Protein AF-A0AAD2JKY6-F1 (afdb_monomer_lite)

Sequence (452 aa):
MDFEEAEWTTEEDDDDYVEEEIIMVEGEADDELFFEEENVDSGIEVSAETVAAIENVLENRKNPNKFVILQGPTKEEKKKVVERLLANRKRQSIETSSPQKLSKEEKKAAIEKWIAKRRHEANKEALAKAYARRRHLARTVSPKEPSKEAKKAALEKLYRKRGSRTKKSVPHDASTDAKRALLESLYASRRRRRPKKGAIDGSHTSAKKEELERFYARWKTSSKQRVPHDASLAAKMAVLESFYAEQLSKPTLNVPNDPTIEKRSSVIEKVPVKRKSETRKDKYLRGESFSASTDELNEAGVKKAELGTRKISSSSVEEILKRMASSSDDTIDVEGELLRKIKEAEDVQQKLERQLAASGVVVAEDIDYGVCMRKVAVIGSRMTEIGSAYAVHSDKKKQDALRLEYFKLEQDMAKYSNAMFYCDEYQAEQAQRNREWEAENHKANVEALRRV

Structure (mmCIF, N/CA/C/O backbone):
data_AF-A0AAD2JKY6-F1
#
_entry.id   AF-A0AAD2JKY6-F1
#
loop_
_atom_site.group_PDB
_atom_site.id
_atom_site.type_symbol
_atom_site.label_atom_id
_atom_site.label_alt_id
_atom_site.label_comp_id
_atom_site.label_asym_id
_atom_site.label_entity_id
_atom_site.label_seq_id
_atom_site.pdbx_PDB_ins_code
_atom_site.Cartn_x
_atom_site.Cartn_y
_atom_site.Cartn_z
_atom_site.occupancy
_atom_site.B_iso_or_equiv
_atom_site.auth_seq_id
_atom_site.auth_comp_id
_atom_site.auth_asym_id
_atom_site.auth_atom_id
_atom_site.pdbx_PDB_model_num
ATOM 1 N N . MET A 1 1 ? -59.551 21.595 -54.878 1.00 44.75 1 MET A N 1
ATOM 2 C CA . MET A 1 1 ? -58.343 22.202 -54.286 1.00 44.75 1 MET A CA 1
ATOM 3 C C . MET A 1 1 ? -57.386 21.058 -54.139 1.00 44.75 1 MET A C 1
ATOM 5 O O . MET A 1 1 ? -57.537 20.237 -53.242 1.00 44.75 1 MET A O 1
ATOM 9 N N . ASP A 1 2 ? -56.588 20.944 -55.184 1.00 43.91 2 ASP A N 1
ATOM 10 C CA . ASP A 1 2 ? -55.902 19.748 -55.632 1.00 43.91 2 ASP A CA 1
ATOM 11 C C . ASP A 1 2 ? -54.612 19.551 -54.837 1.00 43.91 2 ASP A C 1
ATOM 13 O O . ASP A 1 2 ? -53.936 20.515 -54.480 1.00 43.91 2 ASP A O 1
ATOM 17 N N . PHE A 1 3 ? -54.345 18.297 -54.488 1.00 46.81 3 PHE A N 1
ATOM 18 C CA . PHE A 1 3 ? -53.203 17.879 -53.688 1.00 46.81 3 PHE A CA 1
ATOM 19 C C . PHE A 1 3 ? -52.150 17.364 -54.672 1.00 46.81 3 PHE A C 1
ATOM 21 O O . PHE A 1 3 ? -52.325 16.297 -55.254 1.00 46.81 3 PHE A O 1
ATOM 28 N N . GLU A 1 4 ? -51.128 18.178 -54.929 1.00 57.59 4 GLU A N 1
ATOM 29 C CA . GLU A 1 4 ? -50.016 17.840 -55.820 1.00 57.59 4 GLU A CA 1
ATOM 30 C C . GLU A 1 4 ? -49.162 16.723 -55.199 1.00 57.59 4 GLU A C 1
ATOM 32 O O . GLU A 1 4 ? -48.668 16.837 -54.074 1.00 57.59 4 GLU A O 1
ATOM 37 N N . GLU A 1 5 ? -49.024 15.625 -55.944 1.00 55.56 5 GLU A N 1
ATOM 38 C CA . GLU A 1 5 ? -48.095 14.527 -55.684 1.00 55.56 5 GLU A CA 1
ATOM 39 C C . GLU A 1 5 ? -46.667 14.985 -56.010 1.00 55.56 5 GLU A C 1
ATOM 41 O O . GLU A 1 5 ? -46.378 15.406 -57.128 1.00 55.56 5 GLU A O 1
ATOM 46 N N . ALA A 1 6 ? -45.768 14.904 -55.028 1.00 59.81 6 ALA A N 1
ATOM 47 C CA . ALA A 1 6 ? -44.341 15.117 -55.232 1.00 59.81 6 ALA A CA 1
ATOM 48 C C . ALA A 1 6 ? -43.663 13.773 -55.542 1.00 59.81 6 ALA A C 1
ATOM 50 O O . ALA A 1 6 ? -43.509 12.925 -54.658 1.00 59.81 6 ALA A O 1
ATOM 51 N N . GLU A 1 7 ? -43.272 13.600 -56.804 1.00 54.56 7 GLU A N 1
ATOM 52 C CA . GLU A 1 7 ? -42.371 12.550 -57.282 1.00 54.56 7 GLU A CA 1
ATOM 53 C C . GLU A 1 7 ? -40.976 12.733 -56.662 1.00 54.56 7 GLU A C 1
ATOM 55 O O . GLU A 1 7 ? -40.376 13.803 -56.755 1.00 54.56 7 GLU A O 1
ATOM 60 N N . TRP A 1 8 ? -40.450 11.681 -56.032 1.00 60.06 8 TRP A N 1
ATOM 61 C CA . TRP A 1 8 ? -39.047 11.604 -55.628 1.00 60.06 8 TRP A CA 1
ATOM 62 C C . TRP A 1 8 ? -38.280 10.821 -56.692 1.00 60.06 8 TRP A C 1
ATOM 64 O O . TRP A 1 8 ? -38.487 9.620 -56.855 1.00 60.06 8 TRP A O 1
ATOM 74 N N . THR A 1 9 ? -37.403 11.515 -57.412 1.00 51.16 9 THR A N 1
ATOM 75 C CA . THR A 1 9 ? -36.408 10.933 -58.316 1.00 51.16 9 THR A CA 1
ATOM 76 C C . THR A 1 9 ? -35.268 10.331 -57.499 1.00 51.16 9 THR A C 1
ATOM 78 O O . THR A 1 9 ? -34.622 11.030 -56.720 1.00 51.16 9 THR A O 1
ATOM 81 N N . THR A 1 10 ? -35.033 9.033 -57.668 1.00 55.06 10 THR A N 1
ATOM 82 C CA . THR A 1 10 ? -33.843 8.326 -57.187 1.00 55.06 10 THR A CA 1
ATOM 83 C C . THR A 1 10 ? -32.670 8.651 -58.106 1.00 55.06 10 THR A C 1
ATOM 85 O O . THR A 1 10 ? -32.675 8.252 -59.268 1.00 55.06 10 THR A O 1
ATOM 88 N N . GLU A 1 11 ? -31.707 9.406 -57.588 1.00 61.25 11 GLU A N 1
ATOM 89 C CA . GLU A 1 11 ? -30.385 9.600 -58.187 1.00 61.25 11 GLU A CA 1
ATOM 90 C C . GLU A 1 11 ? -29.586 8.304 -57.959 1.00 61.25 11 GLU A C 1
ATOM 92 O O . GLU A 1 11 ? -29.412 7.867 -56.819 1.00 61.25 11 GLU A O 1
ATOM 97 N N . GLU A 1 12 ? -29.227 7.631 -59.052 1.00 54.91 12 GLU A N 1
ATOM 98 C CA . GLU A 1 12 ? -28.331 6.475 -59.080 1.00 54.91 12 GLU A CA 1
ATOM 99 C C . GLU A 1 12 ? -26.895 7.010 -58.976 1.00 54.91 12 GLU A C 1
ATOM 101 O O . GLU A 1 12 ? -26.416 7.662 -59.901 1.00 54.91 12 GLU A O 1
ATOM 106 N N . ASP A 1 13 ? -26.237 6.789 -57.836 1.00 59.66 13 ASP A N 1
ATOM 107 C CA . ASP A 1 13 ? -24.801 7.028 -57.693 1.00 59.66 13 ASP A CA 1
ATOM 108 C C . ASP A 1 13 ? -24.046 5.838 -58.306 1.00 59.66 13 ASP A C 1
ATOM 110 O O . ASP A 1 13 ? -24.147 4.701 -57.837 1.00 59.66 13 ASP A O 1
ATOM 114 N N . ASP A 1 14 ? -23.320 6.125 -59.386 1.00 55.62 14 ASP A N 1
ATOM 115 C CA . ASP A 1 14 ? -22.399 5.230 -60.078 1.00 55.62 14 ASP A CA 1
ATOM 116 C C . ASP A 1 14 ? -21.218 4.855 -59.157 1.00 55.62 14 ASP A C 1
ATOM 118 O O . ASP A 1 14 ? -20.312 5.653 -58.905 1.00 55.62 14 ASP A O 1
ATOM 122 N N . ASP A 1 15 ? -21.218 3.617 -58.657 1.00 53.53 15 ASP A N 1
ATOM 123 C CA . ASP A 1 15 ? -20.068 3.008 -57.987 1.00 53.53 15 ASP A CA 1
ATOM 124 C C . ASP A 1 15 ? -18.991 2.641 -59.030 1.00 53.53 15 ASP A C 1
ATOM 126 O O . ASP A 1 15 ? -19.054 1.597 -59.688 1.00 53.53 15 ASP A O 1
ATOM 130 N N . ASP A 1 16 ? -17.970 3.494 -59.155 1.00 54.47 16 ASP A N 1
ATOM 131 C CA . ASP A 1 16 ? -16.732 3.226 -59.895 1.00 54.47 16 ASP A CA 1
ATOM 132 C C . ASP A 1 16 ? -15.972 2.031 -59.276 1.00 54.47 16 ASP A C 1
ATOM 134 O O . ASP A 1 16 ? -15.159 2.160 -58.354 1.00 54.47 16 ASP A O 1
ATOM 138 N N . TYR A 1 17 ? -16.229 0.836 -59.811 1.00 55.66 17 TYR A N 1
ATOM 139 C CA . TYR A 1 17 ? -15.445 -0.375 -59.576 1.00 55.66 17 TYR A CA 1
ATOM 140 C C . TYR A 1 17 ? -14.065 -0.237 -60.245 1.00 55.66 17 TYR A C 1
ATOM 142 O O . TYR A 1 17 ? -13.933 -0.333 -61.465 1.00 55.66 17 TYR A O 1
ATOM 150 N N . VAL A 1 18 ? -13.013 -0.036 -59.449 1.00 58.91 18 VAL A N 1
ATOM 151 C CA . VAL A 1 18 ? -11.624 -0.148 -59.916 1.00 58.91 18 VAL A CA 1
ATOM 152 C C . VAL A 1 18 ? -11.243 -1.630 -59.938 1.00 58.91 18 VAL A C 1
ATOM 154 O O . VAL A 1 18 ? -11.065 -2.255 -58.894 1.00 58.91 18 VAL A O 1
ATOM 157 N N . GLU A 1 19 ? -11.144 -2.202 -61.138 1.00 48.69 19 GLU A N 1
ATOM 158 C CA . GLU A 1 19 ? -10.575 -3.530 -61.374 1.00 48.69 19 GLU A CA 1
ATOM 159 C C . GLU A 1 19 ? -9.064 -3.504 -61.074 1.00 48.69 19 GLU A C 1
ATOM 161 O O . GLU A 1 19 ? -8.268 -2.996 -61.862 1.00 48.69 19 GLU A O 1
ATOM 166 N N . GLU A 1 20 ? -8.647 -4.043 -59.924 1.00 55.50 20 GLU A N 1
ATOM 167 C CA . GLU A 1 20 ? -7.235 -4.356 -59.681 1.00 55.50 20 GLU A CA 1
ATOM 168 C C . GLU A 1 20 ? -6.866 -5.660 -60.402 1.00 55.50 20 GLU A C 1
ATOM 170 O O . GLU A 1 20 ? -7.228 -6.771 -60.008 1.00 55.50 20 GLU A O 1
ATOM 175 N N . GLU A 1 21 ? -6.137 -5.491 -61.501 1.00 51.22 21 GLU A N 1
ATOM 176 C CA . GLU A 1 21 ? -5.530 -6.533 -62.320 1.00 51.22 21 GLU A CA 1
ATOM 177 C C . GLU A 1 21 ? -4.424 -7.257 -61.522 1.00 51.22 21 GLU A C 1
ATOM 179 O O . GLU A 1 21 ? -3.320 -6.747 -61.319 1.00 51.22 21 GLU A O 1
ATOM 184 N N . ILE A 1 22 ? -4.720 -8.469 -61.040 1.00 44.53 22 ILE A N 1
ATOM 185 C CA . ILE A 1 22 ? -3.737 -9.357 -60.405 1.00 44.53 22 ILE A CA 1
ATOM 186 C C . ILE A 1 22 ? -2.866 -9.977 -61.504 1.00 44.53 22 ILE A C 1
ATOM 188 O O . ILE A 1 22 ? -3.217 -10.991 -62.110 1.00 44.53 22 ILE A O 1
ATOM 192 N N . ILE A 1 23 ? -1.699 -9.380 -61.746 1.00 47.03 23 ILE A N 1
ATOM 193 C CA . ILE A 1 23 ? -0.641 -9.977 -62.565 1.00 47.03 23 ILE A CA 1
ATOM 194 C C . ILE A 1 23 ? 0.113 -10.994 -61.698 1.00 47.03 23 ILE A C 1
ATOM 196 O O . ILE A 1 23 ? 0.938 -10.633 -60.859 1.00 47.03 23 ILE A O 1
ATOM 200 N N . MET A 1 24 ? -0.160 -12.283 -61.907 1.00 39.75 24 MET A N 1
ATOM 201 C CA . MET A 1 24 ? 0.688 -13.362 -61.399 1.00 39.75 24 MET A CA 1
ATOM 202 C C . MET A 1 24 ? 1.935 -13.479 -62.281 1.00 39.75 24 MET A C 1
ATOM 204 O O . MET A 1 24 ? 1.850 -13.923 -63.425 1.00 39.75 24 MET A O 1
ATOM 208 N N . VAL A 1 25 ? 3.093 -13.085 -61.748 1.00 46.38 25 VAL A N 1
ATOM 209 C CA . VAL A 1 25 ? 4.401 -13.413 -62.328 1.00 46.38 25 VAL A CA 1
ATOM 210 C C . VAL A 1 25 ? 4.959 -14.612 -61.570 1.00 46.38 25 VAL A C 1
ATOM 212 O O . VAL A 1 25 ? 5.365 -14.497 -60.416 1.00 46.38 25 VAL A O 1
ATOM 215 N N . GLU A 1 26 ? 4.959 -15.767 -62.228 1.00 47.78 26 GLU A N 1
ATOM 216 C CA . GLU A 1 26 ? 5.760 -16.922 -61.830 1.00 47.78 26 GLU A CA 1
ATOM 217 C C . GLU A 1 26 ? 7.237 -16.619 -62.126 1.00 47.78 26 GLU A C 1
ATOM 219 O O . GLU A 1 26 ? 7.607 -16.310 -63.259 1.00 47.78 26 GLU A O 1
ATOM 224 N N . GLY A 1 27 ? 8.078 -16.684 -61.094 1.00 42.38 27 GLY A N 1
ATOM 225 C CA . GLY A 1 27 ? 9.528 -16.561 -61.198 1.00 42.38 27 GLY A CA 1
ATOM 226 C C . GLY A 1 27 ? 10.194 -17.485 -60.188 1.00 42.38 27 GLY A C 1
ATOM 227 O O . GLY A 1 27 ? 10.168 -17.222 -58.988 1.00 42.38 27 GLY A O 1
ATOM 228 N N . GLU A 1 28 ? 10.731 -18.594 -60.689 1.00 42.91 28 GLU A N 1
ATOM 229 C CA . GLU A 1 28 ? 11.520 -19.575 -59.950 1.00 42.91 28 GLU A CA 1
ATOM 230 C C . GLU A 1 28 ? 12.909 -19.034 -59.562 1.00 42.91 28 GLU A C 1
ATOM 232 O O . GLU A 1 28 ? 13.568 -18.372 -60.358 1.00 42.91 28 GLU A O 1
ATOM 237 N N . ALA A 1 29 ? 13.334 -19.459 -58.367 1.00 45.22 29 ALA A N 1
ATOM 238 C CA . ALA A 1 29 ? 14.688 -19.833 -57.945 1.00 45.22 29 ALA A CA 1
ATOM 239 C C . ALA A 1 29 ? 15.812 -18.777 -57.792 1.00 45.22 29 ALA A C 1
ATOM 241 O O . ALA A 1 29 ? 16.219 -18.096 -58.726 1.00 45.22 29 ALA A O 1
ATOM 242 N N . ASP A 1 30 ? 16.368 -18.836 -56.573 1.00 45.06 30 ASP A N 1
ATOM 243 C CA . ASP A 1 30 ? 17.770 -18.681 -56.164 1.00 45.06 30 ASP A CA 1
ATOM 244 C C . ASP A 1 30 ? 18.433 -17.292 -56.245 1.00 45.06 30 ASP A C 1
ATOM 246 O O . ASP A 1 30 ? 18.779 -16.799 -57.310 1.00 45.06 30 ASP A O 1
ATOM 250 N N . ASP A 1 31 ? 18.669 -16.677 -55.075 1.00 41.12 31 ASP A N 1
ATOM 251 C CA . ASP A 1 31 ? 20.032 -16.408 -54.582 1.00 41.12 31 ASP A CA 1
ATOM 252 C C . ASP A 1 31 ? 20.031 -15.700 -53.211 1.00 41.12 31 ASP A C 1
ATOM 254 O O . ASP A 1 31 ? 19.250 -14.793 -5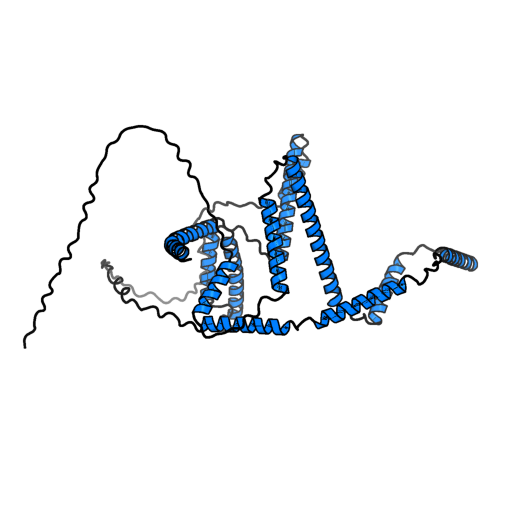2.916 1.00 41.12 31 ASP A O 1
ATOM 258 N N . GLU A 1 32 ? 20.943 -16.152 -52.351 1.00 51.72 32 GLU A N 1
ATOM 259 C CA . GLU A 1 32 ? 21.262 -15.606 -51.035 1.00 51.72 32 GLU A CA 1
ATOM 260 C C . GLU A 1 32 ? 21.746 -14.147 -51.130 1.00 51.72 32 GLU A C 1
ATOM 262 O O . GLU A 1 32 ? 22.843 -13.885 -51.621 1.00 51.72 32 GLU A O 1
ATOM 267 N N . LEU A 1 33 ? 20.997 -13.187 -50.574 1.00 39.53 33 LEU A N 1
ATOM 268 C CA . LEU A 1 33 ? 21.518 -11.843 -50.299 1.00 39.53 33 LEU A CA 1
ATOM 269 C C . LEU A 1 33 ? 21.120 -11.362 -48.899 1.00 39.53 33 LEU A C 1
ATOM 271 O O . LEU A 1 33 ? 19.987 -10.974 -48.622 1.00 39.53 33 LEU A O 1
ATOM 275 N N . PHE A 1 34 ? 22.124 -11.395 -48.021 1.00 45.31 34 PHE A N 1
ATOM 276 C CA . PHE A 1 34 ? 22.209 -10.676 -46.754 1.00 45.31 34 PHE A CA 1
ATOM 277 C C . PHE A 1 34 ? 21.889 -9.184 -46.950 1.00 45.31 34 PHE A C 1
ATOM 279 O O . PHE A 1 34 ? 22.602 -8.496 -47.679 1.00 45.31 34 PHE A O 1
ATOM 286 N N . PHE A 1 35 ? 20.892 -8.667 -46.232 1.00 37.81 35 PHE A N 1
ATOM 287 C CA . PHE A 1 35 ? 20.755 -7.233 -45.974 1.00 37.81 35 PHE A CA 1
ATOM 288 C C . PHE A 1 35 ? 21.077 -6.961 -44.502 1.00 37.81 35 PHE A C 1
ATOM 290 O O . PHE A 1 35 ? 20.325 -7.331 -43.602 1.00 37.81 35 PHE A O 1
ATOM 297 N N . GLU A 1 36 ? 22.227 -6.329 -44.261 1.00 43.06 36 GLU A N 1
ATOM 298 C CA . GLU A 1 36 ? 22.512 -5.623 -43.013 1.00 43.06 36 GLU A CA 1
ATOM 299 C C . GLU A 1 36 ? 21.695 -4.319 -43.016 1.00 43.06 36 GLU A C 1
ATOM 301 O O . GLU A 1 36 ? 21.984 -3.399 -43.780 1.00 43.06 36 GLU A O 1
ATOM 306 N N . GLU A 1 37 ? 20.651 -4.238 -42.187 1.00 44.31 37 GLU A N 1
ATOM 307 C CA . GLU A 1 37 ? 19.968 -2.972 -41.905 1.00 44.31 37 GLU A CA 1
ATOM 308 C C . GLU A 1 37 ? 20.854 -2.098 -41.007 1.00 44.31 37 GLU A C 1
ATOM 310 O O . GLU A 1 37 ? 20.974 -2.286 -39.792 1.00 44.31 37 GLU A O 1
ATOM 315 N N . GLU A 1 38 ? 21.494 -1.120 -41.639 1.00 40.19 38 GLU A N 1
ATOM 316 C CA . GLU A 1 38 ? 22.235 -0.043 -40.999 1.00 40.19 38 GLU A CA 1
ATOM 317 C C . GLU A 1 38 ? 21.243 0.965 -40.379 1.00 40.19 38 GLU A C 1
ATOM 319 O O . GLU A 1 38 ? 20.708 1.852 -41.043 1.00 40.19 38 GLU A O 1
ATOM 324 N N . ASN A 1 39 ? 20.977 0.821 -39.076 1.00 38.16 39 ASN A N 1
ATOM 325 C CA . ASN A 1 39 ? 20.260 1.819 -38.276 1.00 38.16 39 ASN A CA 1
ATOM 326 C C . ASN A 1 39 ? 21.117 3.088 -38.115 1.00 38.16 39 ASN A C 1
ATOM 328 O O . ASN A 1 39 ? 21.951 3.181 -37.211 1.00 38.16 39 ASN A O 1
ATOM 332 N N . VAL A 1 40 ? 20.888 4.091 -38.964 1.00 43.25 40 VAL A N 1
ATOM 333 C CA . VAL A 1 40 ? 21.405 5.452 -38.760 1.00 43.25 40 VAL A CA 1
ATOM 334 C C . VAL A 1 40 ? 20.437 6.213 -37.853 1.00 43.25 40 VAL A C 1
ATOM 336 O O . VAL A 1 40 ? 19.526 6.904 -38.299 1.00 43.25 40 VAL A O 1
ATOM 339 N N . ASP A 1 41 ? 20.652 6.070 -36.549 1.00 42.69 41 ASP A N 1
ATOM 340 C CA . ASP A 1 41 ? 19.979 6.833 -35.499 1.00 42.69 41 ASP A CA 1
ATOM 341 C C . ASP A 1 41 ? 20.580 8.252 -35.436 1.00 42.69 41 ASP A C 1
ATOM 343 O O . ASP A 1 41 ? 21.546 8.523 -34.715 1.00 42.69 41 ASP A O 1
ATOM 347 N N . SER A 1 42 ? 20.072 9.181 -36.254 1.00 43.91 42 SER A N 1
ATOM 348 C CA . SER A 1 42 ? 20.455 10.597 -36.176 1.00 43.91 42 SER A CA 1
ATOM 349 C C . SER A 1 42 ? 19.681 11.298 -35.053 1.00 43.91 42 SER A C 1
ATOM 351 O O . SER A 1 42 ? 18.814 12.141 -35.295 1.00 43.91 42 SER A O 1
ATOM 353 N N . GLY A 1 43 ? 19.998 10.936 -33.810 1.00 41.53 43 GLY A N 1
ATOM 354 C CA . GLY A 1 43 ? 19.490 11.577 -32.601 1.00 41.53 43 GLY A CA 1
ATOM 355 C C . GLY A 1 43 ? 20.003 13.011 -32.457 1.00 41.53 43 GLY A C 1
ATOM 356 O O . GLY A 1 43 ? 21.057 13.255 -31.869 1.00 41.53 43 GLY A O 1
ATOM 357 N N . ILE A 1 44 ? 19.246 13.983 -32.966 1.00 48.69 44 ILE A N 1
ATOM 358 C CA . ILE A 1 44 ? 19.393 15.389 -32.577 1.00 48.69 44 ILE A CA 1
ATOM 359 C C . ILE A 1 44 ? 18.358 15.664 -31.487 1.00 48.69 44 ILE A C 1
ATOM 361 O O . ILE A 1 44 ? 17.233 16.079 -31.755 1.00 48.69 44 ILE A O 1
ATOM 365 N N . GLU A 1 45 ? 18.740 15.426 -30.233 1.00 51.41 45 GLU A N 1
ATOM 366 C CA . GLU A 1 45 ? 17.939 15.840 -29.082 1.00 51.41 45 GLU A CA 1
ATOM 367 C C . GLU A 1 45 ? 17.961 17.372 -28.969 1.00 51.41 45 GLU A C 1
ATOM 369 O O . GLU A 1 45 ? 18.915 17.985 -28.477 1.00 51.41 45 GLU A O 1
ATOM 374 N N . VAL A 1 46 ? 16.895 18.021 -29.440 1.00 58.84 46 VAL A N 1
ATOM 375 C CA . VAL A 1 46 ? 16.702 19.460 -29.248 1.00 58.84 46 VAL A CA 1
ATOM 376 C C . VAL A 1 46 ? 16.347 19.701 -27.782 1.00 58.84 46 VAL A C 1
ATOM 378 O O . VAL A 1 46 ? 15.286 19.312 -27.301 1.00 58.84 46 VAL A O 1
ATOM 381 N N . SER A 1 47 ? 17.256 20.342 -27.043 1.00 73.50 47 SER A N 1
ATOM 382 C CA . SER A 1 47 ? 17.062 20.593 -25.611 1.00 73.50 47 SER A CA 1
ATOM 383 C C . SER A 1 47 ? 15.784 21.401 -25.345 1.00 73.50 47 SER A C 1
ATOM 385 O O . SER A 1 47 ? 15.449 22.312 -26.106 1.00 73.50 47 SER A O 1
ATOM 387 N N . ALA A 1 48 ? 15.102 21.129 -24.230 1.00 66.81 48 ALA A N 1
ATOM 388 C CA . ALA A 1 48 ? 13.894 21.855 -23.825 1.00 66.81 48 ALA A CA 1
ATOM 389 C C . ALA A 1 48 ? 14.113 23.381 -23.700 1.00 66.81 48 ALA A C 1
ATOM 391 O O . ALA A 1 48 ? 13.179 24.162 -23.867 1.00 66.81 48 ALA A O 1
ATOM 392 N N . GLU A 1 49 ? 15.354 23.827 -23.464 1.00 66.75 49 GLU A N 1
ATOM 393 C CA . GLU A 1 49 ? 15.711 25.255 -23.459 1.00 66.75 49 GLU A CA 1
ATOM 394 C C . GLU A 1 49 ? 15.632 25.878 -24.869 1.00 66.75 49 GLU A C 1
ATOM 396 O O . GLU A 1 49 ? 15.239 27.035 -25.006 1.00 66.75 49 GLU A O 1
ATOM 401 N N . THR A 1 50 ? 15.937 25.114 -25.922 1.00 71.12 50 THR A N 1
ATOM 402 C CA . THR A 1 50 ? 15.792 25.545 -27.327 1.00 71.12 50 THR A CA 1
ATOM 403 C C . THR A 1 50 ? 14.324 25.673 -27.725 1.00 71.12 50 THR A C 1
ATOM 405 O O . THR A 1 50 ? 13.954 26.644 -28.379 1.00 71.12 50 THR A O 1
ATOM 408 N N . VAL A 1 51 ? 13.479 24.744 -27.269 1.00 75.50 51 VAL A N 1
ATOM 409 C CA . VAL A 1 51 ? 12.028 24.773 -27.512 1.00 75.50 51 VAL A CA 1
ATOM 410 C C . VAL A 1 51 ? 11.391 25.989 -26.827 1.00 75.50 51 VAL A C 1
ATOM 412 O O . VAL A 1 51 ? 10.699 26.770 -27.477 1.00 75.50 51 VAL A O 1
ATOM 415 N N . ALA A 1 52 ? 11.741 26.251 -25.562 1.00 74.31 52 ALA A N 1
ATOM 416 C CA . ALA A 1 52 ? 11.263 27.426 -24.826 1.00 74.31 52 ALA A CA 1
ATOM 417 C C . ALA A 1 52 ? 11.748 28.766 -25.423 1.00 74.31 52 ALA A C 1
ATOM 419 O O . ALA A 1 52 ? 11.080 29.798 -25.299 1.00 74.31 52 ALA A O 1
ATOM 420 N N . ALA A 1 53 ? 12.917 28.779 -26.074 1.00 75.25 53 ALA A N 1
ATOM 421 C CA . ALA A 1 53 ? 13.415 29.956 -26.783 1.00 75.25 53 ALA A CA 1
ATOM 422 C C . ALA A 1 53 ? 12.630 30.220 -28.080 1.00 75.25 53 ALA A C 1
ATOM 424 O O . ALA A 1 53 ? 12.343 31.376 -28.392 1.00 75.25 53 ALA A O 1
ATOM 425 N N . ILE A 1 54 ? 12.249 29.166 -28.807 1.00 74.31 54 ILE A N 1
ATOM 426 C CA . ILE A 1 54 ? 11.455 29.270 -30.039 1.00 74.31 54 ILE A CA 1
ATOM 427 C C . ILE A 1 54 ? 10.025 29.731 -29.724 1.00 74.31 54 ILE A C 1
ATOM 429 O O . ILE A 1 54 ? 9.530 30.643 -30.387 1.00 74.31 54 ILE A O 1
ATOM 433 N N . GLU A 1 55 ? 9.395 29.206 -28.669 1.00 77.88 55 GLU A N 1
ATOM 434 C CA . GLU A 1 55 ? 8.061 29.654 -28.235 1.00 77.88 55 GLU A CA 1
ATOM 435 C C . GLU A 1 55 ? 8.038 31.140 -27.849 1.00 77.88 55 GLU A C 1
ATOM 437 O O . GLU A 1 55 ? 7.168 31.884 -28.305 1.00 77.88 55 GLU A O 1
ATOM 442 N N . ASN A 1 56 ? 9.051 31.623 -27.122 1.00 71.69 56 ASN A N 1
ATOM 443 C CA . ASN A 1 56 ? 9.173 33.049 -26.791 1.00 71.69 56 ASN A CA 1
ATOM 444 C C . ASN A 1 56 ? 9.339 33.942 -28.034 1.00 71.69 56 ASN A C 1
ATOM 446 O O . ASN A 1 56 ? 8.851 35.075 -28.068 1.00 71.69 56 ASN A O 1
ATOM 450 N N . VAL A 1 57 ? 10.039 33.471 -29.070 1.00 72.88 57 VAL A N 1
ATOM 451 C CA . VAL A 1 57 ? 10.185 34.215 -30.334 1.00 72.88 57 VAL A CA 1
ATOM 452 C C . VAL A 1 57 ? 8.857 34.258 -31.097 1.00 72.88 57 VAL A C 1
ATOM 454 O O . VAL A 1 57 ? 8.515 35.289 -31.684 1.00 72.88 57 VAL A O 1
ATOM 457 N N . LEU A 1 58 ? 8.080 33.174 -31.055 1.00 72.44 58 LEU A N 1
ATOM 458 C CA . LEU A 1 58 ? 6.774 33.083 -31.706 1.00 72.44 58 LEU A CA 1
ATOM 459 C C . LEU A 1 58 ? 5.699 33.921 -30.997 1.00 72.44 58 LEU A C 1
ATOM 461 O O . LEU A 1 58 ? 4.900 34.571 -31.674 1.00 72.44 58 LEU A O 1
ATOM 465 N N . GLU A 1 59 ? 5.703 33.995 -29.665 1.00 72.38 59 GLU A N 1
ATOM 466 C CA . GLU A 1 59 ? 4.793 34.877 -28.918 1.00 72.38 59 GLU A CA 1
ATOM 467 C C . GLU A 1 59 ? 5.102 36.362 -29.134 1.00 72.38 59 GLU A C 1
ATOM 469 O O . GLU A 1 59 ? 4.183 37.169 -29.298 1.00 72.38 59 GLU A O 1
ATOM 474 N N . ASN A 1 60 ? 6.381 36.731 -29.245 1.00 60.81 60 ASN A N 1
ATOM 475 C CA . ASN A 1 60 ? 6.771 38.112 -29.543 1.00 60.81 60 ASN A CA 1
ATOM 476 C C . ASN A 1 60 ? 6.384 38.550 -30.967 1.00 60.81 60 ASN A C 1
ATOM 478 O O . ASN A 1 60 ? 6.128 39.733 -31.193 1.00 60.81 60 ASN A O 1
ATOM 482 N N . ARG A 1 61 ? 6.248 37.617 -31.924 1.00 67.12 61 ARG A N 1
ATOM 483 C CA . ARG A 1 61 ? 5.716 37.921 -33.266 1.00 67.12 61 ARG A CA 1
ATOM 484 C C . ARG A 1 61 ? 4.221 38.251 -33.272 1.00 67.12 61 ARG A C 1
ATOM 486 O O . ARG A 1 61 ? 3.778 38.951 -34.178 1.00 67.12 61 ARG A O 1
ATOM 493 N N . LYS A 1 62 ? 3.447 37.798 -32.279 1.00 76.56 62 LYS A N 1
ATOM 494 C CA . LYS A 1 62 ? 1.996 38.057 -32.202 1.00 76.56 62 LYS A CA 1
ATOM 495 C C . LYS A 1 62 ? 1.647 39.454 -31.669 1.00 76.56 62 LYS A C 1
ATOM 497 O O . LYS A 1 62 ? 0.509 39.875 -31.827 1.00 76.56 62 LYS A O 1
ATOM 502 N N . ASN A 1 63 ? 2.599 40.189 -31.081 1.00 65.00 63 ASN A N 1
ATOM 503 C CA . ASN A 1 63 ? 2.373 41.530 -30.523 1.00 65.00 63 ASN A CA 1
ATOM 504 C C . ASN A 1 63 ? 3.543 42.495 -30.821 1.00 65.00 63 ASN A C 1
ATOM 506 O O . ASN A 1 63 ? 4.344 42.785 -29.929 1.00 65.00 63 ASN A O 1
ATOM 510 N N . PRO A 1 64 ? 3.634 43.064 -32.039 1.00 60.72 64 PRO A N 1
ATOM 511 C CA . PRO A 1 64 ? 4.775 43.890 -32.459 1.00 60.72 64 PRO A CA 1
ATOM 512 C C . PRO A 1 64 ? 4.918 45.235 -31.716 1.00 60.72 64 PRO A C 1
ATOM 514 O O . PRO A 1 64 ? 5.954 45.881 -31.830 1.00 60.72 64 PRO A O 1
ATOM 517 N N . ASN A 1 65 ? 3.922 45.652 -30.923 1.00 60.12 65 ASN A N 1
ATOM 518 C CA . ASN A 1 65 ? 3.938 46.928 -30.190 1.00 60.12 65 ASN A CA 1
ATOM 519 C C . ASN A 1 65 ? 4.352 46.823 -28.712 1.00 60.12 65 ASN A C 1
ATOM 521 O O . ASN A 1 65 ? 4.386 47.836 -28.012 1.00 60.12 65 ASN A O 1
ATOM 525 N N . LYS A 1 66 ? 4.691 45.631 -28.207 1.00 58.06 66 LYS A N 1
ATOM 526 C CA . LYS A 1 66 ? 5.148 45.466 -26.821 1.00 58.06 66 LYS A CA 1
ATOM 527 C C . LYS A 1 66 ? 6.677 45.481 -26.781 1.00 58.06 66 LYS A C 1
ATOM 529 O O . LYS A 1 66 ? 7.315 44.439 -26.681 1.00 58.06 66 LYS A O 1
ATOM 534 N N . PHE A 1 67 ? 7.276 46.672 -26.853 1.00 42.38 67 PHE A N 1
ATOM 535 C CA . PHE A 1 67 ? 8.707 46.859 -26.581 1.00 42.38 67 PHE A CA 1
ATOM 536 C C . PHE A 1 67 ? 8.986 46.585 -25.096 1.00 42.38 67 PHE A C 1
ATOM 538 O O . PHE A 1 67 ? 9.035 47.486 -24.260 1.00 42.38 67 PHE A O 1
ATOM 545 N N . VAL A 1 68 ? 9.148 45.310 -24.747 1.00 49.19 68 VAL A N 1
ATOM 546 C CA . VAL A 1 68 ? 9.755 44.918 -23.479 1.00 49.19 68 VAL A CA 1
ATOM 547 C C . VAL A 1 68 ? 11.251 45.131 -23.648 1.00 49.19 68 VAL A C 1
ATOM 549 O O . VAL A 1 68 ? 11.907 44.437 -24.421 1.00 49.19 68 VAL A O 1
ATOM 552 N N . ILE A 1 69 ? 11.795 46.118 -22.937 1.00 47.44 69 ILE A N 1
ATOM 553 C CA . ILE A 1 69 ? 13.238 46.271 -22.764 1.00 47.44 69 ILE A CA 1
ATOM 554 C C . ILE A 1 69 ? 13.703 45.024 -22.007 1.00 47.44 69 ILE A C 1
ATOM 556 O O . ILE A 1 69 ? 13.636 44.967 -20.779 1.00 47.44 69 ILE A O 1
ATOM 560 N N . LEU A 1 70 ? 14.102 43.990 -22.749 1.00 46.72 70 LEU A N 1
ATOM 561 C CA . LEU A 1 70 ? 14.684 42.778 -22.195 1.00 46.72 70 LEU A CA 1
ATOM 562 C C . LEU A 1 70 ? 15.992 43.183 -21.522 1.00 46.72 70 LEU A C 1
ATOM 564 O O . LEU A 1 70 ? 17.008 43.424 -22.177 1.00 46.72 70 LEU A O 1
ATOM 568 N N . GLN A 1 71 ? 15.955 43.301 -20.195 1.00 62.56 71 GLN A N 1
ATOM 569 C CA . GLN A 1 71 ? 17.169 43.365 -19.402 1.00 62.56 71 GLN A CA 1
ATOM 570 C C . GLN A 1 71 ? 17.954 42.094 -19.713 1.00 62.56 71 GLN A C 1
ATOM 572 O O . GLN A 1 71 ? 17.510 40.988 -19.414 1.00 62.56 71 GLN A O 1
ATOM 577 N N . GLY A 1 72 ? 19.087 42.257 -20.398 1.00 77.50 72 GLY A N 1
ATOM 578 C CA . GLY A 1 72 ? 19.939 41.134 -20.758 1.00 77.50 72 GLY A CA 1
ATOM 579 C C . GLY A 1 72 ? 20.332 40.322 -19.520 1.00 77.50 72 GLY A C 1
ATOM 580 O O . GLY A 1 72 ? 20.345 40.864 -18.410 1.00 77.50 72 GLY A O 1
ATOM 581 N N . PRO A 1 73 ? 20.693 39.039 -19.702 1.00 78.50 73 PRO A N 1
ATOM 582 C CA . PRO A 1 73 ? 20.964 38.137 -18.597 1.00 78.50 73 PRO A CA 1
ATOM 583 C C . PRO A 1 73 ? 21.992 38.748 -17.653 1.00 78.50 73 PRO A C 1
ATOM 585 O O . PRO A 1 73 ? 23.047 39.256 -18.069 1.00 78.50 73 PRO A O 1
ATOM 588 N N . THR A 1 74 ? 21.658 38.710 -16.371 1.00 86.94 74 THR A N 1
ATOM 589 C CA . THR A 1 74 ? 22.488 39.246 -15.301 1.00 86.94 74 THR A CA 1
ATOM 590 C C . THR A 1 74 ? 23.860 38.568 -15.318 1.00 86.94 74 THR A C 1
ATOM 592 O O . THR A 1 74 ? 24.046 37.452 -15.816 1.00 86.94 74 THR A O 1
ATOM 595 N N . LYS A 1 75 ? 24.875 39.234 -14.754 1.00 87.88 75 LYS A N 1
ATOM 596 C CA . LYS A 1 75 ? 26.240 38.678 -14.665 1.00 87.88 75 LYS A CA 1
ATOM 597 C C . LYS A 1 75 ? 26.265 37.284 -14.014 1.00 87.88 75 LYS A C 1
ATOM 599 O O . LYS A 1 75 ? 27.124 36.471 -14.350 1.00 87.88 75 LYS A O 1
ATOM 604 N N . GLU A 1 76 ? 25.325 37.004 -13.111 1.00 83.69 76 GLU A N 1
ATOM 605 C CA . GLU A 1 76 ? 25.185 35.708 -12.444 1.00 83.69 76 GLU A CA 1
ATOM 606 C C . GLU A 1 76 ? 24.591 34.627 -13.352 1.00 83.69 76 GLU A C 1
ATOM 608 O O . GLU A 1 76 ? 25.074 33.495 -13.338 1.00 83.69 76 GLU A O 1
ATOM 613 N N . GLU A 1 77 ? 23.604 34.961 -14.181 1.00 82.94 77 GLU A N 1
ATOM 614 C CA . GLU A 1 77 ? 23.033 34.033 -15.166 1.00 82.94 77 GLU A CA 1
ATOM 615 C C . GLU A 1 77 ? 24.063 33.664 -16.229 1.00 82.94 77 GLU A C 1
ATOM 617 O O . GLU A 1 77 ? 24.273 32.483 -16.498 1.00 82.94 77 GLU A O 1
ATOM 622 N N . LYS A 1 78 ? 24.819 34.649 -16.733 1.00 89.75 78 LYS A N 1
ATOM 623 C CA . LYS A 1 78 ? 25.943 34.396 -17.649 1.00 89.75 78 LYS A CA 1
ATOM 624 C C . LYS A 1 78 ? 26.988 33.470 -17.021 1.00 89.75 78 LYS A C 1
ATOM 626 O O . LYS A 1 78 ? 27.485 32.560 -17.679 1.00 89.75 78 LYS A O 1
ATOM 631 N N . LYS A 1 79 ? 27.291 33.652 -15.730 1.00 91.81 79 LYS A N 1
ATOM 632 C CA . LYS A 1 79 ? 28.224 32.785 -14.997 1.00 91.81 79 LYS A CA 1
ATOM 633 C C . LYS A 1 79 ? 27.697 31.351 -14.863 1.00 91.81 79 LYS A C 1
ATOM 635 O O . LYS A 1 79 ? 28.465 30.418 -15.079 1.00 91.81 79 LYS A O 1
ATOM 640 N N . LYS A 1 80 ? 26.406 31.168 -14.564 1.00 87.88 80 LYS A N 1
ATOM 641 C CA . LYS A 1 80 ? 25.769 29.839 -14.485 1.00 87.88 80 LYS A CA 1
ATOM 642 C C . LYS A 1 80 ? 25.757 29.121 -15.833 1.00 87.88 80 LYS A C 1
ATOM 644 O O . LYS A 1 80 ? 26.011 27.921 -15.874 1.00 87.88 80 LYS A O 1
ATOM 649 N N . VAL A 1 81 ? 25.508 29.842 -16.926 1.00 88.50 81 VAL A N 1
ATOM 650 C CA . VAL A 1 81 ? 25.559 29.278 -18.284 1.00 88.50 81 VAL A CA 1
ATOM 651 C C . VAL A 1 81 ? 26.978 28.812 -18.621 1.00 88.50 81 VAL A C 1
ATOM 653 O O . VAL A 1 81 ? 27.157 27.680 -19.061 1.00 88.50 81 VAL A O 1
ATOM 656 N N . VAL A 1 82 ? 28.004 29.617 -18.322 1.00 90.19 82 VAL A N 1
ATOM 657 C CA . VAL A 1 82 ? 29.411 29.212 -18.512 1.00 90.19 82 VAL A CA 1
ATOM 658 C C . VAL A 1 82 ? 29.772 27.989 -17.661 1.00 90.19 82 VAL A C 1
ATOM 660 O O . VAL A 1 82 ? 30.454 27.085 -18.140 1.00 90.19 82 VAL A O 1
ATOM 663 N N . GLU A 1 83 ? 29.295 27.914 -16.418 1.00 91.31 83 GLU A N 1
ATOM 664 C CA . GLU A 1 83 ? 29.540 26.767 -15.536 1.00 91.31 83 GLU A CA 1
ATOM 665 C C . GLU A 1 83 ? 28.866 25.482 -16.052 1.00 91.31 83 GLU A C 1
ATOM 667 O O . GLU A 1 83 ? 29.490 24.418 -16.048 1.00 91.31 83 GLU A O 1
ATOM 672 N N . ARG A 1 84 ? 27.640 25.582 -16.590 1.00 87.31 84 ARG A N 1
ATOM 673 C CA . ARG A 1 84 ? 26.951 24.468 -17.267 1.00 87.31 84 ARG A CA 1
ATOM 674 C C . ARG A 1 84 ? 27.681 24.024 -18.535 1.00 87.31 84 ARG A C 1
ATOM 676 O O . ARG A 1 84 ? 27.882 22.827 -18.722 1.00 87.31 84 ARG A O 1
ATOM 683 N N . LEU A 1 85 ? 28.140 24.961 -19.366 1.00 87.81 85 LEU A N 1
ATOM 684 C CA . LEU A 1 85 ? 28.893 24.647 -20.587 1.00 87.81 85 LEU A CA 1
ATOM 685 C C . LEU A 1 85 ? 30.228 23.959 -20.276 1.00 87.81 85 LEU A C 1
ATOM 687 O O . LEU A 1 85 ? 30.596 22.989 -20.936 1.00 87.81 85 LEU A O 1
ATOM 691 N N . LEU A 1 86 ? 30.934 24.397 -19.229 1.00 86.25 86 LEU A N 1
ATOM 692 C CA . LEU A 1 86 ? 32.153 23.730 -18.764 1.00 86.25 86 LEU A CA 1
ATOM 693 C C . LEU A 1 86 ? 31.875 22.325 -18.207 1.00 86.25 86 LEU A C 1
ATOM 695 O O . LEU A 1 86 ? 32.688 21.420 -18.406 1.00 86.25 86 LEU A O 1
ATOM 699 N N . ALA A 1 87 ? 30.739 22.121 -17.533 1.00 82.69 87 ALA A N 1
ATOM 700 C CA . ALA A 1 87 ? 30.323 20.804 -17.058 1.00 82.69 87 ALA A CA 1
ATOM 701 C C . ALA A 1 87 ? 29.970 19.856 -18.217 1.00 82.69 87 ALA A C 1
ATOM 703 O O . ALA A 1 87 ? 30.415 18.708 -18.207 1.00 82.69 87 ALA A O 1
ATOM 704 N N . ASN A 1 88 ? 29.255 20.337 -19.237 1.00 80.19 88 ASN A N 1
ATOM 705 C CA . ASN A 1 88 ? 28.937 19.551 -20.433 1.00 80.19 88 ASN A CA 1
ATOM 706 C C . ASN A 1 88 ? 30.188 19.217 -21.246 1.00 80.19 88 ASN A C 1
ATOM 708 O O . ASN A 1 88 ? 30.370 18.064 -21.623 1.00 80.19 88 ASN A O 1
ATOM 712 N N . ARG A 1 89 ? 31.119 20.165 -21.415 1.00 82.38 89 ARG A N 1
ATOM 713 C CA . ARG A 1 89 ? 32.401 19.900 -22.089 1.00 82.38 89 ARG A CA 1
ATOM 714 C C . ARG A 1 89 ? 33.230 18.833 -21.368 1.00 82.38 89 ARG A C 1
ATOM 716 O O . ARG A 1 89 ? 33.885 18.029 -22.020 1.00 82.38 89 ARG A O 1
ATOM 723 N N . LYS A 1 90 ? 33.188 18.789 -20.029 1.00 79.56 90 LYS A N 1
ATOM 724 C CA . LYS A 1 90 ? 33.814 17.706 -19.249 1.00 79.56 90 LYS A CA 1
ATOM 725 C C . LYS A 1 90 ? 33.130 16.355 -19.446 1.00 79.56 90 LYS A C 1
ATOM 727 O O . LYS A 1 90 ? 33.823 15.351 -19.415 1.00 79.56 90 LYS A O 1
ATOM 732 N N . ARG A 1 91 ? 31.805 16.314 -19.621 1.00 74.12 91 ARG A N 1
ATOM 733 C CA . ARG A 1 91 ? 31.077 15.066 -19.915 1.00 74.12 91 ARG A CA 1
ATOM 734 C C . ARG A 1 91 ? 31.420 14.548 -21.309 1.00 74.12 91 ARG A C 1
ATOM 736 O O . ARG A 1 91 ? 31.842 13.407 -21.431 1.00 74.12 91 ARG A O 1
ATOM 743 N N . GLN A 1 92 ? 31.396 15.426 -22.309 1.00 73.25 92 GLN A N 1
ATOM 744 C CA . GLN A 1 92 ? 31.776 15.076 -23.678 1.00 73.25 92 GLN A CA 1
ATOM 745 C C . GLN A 1 92 ? 33.241 14.630 -23.781 1.00 73.25 92 GLN A C 1
ATOM 747 O O . GLN A 1 92 ? 33.535 13.671 -24.483 1.00 73.25 92 GLN A O 1
ATOM 752 N N . SER A 1 93 ? 34.171 15.239 -23.029 1.00 70.31 93 SER A N 1
ATOM 753 C CA . SER A 1 93 ? 35.568 14.770 -23.034 1.00 70.31 93 SER A CA 1
ATOM 754 C C . SER A 1 93 ? 35.768 13.402 -22.366 1.00 70.31 93 SER A C 1
ATOM 756 O O . SER A 1 93 ? 36.823 12.803 -22.555 1.00 70.31 93 SER A O 1
ATOM 758 N N . ILE A 1 94 ? 34.816 12.937 -21.547 1.00 65.56 94 ILE A N 1
ATOM 759 C CA . ILE A 1 94 ? 34.819 11.585 -20.965 1.00 65.56 94 ILE A CA 1
ATOM 760 C C . ILE A 1 94 ? 34.251 10.580 -21.978 1.00 65.56 94 ILE A C 1
ATOM 762 O O . ILE A 1 94 ? 34.727 9.451 -22.037 1.00 65.56 94 ILE A O 1
ATOM 766 N N . GLU A 1 95 ? 33.287 10.990 -22.803 1.00 62.75 95 GLU A N 1
ATOM 767 C CA . GLU A 1 95 ? 32.699 10.153 -23.860 1.00 62.75 95 GLU A CA 1
ATOM 768 C C . GLU A 1 95 ? 33.637 9.972 -25.063 1.00 62.75 95 GLU A C 1
ATOM 770 O O . GLU A 1 95 ? 33.710 8.882 -25.621 1.00 62.75 95 GLU A O 1
ATOM 775 N N . THR A 1 96 ? 34.425 10.991 -25.430 1.00 56.78 96 THR A N 1
ATOM 776 C CA . THR A 1 96 ? 35.369 10.897 -26.561 1.00 56.78 96 THR A CA 1
ATOM 777 C C . THR A 1 96 ? 36.721 10.285 -26.193 1.00 56.78 96 THR A C 1
ATOM 779 O O . THR A 1 96 ? 37.545 10.042 -27.077 1.00 56.78 96 THR A O 1
ATOM 782 N N . SER A 1 97 ? 37.005 10.043 -24.906 1.00 48.38 97 SER A N 1
ATOM 783 C CA . SER A 1 97 ? 38.183 9.258 -24.533 1.00 48.38 97 SER A CA 1
ATOM 784 C C . SER A 1 97 ? 37.871 7.784 -24.771 1.00 48.38 97 SER A C 1
ATOM 786 O O . SER A 1 97 ? 37.261 7.131 -23.926 1.00 48.38 97 SER A O 1
ATOM 788 N N . SER A 1 98 ? 38.264 7.290 -25.948 1.00 44.06 98 SER A N 1
ATOM 789 C CA . SER A 1 98 ? 38.162 5.881 -26.336 1.00 44.06 98 SER A CA 1
ATOM 790 C C . SER A 1 98 ? 38.539 4.973 -25.157 1.00 44.06 98 SER A C 1
ATOM 792 O O . SER A 1 98 ? 39.608 5.175 -24.563 1.00 44.06 98 SER A O 1
ATOM 794 N N . PRO A 1 99 ? 37.676 4.019 -24.759 1.00 52.31 99 PRO A N 1
ATOM 795 C CA . PRO A 1 99 ? 37.914 3.199 -23.588 1.00 52.31 99 PRO A CA 1
ATOM 796 C C . PRO A 1 99 ? 39.120 2.308 -23.870 1.00 52.31 99 PRO A C 1
ATOM 798 O O . PRO A 1 99 ? 39.007 1.248 -24.487 1.00 52.31 99 PRO A O 1
ATOM 801 N N . GLN A 1 100 ? 40.295 2.722 -23.388 1.00 59.94 100 GLN A N 1
ATOM 802 C CA . GLN A 1 100 ? 41.396 1.793 -23.183 1.00 59.94 100 GLN A CA 1
ATOM 803 C C . GLN A 1 100 ? 40.813 0.601 -22.429 1.00 59.94 100 GLN A C 1
ATOM 805 O O . GLN A 1 100 ? 40.139 0.776 -21.411 1.00 59.94 100 GLN A O 1
ATOM 810 N N . LYS A 1 101 ? 40.977 -0.597 -22.999 1.00 73.00 101 LYS A N 1
ATOM 811 C CA . LYS A 1 101 ? 40.413 -1.844 -22.483 1.00 73.00 101 LYS A CA 1
ATOM 812 C C . LYS A 1 101 ? 41.012 -2.118 -21.102 1.00 73.00 101 LYS A C 1
ATOM 814 O O . LYS A 1 101 ? 41.985 -2.853 -20.990 1.00 73.00 101 LYS A O 1
ATOM 819 N N . LEU A 1 102 ? 40.430 -1.513 -20.066 1.00 81.50 102 LEU A N 1
ATOM 820 C CA . LEU A 1 102 ? 40.774 -1.780 -18.678 1.00 81.50 102 LEU A CA 1
ATOM 821 C C . LEU A 1 102 ? 40.607 -3.277 -18.452 1.00 81.50 102 LEU A C 1
ATOM 823 O O . LEU A 1 102 ? 39.581 -3.861 -18.839 1.00 81.50 102 LEU A O 1
ATOM 827 N N . SER A 1 103 ? 41.613 -3.892 -17.844 1.00 91.62 103 SER A N 1
ATOM 828 C CA . SER A 1 103 ? 41.559 -5.305 -17.497 1.00 91.62 103 SER A CA 1
ATOM 829 C C . SER A 1 103 ? 40.358 -5.564 -16.574 1.00 91.62 103 SER A C 1
ATOM 831 O O . SER A 1 103 ? 39.838 -4.658 -15.910 1.00 91.62 103 SER A O 1
ATOM 833 N N . LYS A 1 104 ? 39.870 -6.811 -16.517 1.00 90.75 104 LYS A N 1
ATOM 834 C CA . LYS A 1 104 ? 38.755 -7.172 -15.618 1.00 90.75 104 LYS A CA 1
ATOM 835 C C . LYS A 1 104 ? 39.050 -6.775 -14.161 1.00 90.75 104 LYS A C 1
ATOM 837 O O . LYS A 1 104 ? 38.140 -6.361 -13.445 1.00 90.75 104 LYS A O 1
ATOM 842 N N . GLU A 1 105 ? 40.314 -6.844 -13.749 1.00 91.62 105 GLU A N 1
ATOM 843 C CA . GLU A 1 105 ? 40.771 -6.462 -12.411 1.00 91.62 105 GLU A CA 1
ATOM 844 C C . GLU A 1 105 ? 40.729 -4.947 -12.191 1.00 91.62 105 GLU A C 1
ATOM 846 O O . GLU A 1 105 ? 40.251 -4.488 -11.154 1.00 91.62 105 GLU A O 1
ATOM 851 N N . GLU A 1 106 ? 41.132 -4.154 -13.184 1.00 93.19 106 GLU A N 1
ATOM 852 C CA . GLU A 1 106 ? 41.067 -2.693 -13.109 1.00 93.19 106 GLU A CA 1
ATOM 853 C C . GLU A 1 106 ? 39.621 -2.191 -13.058 1.00 93.19 106 GLU A C 1
ATOM 855 O O . GLU A 1 106 ? 39.304 -1.285 -12.282 1.00 93.19 106 GLU A O 1
ATOM 860 N N . LYS A 1 107 ? 38.714 -2.823 -13.816 1.00 90.00 107 LYS A N 1
ATOM 861 C CA . LYS A 1 107 ? 37.273 -2.537 -13.743 1.00 90.00 107 LYS A CA 1
ATOM 862 C C . LYS A 1 107 ? 36.712 -2.858 -12.358 1.00 90.00 107 LYS A C 1
ATOM 864 O O . LYS A 1 107 ? 35.991 -2.039 -11.788 1.00 90.00 107 LYS A O 1
ATOM 869 N N . LYS A 1 108 ? 37.083 -4.005 -11.779 1.00 92.88 108 LYS A N 1
ATOM 870 C CA . LYS A 1 108 ? 36.676 -4.387 -10.418 1.00 92.88 108 LYS A CA 1
ATOM 871 C C . LYS A 1 108 ? 37.195 -3.390 -9.375 1.00 92.88 108 LYS A C 1
ATOM 873 O O . LYS A 1 108 ? 36.416 -2.905 -8.558 1.00 92.88 108 LYS A O 1
ATOM 878 N N . ALA A 1 109 ? 38.468 -3.001 -9.456 1.00 94.44 109 ALA A N 1
ATOM 879 C CA . ALA A 1 109 ? 39.065 -2.016 -8.555 1.00 94.44 109 ALA A CA 1
ATOM 880 C C . ALA A 1 109 ? 38.427 -0.620 -8.696 1.00 94.44 109 ALA A C 1
ATOM 882 O O . ALA A 1 109 ? 38.257 0.094 -7.703 1.00 94.44 109 ALA A O 1
ATOM 883 N N . ALA A 1 110 ? 38.044 -0.217 -9.912 1.00 91.31 110 ALA A N 1
ATOM 884 C CA . ALA A 1 110 ? 37.329 1.034 -10.152 1.00 91.31 110 ALA A CA 1
ATOM 885 C C . ALA A 1 110 ? 35.930 1.025 -9.511 1.00 91.31 110 ALA A C 1
ATOM 887 O O . ALA A 1 110 ? 35.550 1.999 -8.855 1.00 91.31 110 ALA A O 1
ATOM 888 N N . ILE A 1 111 ? 35.200 -0.089 -9.629 1.00 89.75 111 ILE A N 1
ATOM 889 C CA . ILE A 1 111 ? 33.889 -0.275 -8.992 1.00 89.75 111 ILE A CA 1
ATOM 890 C C . ILE A 1 111 ? 34.025 -0.249 -7.463 1.00 89.75 111 ILE A C 1
ATOM 892 O O . ILE A 1 111 ? 33.287 0.476 -6.797 1.00 89.75 111 ILE A O 1
ATOM 896 N N . GLU A 1 112 ? 35.002 -0.955 -6.888 1.00 94.19 112 GLU A N 1
ATOM 897 C CA . GLU A 1 112 ? 35.238 -0.951 -5.437 1.00 94.19 112 GLU A CA 1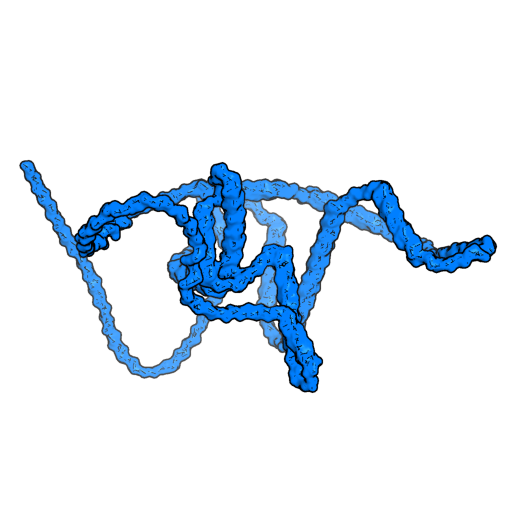
ATOM 898 C C . GLU A 1 112 ? 35.580 0.450 -4.906 1.00 94.19 112 GLU A C 1
ATOM 900 O O . GLU A 1 112 ? 35.014 0.890 -3.900 1.00 94.19 112 GLU A O 1
ATOM 905 N N . LYS A 1 113 ? 36.432 1.208 -5.615 1.00 95.62 113 LYS A N 1
ATOM 906 C CA . LYS A 1 113 ? 36.731 2.612 -5.278 1.00 95.62 113 LYS A CA 1
ATOM 907 C C . LYS A 1 113 ? 35.488 3.497 -5.349 1.00 95.62 113 LYS A C 1
ATOM 909 O O . LYS A 1 113 ? 35.298 4.355 -4.484 1.00 95.62 113 LYS A O 1
ATOM 914 N N . TRP A 1 114 ? 34.633 3.297 -6.350 1.00 94.12 114 TRP A N 1
ATOM 915 C CA . TRP A 1 114 ? 33.381 4.039 -6.488 1.00 94.12 114 TRP A CA 1
ATOM 916 C C . TRP A 1 114 ? 32.407 3.732 -5.343 1.00 94.12 114 TRP A C 1
ATOM 918 O O . TRP A 1 114 ? 31.874 4.660 -4.732 1.00 94.12 114 TRP A O 1
ATOM 928 N N . ILE A 1 115 ? 32.249 2.456 -4.972 1.00 91.56 115 ILE A N 1
ATOM 929 C CA . ILE A 1 115 ? 31.427 2.032 -3.827 1.00 91.56 115 ILE A CA 1
ATOM 930 C C . ILE A 1 115 ? 31.969 2.639 -2.526 1.00 91.56 115 ILE A C 1
ATOM 932 O O . ILE A 1 115 ? 31.200 3.192 -1.736 1.00 91.56 115 ILE A O 1
ATOM 936 N N . ALA A 1 116 ? 33.285 2.588 -2.303 1.00 93.88 116 ALA A N 1
ATOM 937 C CA . ALA A 1 116 ? 33.919 3.162 -1.116 1.00 93.88 116 ALA A CA 1
ATOM 938 C C . ALA A 1 116 ? 33.700 4.681 -1.024 1.00 93.88 116 ALA A C 1
ATOM 940 O O . ALA A 1 116 ? 33.332 5.194 0.038 1.00 93.88 116 ALA A O 1
ATOM 941 N N . LYS A 1 117 ? 33.847 5.397 -2.146 1.00 95.81 117 LYS A N 1
ATOM 942 C CA . LYS A 1 117 ? 33.572 6.836 -2.224 1.00 95.81 117 LYS A CA 1
ATOM 943 C C . LYS A 1 117 ? 32.111 7.146 -1.891 1.00 95.81 117 LYS A C 1
ATOM 945 O O . LYS A 1 117 ? 31.849 8.028 -1.075 1.00 95.81 117 LYS A O 1
ATOM 950 N N . ARG A 1 118 ? 31.168 6.382 -2.449 1.00 95.12 118 ARG A N 1
ATOM 951 C CA . ARG A 1 118 ? 29.729 6.587 -2.231 1.00 95.12 118 ARG A CA 1
ATOM 952 C C . ARG A 1 118 ? 29.312 6.287 -0.787 1.00 95.12 118 ARG A C 1
ATOM 954 O O . ARG A 1 118 ? 28.542 7.046 -0.205 1.00 95.12 118 ARG A O 1
ATOM 961 N N . ARG A 1 119 ? 29.900 5.260 -0.155 1.00 94.56 119 ARG A N 1
ATOM 962 C CA . ARG A 1 119 ? 29.743 4.983 1.289 1.00 94.56 119 ARG A CA 1
ATOM 963 C C . ARG A 1 119 ? 30.273 6.127 2.158 1.00 94.56 119 ARG A C 1
ATOM 965 O O . ARG A 1 119 ? 29.625 6.515 3.127 1.00 94.56 119 ARG A O 1
ATOM 972 N N . HIS A 1 120 ? 31.432 6.686 1.816 1.00 95.50 120 HIS A N 1
ATOM 973 C CA . HIS A 1 120 ? 32.001 7.820 2.544 1.00 95.50 120 HIS A CA 1
ATOM 974 C C . HIS A 1 120 ? 31.128 9.084 2.424 1.00 95.50 120 HIS A C 1
ATOM 976 O O . HIS A 1 120 ? 30.897 9.772 3.420 1.00 95.50 120 HIS A O 1
ATOM 982 N N . GLU A 1 121 ? 30.601 9.378 1.232 1.00 92.38 121 GLU A N 1
ATOM 983 C CA . GLU A 1 121 ? 29.667 10.491 1.008 1.00 92.38 121 GLU A CA 1
ATOM 984 C C . GLU A 1 121 ? 28.359 10.314 1.797 1.00 92.38 121 GLU A C 1
ATOM 986 O O . GLU A 1 121 ? 27.954 11.241 2.501 1.00 92.38 121 GLU A O 1
ATOM 991 N N . ALA A 1 122 ? 27.774 9.112 1.798 1.00 92.12 122 ALA A N 1
ATOM 992 C CA . ALA A 1 122 ? 26.584 8.798 2.593 1.00 92.12 122 ALA A CA 1
ATOM 993 C C . ALA A 1 122 ? 26.823 8.972 4.107 1.00 92.12 122 ALA A C 1
ATOM 995 O O . ALA A 1 122 ? 26.004 9.566 4.811 1.00 92.12 122 ALA A O 1
ATOM 996 N N . ASN A 1 123 ? 27.979 8.532 4.619 1.00 94.50 123 ASN A N 1
ATOM 997 C CA . ASN A 1 123 ? 28.354 8.733 6.024 1.00 94.50 123 ASN A CA 1
ATOM 998 C C . ASN A 1 123 ? 28.518 10.220 6.375 1.00 94.50 123 ASN A C 1
ATOM 1000 O O . ASN A 1 123 ? 28.107 10.662 7.452 1.00 94.50 123 ASN A O 1
ATOM 1004 N N . LYS A 1 124 ? 29.092 11.013 5.463 1.00 96.62 124 LYS A N 1
ATOM 1005 C CA . LYS A 1 124 ? 29.237 12.464 5.633 1.00 96.62 124 LYS A CA 1
ATOM 1006 C C . LYS A 1 124 ? 27.873 13.161 5.683 1.00 96.62 124 LYS A C 1
ATOM 1008 O O . LYS A 1 124 ? 27.671 14.038 6.525 1.00 96.62 124 LYS A O 1
ATOM 1013 N N . GLU A 1 125 ? 26.933 12.755 4.833 1.00 93.69 125 GLU A N 1
ATOM 1014 C CA . GLU A 1 125 ? 25.563 13.273 4.832 1.00 93.69 125 GLU A CA 1
ATOM 1015 C C . GLU A 1 125 ? 24.798 12.875 6.105 1.00 93.69 125 GLU A C 1
ATOM 1017 O O . GLU A 1 125 ? 24.171 13.723 6.748 1.00 93.69 125 GLU A O 1
ATOM 1022 N N . ALA A 1 126 ? 24.919 11.618 6.541 1.00 93.50 126 ALA A N 1
ATOM 1023 C CA . ALA A 1 126 ? 24.323 11.135 7.785 1.00 93.50 126 ALA A CA 1
ATOM 1024 C C . ALA A 1 126 ? 24.827 11.925 9.006 1.00 93.50 126 ALA A C 1
ATOM 1026 O O . ALA A 1 126 ? 24.027 12.353 9.847 1.00 93.50 126 ALA A O 1
ATOM 1027 N N . LEU A 1 127 ? 26.136 12.198 9.075 1.00 96.00 127 LEU A N 1
ATOM 1028 C CA . LEU A 1 127 ? 26.724 13.058 10.104 1.00 96.00 127 LEU A CA 1
ATOM 1029 C C . LEU A 1 127 ? 26.168 14.484 10.030 1.00 96.00 127 LEU A C 1
ATOM 1031 O O . LEU A 1 127 ? 25.747 15.024 11.055 1.00 96.00 127 LEU A O 1
ATOM 1035 N N . ALA A 1 128 ? 26.100 15.089 8.841 1.00 94.44 128 ALA A N 1
ATOM 1036 C CA . ALA A 1 128 ? 25.538 16.429 8.668 1.00 94.44 128 ALA A CA 1
ATOM 1037 C C . ALA A 1 128 ? 24.075 16.506 9.149 1.00 94.44 128 ALA A C 1
ATOM 1039 O O . ALA A 1 128 ? 23.705 17.435 9.875 1.00 94.44 128 ALA A O 1
ATOM 1040 N N . LYS A 1 129 ? 23.262 15.490 8.835 1.00 94.75 129 LYS A N 1
ATOM 1041 C CA . LYS A 1 129 ? 21.865 15.375 9.280 1.00 94.75 129 LYS A CA 1
ATOM 1042 C C . LYS A 1 129 ? 21.760 15.206 10.799 1.00 94.75 129 LYS A C 1
ATOM 1044 O O . LYS A 1 129 ? 20.916 15.845 11.431 1.00 94.75 129 LYS A O 1
ATOM 1049 N N . ALA A 1 130 ? 22.641 14.414 11.412 1.00 93.94 130 ALA A N 1
ATOM 1050 C CA . ALA A 1 130 ? 22.715 14.268 12.866 1.00 93.94 130 ALA A CA 1
ATOM 1051 C C . ALA A 1 130 ? 23.091 15.590 13.565 1.00 93.94 130 ALA A C 1
ATOM 1053 O O . ALA A 1 130 ? 22.462 15.971 14.556 1.00 93.94 130 ALA A O 1
ATOM 1054 N N . TYR A 1 131 ? 24.054 16.340 13.018 1.00 95.75 131 TYR A N 1
ATOM 1055 C CA . TYR A 1 131 ? 24.412 17.673 13.512 1.00 95.75 131 TYR A CA 1
ATOM 1056 C C . TYR A 1 131 ? 23.256 18.671 13.382 1.00 95.75 131 TYR A C 1
ATOM 1058 O O . TYR A 1 131 ? 22.987 19.418 14.327 1.00 95.75 131 TYR A O 1
ATOM 1066 N N . ALA A 1 132 ? 22.535 18.663 12.257 1.00 93.44 132 ALA A N 1
ATOM 1067 C CA . ALA A 1 132 ? 21.359 19.507 12.056 1.00 93.44 132 ALA A CA 1
ATOM 1068 C C . ALA A 1 132 ? 20.251 19.193 13.077 1.00 93.44 132 ALA A C 1
ATOM 1070 O O . ALA A 1 132 ? 19.728 20.112 13.710 1.00 93.44 132 ALA A O 1
ATOM 1071 N N . ARG A 1 133 ? 19.964 17.905 13.324 1.00 93.75 133 ARG A N 1
ATOM 1072 C CA . ARG A 1 133 ? 19.015 17.462 14.363 1.00 93.75 133 ARG A CA 1
ATOM 1073 C C . ARG A 1 133 ? 19.437 17.920 15.756 1.00 93.75 133 ARG A C 1
ATOM 1075 O O . ARG A 1 133 ? 18.626 18.488 16.482 1.00 93.75 133 ARG A O 1
ATOM 1082 N N . ARG A 1 134 ? 20.711 17.746 16.124 1.00 93.44 134 ARG A N 1
ATOM 1083 C CA . ARG A 1 134 ? 21.236 18.191 17.426 1.00 93.44 134 ARG A CA 1
ATOM 1084 C C . ARG A 1 134 ? 21.132 19.707 17.597 1.00 93.44 134 ARG A C 1
ATOM 1086 O O . ARG A 1 134 ? 20.774 20.176 18.673 1.00 93.44 134 ARG A O 1
ATOM 1093 N N . ARG A 1 135 ? 21.405 20.475 16.539 1.00 92.81 135 ARG A N 1
ATOM 1094 C CA . ARG A 1 135 ? 21.251 21.937 16.531 1.00 92.81 135 ARG A CA 1
ATOM 1095 C C . ARG A 1 135 ? 19.788 22.363 16.652 1.00 92.81 135 ARG A C 1
ATOM 1097 O O . ARG A 1 135 ? 19.510 23.337 17.343 1.00 92.81 135 ARG A O 1
ATOM 1104 N N . HIS A 1 136 ? 18.872 21.650 15.999 1.00 91.44 136 HIS A N 1
ATOM 1105 C CA . HIS A 1 136 ? 17.437 21.891 16.119 1.00 91.44 136 HIS A CA 1
ATOM 1106 C C . HIS A 1 136 ? 16.953 21.623 17.547 1.00 91.44 136 HIS A C 1
ATOM 1108 O O . HIS A 1 136 ? 16.356 22.504 18.152 1.00 91.44 136 HIS A O 1
ATOM 1114 N N . LEU A 1 137 ? 17.317 20.473 18.128 1.00 90.19 137 LEU A N 1
ATOM 1115 C CA . LEU A 1 137 ? 17.016 20.143 19.525 1.00 90.19 137 LEU A CA 1
ATOM 1116 C C . LEU A 1 137 ? 17.571 21.192 20.495 1.00 90.19 137 LEU A C 1
ATOM 1118 O O . LEU A 1 137 ? 16.870 21.604 21.408 1.00 90.19 137 LEU A O 1
ATOM 1122 N N . ALA A 1 138 ? 18.791 21.685 20.273 1.00 85.00 138 ALA A N 1
ATOM 1123 C CA . ALA A 1 138 ? 19.370 22.747 21.096 1.00 85.00 138 ALA A CA 1
ATOM 1124 C C . ALA A 1 138 ? 18.636 24.100 20.978 1.00 85.00 138 ALA A C 1
ATOM 1126 O O . ALA A 1 138 ? 18.778 24.939 21.860 1.00 85.00 138 ALA A O 1
ATOM 1127 N N . ARG A 1 139 ? 17.881 24.335 19.895 1.00 86.62 139 ARG A N 1
ATOM 1128 C CA . ARG A 1 139 ? 17.067 25.549 19.707 1.00 86.62 139 ARG A CA 1
ATOM 1129 C C . ARG A 1 139 ? 15.655 25.398 20.260 1.00 86.62 139 ARG A C 1
ATOM 1131 O O . ARG A 1 139 ? 15.151 26.334 20.866 1.00 86.62 139 ARG A O 1
ATOM 1138 N N . THR A 1 140 ? 15.016 24.252 20.032 1.00 85.62 140 THR A N 1
ATOM 1139 C CA . THR A 1 140 ? 13.636 24.008 20.479 1.00 85.62 140 THR A CA 1
ATOM 1140 C C . THR A 1 140 ? 13.567 23.686 21.961 1.00 85.62 140 THR A C 1
ATOM 1142 O O . THR A 1 140 ? 12.622 24.075 22.639 1.00 85.62 140 THR A O 1
ATOM 1145 N N . VAL A 1 141 ? 14.599 23.034 22.493 1.00 75.81 141 VAL A N 1
ATOM 1146 C CA . VAL A 1 141 ? 14.794 22.890 23.931 1.00 75.81 141 VAL A CA 1
ATOM 1147 C C . VAL A 1 141 ? 15.512 24.144 24.414 1.00 75.81 141 VAL A C 1
ATOM 1149 O O . VAL A 1 141 ? 16.695 24.116 24.743 1.00 75.81 141 VAL A O 1
ATOM 1152 N N . SER A 1 142 ? 14.796 25.271 24.432 1.00 56.91 142 SER A N 1
ATOM 1153 C CA . SER A 1 142 ? 15.195 26.392 25.277 1.00 56.91 142 SER A CA 1
ATOM 1154 C C . SER A 1 142 ? 15.214 25.852 26.707 1.00 56.91 142 SER A C 1
ATOM 1156 O O . SER A 1 142 ? 14.162 25.406 27.185 1.00 56.91 142 SER A O 1
ATOM 1158 N N . PRO A 1 143 ? 16.375 25.776 27.381 1.00 58.00 143 PRO A N 1
ATOM 1159 C CA . PRO A 1 143 ? 16.401 25.341 28.758 1.00 58.00 143 PRO A CA 1
ATOM 1160 C C . PRO A 1 143 ? 15.663 26.418 29.546 1.00 58.00 143 PRO A C 1
ATOM 1162 O O . PRO A 1 143 ? 16.249 27.434 29.909 1.00 58.00 143 PRO A O 1
ATOM 1165 N N . LYS A 1 144 ? 14.367 26.207 29.821 1.00 69.62 144 LYS A N 1
ATOM 1166 C CA . LYS A 1 144 ? 13.739 26.823 30.989 1.00 69.62 144 LYS A CA 1
ATOM 1167 C C . LYS A 1 144 ? 14.676 26.468 32.123 1.00 69.62 144 LYS A C 1
ATOM 1169 O O . LYS A 1 144 ? 14.823 25.283 32.432 1.00 69.62 144 LYS A O 1
ATOM 1174 N N . GLU A 1 145 ? 15.398 27.465 32.630 1.00 67.38 145 GLU A N 1
ATOM 1175 C CA . GLU A 1 145 ? 16.334 27.235 33.712 1.00 67.38 145 GLU A CA 1
ATOM 1176 C C . GLU A 1 145 ? 15.581 26.451 34.783 1.00 67.38 145 GLU A C 1
ATOM 1178 O O . GLU A 1 145 ? 14.539 26.928 35.246 1.00 67.38 145 GLU A O 1
ATOM 1183 N N . PRO A 1 146 ? 16.032 25.232 35.138 1.00 71.56 146 PRO A N 1
ATOM 1184 C CA . PRO A 1 146 ? 15.351 24.489 36.175 1.00 71.56 146 PRO A CA 1
ATOM 1185 C C . PRO A 1 146 ? 15.329 25.393 37.401 1.00 71.56 146 PRO A C 1
ATOM 1187 O O . PRO A 1 146 ? 16.359 25.995 37.738 1.00 71.56 146 PRO A O 1
ATOM 1190 N N . SER A 1 147 ? 14.149 25.543 38.010 1.00 82.38 147 SER A N 1
ATOM 1191 C CA . SER A 1 147 ? 13.986 26.394 39.186 1.00 82.38 147 SER A CA 1
ATOM 1192 C C . SER A 1 147 ? 15.071 26.044 40.209 1.00 82.38 147 SER A C 1
ATOM 1194 O O . SER A 1 147 ? 15.575 24.913 40.246 1.00 82.38 147 SER A O 1
ATOM 1196 N N . LYS A 1 148 ? 15.476 27.008 41.042 1.00 84.69 148 LYS A N 1
ATOM 1197 C CA . LYS A 1 148 ? 16.503 26.767 42.073 1.00 84.69 148 LYS A CA 1
ATOM 1198 C C . LYS A 1 148 ? 16.178 25.518 42.913 1.00 84.69 148 LYS A C 1
ATOM 1200 O O . LYS A 1 148 ? 17.087 24.782 43.288 1.00 84.69 148 LYS A O 1
ATOM 1205 N N . GLU A 1 149 ? 14.894 25.228 43.109 1.00 80.12 149 GLU A N 1
ATOM 1206 C CA . GLU A 1 149 ? 14.384 24.024 43.769 1.00 80.12 149 GLU A CA 1
ATOM 1207 C C . GLU A 1 149 ? 14.590 22.742 42.955 1.00 80.12 149 GLU A C 1
ATOM 1209 O O . GLU A 1 149 ? 15.076 21.755 43.502 1.00 80.12 149 GLU A O 1
ATOM 1214 N N . ALA A 1 150 ? 14.328 22.750 41.645 1.00 81.88 150 ALA A N 1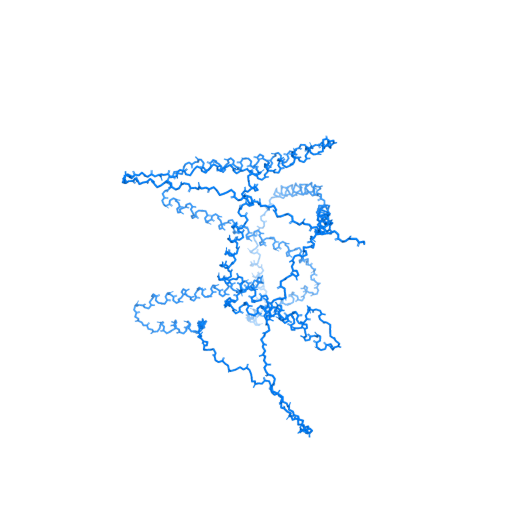
ATOM 1215 C CA . ALA A 1 150 ? 14.609 21.606 40.775 1.00 81.88 150 ALA A CA 1
ATOM 1216 C C . ALA A 1 150 ? 16.117 21.298 40.704 1.00 81.88 150 ALA A C 1
ATOM 1218 O O . ALA A 1 150 ? 16.519 20.132 40.745 1.00 81.88 150 ALA A O 1
ATOM 1219 N N . LYS A 1 151 ? 16.967 22.339 40.680 1.00 85.81 151 LYS A N 1
ATOM 1220 C CA . LYS A 1 151 ? 18.431 22.195 40.784 1.00 85.81 151 LYS A CA 1
ATOM 1221 C C . LYS A 1 151 ? 18.827 21.579 42.137 1.00 85.81 151 LYS A C 1
ATOM 1223 O O . LYS A 1 151 ? 19.641 20.658 42.162 1.00 85.81 151 LYS A O 1
ATOM 1228 N N . LYS A 1 152 ? 18.217 22.019 43.247 1.00 88.06 152 LYS A N 1
ATOM 1229 C CA . LYS A 1 152 ? 18.453 21.483 44.602 1.00 88.06 152 LYS A CA 1
ATOM 1230 C C . LYS A 1 152 ? 18.007 20.020 44.737 1.00 88.06 152 LYS A C 1
ATOM 1232 O O . LYS A 1 152 ? 18.783 19.203 45.223 1.00 88.06 152 LYS A O 1
ATOM 1237 N N . ALA A 1 153 ? 16.828 19.662 44.228 1.00 86.81 153 ALA A N 1
ATOM 1238 C CA . ALA A 1 153 ? 16.300 18.296 44.260 1.00 86.81 153 ALA A CA 1
ATOM 1239 C C . ALA A 1 153 ? 17.123 17.319 43.398 1.00 86.81 153 ALA A C 1
ATOM 1241 O O . ALA A 1 153 ? 17.357 16.172 43.788 1.00 86.81 153 ALA A O 1
ATOM 1242 N N . ALA A 1 154 ? 17.612 17.766 42.236 1.00 85.44 154 ALA A N 1
ATOM 1243 C CA . ALA A 1 154 ? 18.521 16.975 41.407 1.00 85.44 154 ALA A CA 1
ATOM 1244 C C . ALA A 1 154 ? 19.877 16.751 42.102 1.00 85.44 154 ALA A C 1
ATOM 1246 O O . ALA A 1 154 ? 20.417 15.641 42.070 1.00 85.44 154 ALA A O 1
ATOM 1247 N N . LEU A 1 155 ? 20.398 17.782 42.778 1.00 85.94 155 LEU A N 1
ATOM 1248 C CA . LEU A 1 155 ? 21.614 17.683 43.580 1.00 85.94 155 LEU A CA 1
ATOM 1249 C C . LEU A 1 155 ? 21.425 16.690 44.739 1.00 85.94 155 LEU A C 1
ATOM 1251 O O . LEU A 1 155 ? 22.253 15.804 44.934 1.00 85.94 155 LEU A O 1
ATOM 1255 N N . GLU A 1 156 ? 20.305 16.771 45.457 1.00 84.88 156 GLU A N 1
ATOM 1256 C CA . GLU A 1 156 ? 19.978 15.878 46.572 1.00 84.88 156 GLU A CA 1
ATOM 1257 C C . GLU A 1 156 ? 19.846 14.411 46.127 1.00 84.88 156 GLU A C 1
ATOM 1259 O O . GLU A 1 156 ? 20.381 13.512 46.781 1.00 84.88 156 GLU A O 1
ATOM 1264 N N . LYS A 1 157 ? 19.241 14.151 44.958 1.00 87.00 157 LYS A N 1
ATOM 1265 C CA . LYS A 1 157 ? 19.211 12.806 44.352 1.00 87.00 157 LYS A CA 1
ATOM 1266 C C . LYS A 1 157 ? 20.614 12.279 44.036 1.00 87.00 157 LYS A C 1
ATOM 1268 O O . LYS A 1 157 ? 20.885 11.099 44.268 1.00 87.00 157 LYS A O 1
ATOM 1273 N N . LEU A 1 158 ? 21.521 13.126 43.546 1.00 81.12 158 LEU A N 1
ATOM 1274 C CA . LEU A 1 158 ? 22.916 12.741 43.299 1.00 81.12 158 LEU A CA 1
ATOM 1275 C C . LEU A 1 158 ? 23.674 12.446 44.601 1.00 81.12 158 LEU A C 1
ATOM 1277 O O . LEU A 1 158 ? 24.436 11.476 44.647 1.00 81.12 158 LEU A O 1
ATOM 1281 N N . TYR A 1 159 ? 23.434 13.216 45.665 1.00 76.00 159 TYR A N 1
ATOM 1282 C CA . TYR A 1 159 ? 24.027 12.970 46.982 1.00 76.00 159 TYR A CA 1
ATOM 1283 C C . TYR A 1 159 ? 23.489 11.690 47.637 1.00 76.00 159 TYR A C 1
ATOM 1285 O O . TYR A 1 159 ? 24.293 10.882 48.107 1.00 76.00 159 TYR A O 1
ATOM 1293 N N . ARG A 1 160 ? 22.177 11.414 47.570 1.00 76.00 160 ARG A N 1
ATOM 1294 C CA . ARG A 1 160 ? 21.603 10.129 48.022 1.00 76.00 160 ARG A CA 1
ATOM 1295 C C . ARG A 1 160 ? 22.182 8.940 47.256 1.00 76.00 160 ARG A C 1
ATOM 1297 O O . ARG A 1 160 ? 22.542 7.931 47.857 1.00 76.00 160 ARG A O 1
ATOM 1304 N N . LYS A 1 161 ? 22.342 9.065 45.934 1.00 75.19 161 LYS A N 1
ATOM 1305 C CA . LYS A 1 161 ? 22.889 7.984 45.099 1.00 75.19 161 LYS A CA 1
ATOM 1306 C C . LYS A 1 161 ? 24.373 7.724 45.384 1.00 75.19 161 LYS A C 1
ATOM 1308 O O . LYS A 1 161 ? 24.795 6.569 45.360 1.00 75.19 161 LYS A O 1
ATOM 1313 N N . ARG A 1 162 ? 25.157 8.757 45.723 1.00 64.44 162 ARG A N 1
ATOM 1314 C CA . ARG A 1 162 ? 26.569 8.612 46.128 1.00 64.44 162 ARG A CA 1
ATOM 1315 C C . ARG A 1 162 ? 26.760 8.098 47.556 1.00 64.44 162 ARG A C 1
ATOM 1317 O O . ARG A 1 162 ? 27.693 7.332 47.771 1.00 64.44 162 ARG A O 1
ATOM 1324 N N . GLY A 1 163 ? 25.876 8.442 48.495 1.00 55.91 163 GLY A N 1
ATOM 1325 C CA . GLY A 1 163 ? 25.951 7.974 49.887 1.00 55.91 163 GLY A CA 1
ATOM 1326 C C . GLY A 1 163 ? 25.767 6.460 50.064 1.00 55.91 163 GLY A C 1
ATOM 1327 O O . GLY A 1 163 ? 26.193 5.904 51.070 1.00 55.91 163 GLY A O 1
ATOM 1328 N N . SER A 1 164 ? 25.193 5.772 49.071 1.00 55.94 164 SER A N 1
ATOM 1329 C CA . SER A 1 164 ? 24.963 4.319 49.126 1.00 55.94 164 SER A CA 1
ATOM 1330 C C . SER A 1 164 ? 26.166 3.454 48.718 1.00 55.94 164 SER A C 1
ATOM 1332 O O . SER A 1 164 ? 26.153 2.253 48.967 1.00 55.94 164 SER A O 1
ATOM 1334 N N . ARG A 1 165 ? 27.215 4.025 48.100 1.00 54.66 165 ARG A N 1
ATOM 1335 C CA . ARG A 1 165 ? 28.261 3.230 47.419 1.00 54.66 165 ARG A CA 1
ATOM 1336 C C . ARG A 1 165 ? 29.605 3.107 48.134 1.00 54.66 165 ARG A C 1
ATOM 1338 O O . ARG A 1 165 ? 30.480 2.416 47.626 1.00 54.66 165 ARG A O 1
ATOM 1345 N N . THR A 1 166 ? 29.785 3.706 49.309 1.00 54.59 166 THR A N 1
ATOM 1346 C CA . THR A 1 166 ? 31.033 3.559 50.079 1.00 54.59 166 THR A CA 1
ATOM 1347 C C . THR A 1 166 ? 30.768 3.414 51.574 1.00 54.59 166 THR A C 1
ATOM 1349 O O . THR A 1 166 ? 31.220 4.226 52.373 1.00 54.59 166 THR A O 1
ATOM 1352 N N . LYS A 1 167 ? 30.071 2.348 51.977 1.00 50.19 167 LYS A N 1
ATOM 1353 C CA . LYS A 1 167 ? 30.257 1.781 53.320 1.00 50.19 167 LYS A CA 1
ATOM 1354 C C . LYS A 1 167 ? 31.426 0.791 53.266 1.00 50.19 167 LYS A C 1
ATOM 1356 O O . LYS A 1 167 ? 31.230 -0.413 53.331 1.00 50.19 167 LYS A O 1
ATOM 1361 N N . LYS A 1 168 ? 32.650 1.301 53.090 1.00 53.97 168 LYS A N 1
ATOM 1362 C CA . LYS A 1 168 ? 33.830 0.607 53.620 1.00 53.97 168 LYS A CA 1
ATOM 1363 C C . LYS A 1 168 ? 33.980 1.119 55.043 1.00 53.97 168 LYS A C 1
ATOM 1365 O O . LYS A 1 168 ? 34.210 2.308 55.245 1.00 53.97 168 LYS A O 1
ATOM 1370 N N . SER A 1 169 ? 33.719 0.229 55.990 1.00 52.84 169 SER A N 1
ATOM 1371 C CA . SER A 1 169 ? 33.849 0.421 57.430 1.00 52.84 169 SER A CA 1
ATOM 1372 C C . SER A 1 169 ? 35.183 1.086 57.768 1.00 52.84 169 SER A C 1
ATOM 1374 O O . SER A 1 169 ? 36.242 0.480 57.613 1.00 52.84 169 SER A O 1
ATOM 1376 N N . VAL A 1 170 ? 35.128 2.339 58.215 1.00 54.50 170 VAL A N 1
ATOM 1377 C CA . VAL A 1 170 ? 36.239 2.965 58.932 1.00 54.50 170 VAL A CA 1
ATOM 1378 C C . VAL A 1 170 ? 36.114 2.506 60.389 1.00 54.50 170 VAL A C 1
ATOM 1380 O O . VAL A 1 170 ? 35.028 2.666 60.950 1.00 54.50 170 VAL A O 1
ATOM 1383 N N . PRO A 1 171 ? 37.157 1.913 60.998 1.00 51.47 171 PRO A N 1
ATOM 1384 C CA . PRO A 1 171 ? 37.121 1.487 62.395 1.00 51.47 171 PRO A CA 1
ATOM 1385 C C . PRO A 1 171 ? 36.831 2.689 63.295 1.00 51.47 171 PRO A C 1
ATOM 1387 O O . PRO A 1 171 ? 37.454 3.745 63.149 1.00 51.47 171 PRO A O 1
ATOM 1390 N N . HIS A 1 172 ? 35.865 2.546 64.199 1.00 54.12 172 HIS A N 1
ATOM 1391 C CA . HIS A 1 172 ? 35.341 3.667 64.980 1.00 54.12 172 HIS A CA 1
ATOM 1392 C C . HIS A 1 172 ? 36.348 4.213 66.018 1.00 54.12 172 HIS A C 1
ATOM 1394 O O . HIS A 1 172 ? 36.222 5.371 66.426 1.00 54.12 172 HIS A O 1
ATOM 1400 N N . ASP A 1 173 ? 37.422 3.466 66.303 1.00 55.22 173 ASP A N 1
ATOM 1401 C CA . ASP A 1 173 ? 38.351 3.724 67.416 1.00 55.22 173 ASP A CA 1
ATOM 1402 C C . ASP A 1 173 ? 39.751 4.193 66.993 1.00 55.22 173 ASP A C 1
ATOM 1404 O O . ASP A 1 173 ? 40.727 4.054 67.727 1.00 55.22 173 ASP A O 1
ATOM 1408 N N . ALA A 1 174 ? 39.891 4.794 65.810 1.00 57.91 174 ALA A N 1
ATOM 1409 C CA . ALA A 1 174 ? 41.112 5.540 65.521 1.00 57.91 174 ALA A CA 1
ATOM 1410 C C . ALA A 1 174 ? 41.115 6.855 66.327 1.00 57.91 174 ALA A C 1
ATOM 1412 O O . ALA A 1 174 ? 40.238 7.710 66.124 1.00 57.91 174 ALA A O 1
ATOM 1413 N N . SER A 1 175 ? 42.108 6.990 67.218 1.00 71.50 175 SER A N 1
ATOM 1414 C CA . SER A 1 175 ? 42.459 8.213 67.956 1.00 71.50 175 SER A CA 1
ATOM 1415 C C . SER A 1 175 ? 42.389 9.444 67.044 1.00 71.50 175 SER A C 1
ATOM 1417 O O . SER A 1 175 ? 42.719 9.383 65.853 1.00 71.50 175 SER A O 1
ATOM 1419 N N . THR A 1 176 ? 41.933 10.571 67.594 1.00 75.31 176 THR A N 1
ATOM 1420 C CA . THR A 1 176 ? 41.774 11.850 66.885 1.00 75.31 176 THR A CA 1
ATOM 1421 C C . THR A 1 176 ? 43.029 12.266 66.120 1.00 75.31 176 THR A C 1
ATOM 1423 O O . THR A 1 176 ? 42.909 12.840 65.037 1.00 75.31 176 THR A O 1
ATOM 1426 N N . ASP A 1 177 ? 44.213 11.883 66.599 1.00 72.31 177 ASP A N 1
ATOM 1427 C CA . ASP A 1 177 ? 45.488 12.192 65.947 1.00 72.31 177 ASP A CA 1
ATOM 1428 C C . ASP A 1 177 ? 45.737 11.335 64.701 1.00 72.31 177 ASP A C 1
ATOM 1430 O O . ASP A 1 177 ? 46.196 11.847 63.679 1.00 72.31 177 ASP A O 1
ATOM 1434 N N . ALA A 1 178 ? 45.316 10.067 64.707 1.00 71.56 178 ALA A N 1
ATOM 1435 C CA . ALA A 1 178 ? 45.375 9.206 63.526 1.00 71.56 178 ALA A CA 1
ATOM 1436 C C . ALA A 1 178 ? 44.411 9.692 62.430 1.00 71.56 178 ALA A C 1
ATOM 1438 O O . ALA A 1 178 ? 44.749 9.682 61.245 1.00 71.56 178 ALA A O 1
ATOM 1439 N N . LYS A 1 179 ? 43.229 10.196 62.815 1.00 75.31 179 LYS A N 1
ATOM 1440 C CA . LYS A 1 179 ? 42.274 10.815 61.878 1.00 75.31 179 LYS A CA 1
ATOM 1441 C C . LYS A 1 179 ? 42.833 12.112 61.282 1.00 75.31 179 LYS A C 1
ATOM 1443 O O . LYS A 1 179 ? 42.642 12.353 60.089 1.00 75.31 179 LYS A O 1
ATOM 1448 N N . ARG A 1 180 ? 43.559 12.912 62.074 1.00 80.31 180 ARG A N 1
ATOM 1449 C CA . ARG A 1 180 ? 44.210 14.156 61.626 1.00 80.31 180 ARG A CA 1
ATOM 1450 C C . ARG A 1 180 ? 45.370 13.883 60.665 1.00 80.31 180 ARG A C 1
ATOM 1452 O O . ARG A 1 180 ? 45.401 14.476 59.589 1.00 80.31 180 ARG A O 1
ATOM 1459 N N . ALA A 1 181 ? 46.228 12.911 60.981 1.00 78.94 181 ALA A N 1
ATOM 1460 C CA . ALA A 1 181 ? 47.334 12.485 60.121 1.00 78.94 181 ALA A CA 1
ATOM 1461 C C . ALA A 1 181 ? 46.844 11.912 58.777 1.00 78.94 181 ALA A C 1
ATOM 1463 O O . ALA A 1 181 ? 47.402 12.204 57.716 1.00 78.94 181 ALA A O 1
ATOM 1464 N N . LEU A 1 182 ? 45.746 11.148 58.788 1.00 78.88 182 LEU A N 1
ATOM 1465 C CA . LEU A 1 182 ? 45.149 10.603 57.567 1.00 78.88 182 LEU A CA 1
ATOM 1466 C C . LEU A 1 182 ? 44.550 11.724 56.696 1.00 78.88 182 LEU A C 1
ATOM 1468 O O . LEU A 1 182 ? 44.761 11.741 55.481 1.00 78.88 182 LEU A O 1
ATOM 1472 N N . LEU A 1 183 ? 43.898 12.717 57.308 1.00 81.94 183 LEU A N 1
ATOM 1473 C CA . LEU A 1 183 ? 43.400 13.913 56.618 1.00 81.94 183 LEU A CA 1
ATOM 1474 C C . LEU A 1 183 ? 44.529 14.756 56.007 1.00 81.94 183 LEU A C 1
ATOM 1476 O O . LEU A 1 183 ? 44.419 15.153 54.844 1.00 81.94 183 LEU A O 1
ATOM 1480 N N . GLU A 1 184 ? 45.629 14.980 56.727 1.00 81.69 184 GLU A N 1
ATOM 1481 C CA . GLU A 1 184 ? 46.798 15.689 56.192 1.00 81.69 184 GLU A CA 1
ATOM 1482 C C . GLU A 1 184 ? 47.475 14.920 55.053 1.00 81.69 184 GLU A C 1
ATOM 1484 O O . GLU A 1 184 ? 47.805 15.518 54.026 1.00 81.69 184 GLU A O 1
ATOM 1489 N N . SER A 1 185 ? 47.587 13.590 55.151 1.00 76.88 185 SER A N 1
ATOM 1490 C CA . SER A 1 185 ? 48.139 12.757 54.072 1.00 76.88 185 SER A CA 1
ATOM 1491 C C . SER A 1 185 ? 47.283 12.801 52.793 1.00 76.88 185 SER A C 1
ATOM 1493 O O . SER A 1 185 ? 47.811 12.861 51.673 1.00 76.88 185 SER A O 1
ATOM 1495 N N . LEU A 1 186 ? 45.952 12.861 52.938 1.00 77.69 186 LEU A N 1
ATOM 1496 C CA . LEU A 1 186 ? 45.011 13.000 51.825 1.00 77.69 186 LEU A CA 1
ATOM 1497 C C . LEU A 1 186 ? 45.074 14.400 51.201 1.00 77.69 186 LEU A C 1
ATOM 1499 O O . LEU A 1 186 ? 45.041 14.528 49.972 1.00 77.69 186 LEU A O 1
ATOM 1503 N N . TYR A 1 187 ? 45.227 15.450 52.011 1.00 75.94 187 TYR A N 1
ATOM 1504 C CA . TYR A 1 187 ? 45.416 16.815 51.513 1.00 75.94 187 TYR A CA 1
ATOM 1505 C C . TYR A 1 187 ? 46.772 17.000 50.814 1.00 75.94 187 TYR A C 1
ATOM 1507 O O . TYR A 1 187 ? 46.826 17.613 49.742 1.00 75.94 187 TYR A O 1
ATOM 1515 N N . ALA A 1 188 ? 47.846 16.404 51.335 1.00 73.00 188 ALA A N 1
ATOM 1516 C CA . ALA A 1 188 ? 49.168 16.406 50.709 1.00 73.00 188 ALA A CA 1
ATOM 1517 C C . ALA A 1 188 ? 49.165 15.664 49.358 1.00 73.00 188 ALA A C 1
ATOM 1519 O O . ALA A 1 188 ? 49.679 16.175 48.357 1.00 73.00 188 ALA A O 1
ATOM 1520 N N . SER A 1 189 ? 48.493 14.511 49.287 1.00 69.25 189 SER A N 1
ATOM 1521 C CA . SER A 1 189 ? 48.338 13.727 48.052 1.00 69.25 189 SER A CA 1
ATOM 1522 C C . SER A 1 189 ? 47.525 14.464 46.983 1.00 69.25 189 SER A C 1
ATOM 1524 O O . SER A 1 189 ? 47.813 14.369 45.787 1.00 69.25 189 SER A O 1
ATOM 1526 N N . ARG A 1 190 ? 46.538 15.270 47.395 1.00 63.59 190 ARG A N 1
ATOM 1527 C CA . ARG A 1 190 ? 45.731 16.089 46.479 1.00 63.59 190 ARG A CA 1
ATOM 1528 C C . ARG A 1 190 ? 46.497 17.295 45.933 1.00 63.59 190 ARG A C 1
ATOM 1530 O O . ARG A 1 190 ? 46.249 17.706 44.799 1.00 63.59 190 ARG A O 1
ATOM 1537 N N . ARG A 1 191 ? 47.455 17.831 46.696 1.00 58.75 191 ARG A N 1
ATOM 1538 C CA . ARG A 1 191 ? 48.310 18.955 46.275 1.00 58.75 191 ARG A CA 1
ATOM 1539 C C . ARG A 1 191 ? 49.354 18.543 45.230 1.00 58.75 191 ARG A C 1
ATOM 1541 O O . ARG A 1 191 ? 49.667 19.348 44.360 1.00 58.75 191 ARG A O 1
ATOM 1548 N N . ARG A 1 192 ? 49.814 17.284 45.239 1.00 55.81 192 ARG A N 1
ATOM 1549 C CA . ARG A 1 192 ? 50.770 16.743 44.247 1.00 55.81 192 ARG A CA 1
ATOM 1550 C C . ARG A 1 192 ? 50.155 16.402 42.879 1.00 55.81 192 ARG A C 1
ATOM 1552 O O . ARG A 1 192 ? 50.893 16.241 41.918 1.00 55.81 192 ARG A O 1
ATOM 1559 N N . ARG A 1 193 ? 48.821 16.321 42.761 1.00 50.31 193 ARG A N 1
ATOM 1560 C CA . ARG A 1 193 ? 48.117 15.962 41.507 1.00 50.31 193 ARG A CA 1
ATOM 1561 C C . ARG A 1 193 ? 47.557 17.140 40.707 1.00 50.31 193 ARG A C 1
ATOM 1563 O O . ARG A 1 193 ? 46.878 16.918 39.707 1.00 50.31 193 ARG A O 1
ATOM 1570 N N . ARG A 1 194 ? 47.815 18.388 41.108 1.00 44.62 194 ARG A N 1
ATOM 1571 C CA . ARG A 1 194 ? 47.534 19.528 40.228 1.00 44.62 194 ARG A CA 1
ATOM 1572 C C . ARG A 1 194 ? 48.756 19.766 39.340 1.00 44.62 194 ARG A C 1
ATOM 1574 O O . ARG A 1 194 ? 49.779 20.183 39.881 1.00 44.62 194 ARG A O 1
ATOM 1581 N N . PRO A 1 195 ? 48.680 19.520 38.017 1.00 41.94 195 PRO A N 1
ATOM 1582 C CA . PRO A 1 195 ? 49.737 19.967 37.124 1.00 41.94 195 PRO A CA 1
ATOM 1583 C C . PRO A 1 195 ? 49.879 21.478 37.311 1.00 41.94 195 PRO A C 1
ATOM 1585 O O . PRO A 1 195 ? 48.879 22.207 37.291 1.00 41.94 195 PRO A O 1
ATOM 1588 N N . LYS A 1 196 ? 51.110 21.939 37.568 1.00 47.69 196 LYS A N 1
ATOM 1589 C CA . LYS A 1 196 ? 51.436 23.365 37.542 1.00 47.69 196 LYS A CA 1
ATOM 1590 C C . LYS A 1 196 ? 50.950 23.880 36.192 1.00 47.69 196 LYS A C 1
ATOM 1592 O O . LYS A 1 196 ? 51.411 23.421 35.151 1.00 47.69 196 LYS A O 1
ATOM 1597 N N . LYS A 1 197 ? 49.955 24.765 36.227 1.00 48.91 197 LYS A N 1
ATOM 1598 C CA . LYS A 1 197 ? 49.458 25.491 35.064 1.00 48.91 197 LYS A CA 1
ATOM 1599 C C . LYS A 1 197 ? 50.629 26.366 34.620 1.00 48.91 197 LYS A C 1
ATOM 1601 O O . LYS A 1 197 ? 50.857 27.422 35.203 1.00 48.91 197 LYS A O 1
ATOM 1606 N N . GLY A 1 198 ? 51.441 25.836 33.708 1.00 41.50 198 GLY A N 1
ATOM 1607 C CA . GLY A 1 198 ? 52.475 26.599 33.033 1.00 41.50 198 GLY A CA 1
ATOM 1608 C C . GLY A 1 198 ? 51.823 27.822 32.408 1.00 41.50 198 GLY A C 1
ATOM 1609 O O . GLY A 1 198 ? 50.703 27.734 31.896 1.00 41.50 198 GLY A O 1
ATOM 1610 N N . ALA A 1 199 ? 52.500 28.955 32.542 1.00 48.28 199 ALA A N 1
ATOM 1611 C CA . ALA A 1 199 ? 52.190 30.174 31.829 1.00 48.28 199 ALA A CA 1
ATOM 1612 C C . ALA A 1 199 ? 52.010 29.834 30.342 1.00 48.28 199 ALA A C 1
ATOM 1614 O O . ALA A 1 199 ? 52.943 29.396 29.678 1.00 48.28 199 ALA A O 1
ATOM 1615 N N . ILE A 1 200 ? 50.774 29.940 29.859 1.00 46.00 200 ILE A N 1
ATOM 1616 C CA . ILE A 1 200 ? 50.492 30.001 28.430 1.00 46.00 200 ILE A CA 1
ATOM 1617 C C . ILE A 1 200 ? 50.500 31.490 28.131 1.00 46.00 200 ILE A C 1
ATOM 1619 O O . ILE A 1 200 ? 49.595 32.208 28.562 1.00 46.00 200 ILE A O 1
ATOM 1623 N N . ASP A 1 201 ? 51.562 31.932 27.467 1.00 47.72 201 ASP A N 1
ATOM 1624 C CA . ASP A 1 201 ? 51.738 33.304 27.018 1.00 47.72 201 ASP A CA 1
ATOM 1625 C C . ASP A 1 201 ? 50.510 33.776 26.228 1.00 47.72 201 ASP A C 1
ATOM 1627 O O . ASP A 1 201 ? 49.959 33.075 25.375 1.00 47.72 201 ASP A O 1
ATOM 1631 N N . GLY A 1 202 ? 50.051 34.986 26.549 1.00 48.62 202 GLY A N 1
ATOM 1632 C CA . GLY A 1 202 ? 48.809 35.592 26.066 1.00 48.62 202 GLY A CA 1
ATOM 1633 C C . GLY A 1 202 ? 48.782 35.979 24.582 1.00 48.62 202 GLY A C 1
ATOM 1634 O O . GLY A 1 202 ? 47.981 36.828 24.204 1.00 48.62 202 GLY A O 1
ATOM 1635 N N . SER A 1 203 ? 49.615 35.386 23.725 1.00 48.50 203 SER A N 1
ATOM 1636 C CA . SER A 1 203 ? 49.680 35.727 22.296 1.00 48.50 203 SER A CA 1
ATOM 1637 C C . SER A 1 203 ? 48.591 35.045 21.450 1.00 48.50 203 SER A C 1
ATOM 1639 O O . SER A 1 203 ? 48.205 35.563 20.403 1.00 48.50 203 SER A O 1
ATOM 1641 N N . HIS A 1 204 ? 48.008 33.931 21.911 1.00 46.38 204 HIS A N 1
ATOM 1642 C CA . HIS A 1 204 ? 47.010 33.171 21.137 1.00 46.38 204 HIS A CA 1
ATOM 1643 C C . HIS A 1 204 ? 45.550 33.631 21.289 1.00 46.38 204 HIS A C 1
ATOM 1645 O O . HIS A 1 204 ? 44.676 33.150 20.560 1.00 46.38 204 HIS A O 1
ATOM 1651 N N . THR A 1 205 ? 45.249 34.551 22.207 1.00 54.44 205 THR A N 1
ATOM 1652 C CA . THR A 1 205 ? 43.878 35.058 22.409 1.00 54.44 205 THR A CA 1
ATOM 1653 C C . THR A 1 205 ? 43.561 36.274 21.542 1.00 54.44 205 THR A C 1
ATOM 1655 O O . THR A 1 205 ? 42.395 36.477 21.211 1.00 54.44 205 THR A O 1
ATOM 1658 N N . SER A 1 206 ? 44.575 37.029 21.104 1.00 58.81 206 SER A N 1
ATOM 1659 C CA . SER A 1 206 ? 44.396 38.192 20.223 1.00 58.81 206 SER A CA 1
ATOM 1660 C C . SER A 1 206 ? 44.002 37.780 18.797 1.00 58.81 206 SER A C 1
ATOM 1662 O O . SER A 1 206 ? 42.968 38.212 18.291 1.00 58.81 206 SER A O 1
ATOM 1664 N N . ALA A 1 207 ? 44.728 36.831 18.193 1.00 64.19 207 ALA A N 1
ATOM 1665 C CA . ALA A 1 207 ? 44.449 36.366 16.829 1.00 64.19 207 ALA A CA 1
ATOM 1666 C C . ALA A 1 207 ? 43.062 35.707 16.693 1.00 64.19 207 ALA A C 1
ATOM 1668 O O . ALA A 1 207 ? 42.340 35.940 15.725 1.00 64.19 207 ALA A O 1
ATOM 1669 N N . LYS A 1 208 ? 42.640 34.939 17.708 1.00 71.50 208 LYS A N 1
ATOM 1670 C CA . LYS A 1 208 ? 41.294 34.344 17.739 1.00 71.50 208 LYS A CA 1
ATOM 1671 C C . LYS A 1 208 ? 40.195 35.382 17.936 1.00 71.50 208 LYS A C 1
ATOM 1673 O O . LYS A 1 208 ? 39.083 35.172 17.458 1.00 71.50 208 LYS A O 1
ATOM 1678 N N . LYS A 1 209 ? 40.484 36.489 18.626 1.00 76.69 209 LYS A N 1
ATOM 1679 C CA . LYS A 1 209 ? 39.532 37.589 18.799 1.00 76.69 209 LYS A CA 1
ATOM 1680 C C . LYS A 1 209 ? 39.337 38.352 17.487 1.00 76.69 209 LYS A C 1
ATOM 1682 O O . LYS A 1 209 ? 38.193 38.568 17.099 1.00 76.69 209 LYS A O 1
ATOM 1687 N N . GLU A 1 210 ? 40.415 38.644 16.757 1.00 78.81 210 GLU A N 1
ATOM 1688 C CA . GLU A 1 210 ? 40.321 39.246 15.419 1.00 78.81 210 GLU A CA 1
ATOM 1689 C C . GLU A 1 210 ? 39.589 38.347 14.415 1.00 78.81 210 GLU A C 1
ATOM 1691 O O . GLU A 1 210 ? 38.765 38.832 13.639 1.00 78.81 210 GLU A O 1
ATOM 1696 N N . GLU A 1 211 ? 39.836 37.033 14.416 1.00 77.00 211 GLU A N 1
ATOM 1697 C CA . GLU A 1 211 ? 39.091 36.112 13.547 1.00 77.00 211 GLU A CA 1
ATOM 1698 C C . GLU A 1 211 ? 37.596 36.083 13.874 1.00 77.00 211 GLU A C 1
ATOM 1700 O O . GLU A 1 211 ? 36.765 36.056 12.960 1.00 77.00 211 GLU A O 1
ATOM 1705 N N . LEU A 1 212 ? 37.244 36.133 15.162 1.00 77.00 212 LEU A N 1
ATOM 1706 C CA . LEU A 1 212 ? 35.854 36.169 15.606 1.00 77.00 212 LEU A CA 1
ATOM 1707 C C . LEU A 1 212 ? 35.167 37.479 15.191 1.00 77.00 212 LEU A C 1
ATOM 1709 O O . LEU A 1 212 ? 34.027 37.456 14.725 1.00 77.00 212 LEU A O 1
ATOM 1713 N N . GLU A 1 213 ? 35.864 38.611 15.296 1.00 85.44 213 GLU A N 1
ATOM 1714 C CA . GLU A 1 213 ? 35.355 39.916 14.860 1.00 85.44 213 GLU A CA 1
ATOM 1715 C C . GLU A 1 213 ? 35.205 39.985 13.330 1.00 85.44 213 GLU A C 1
ATOM 1717 O O . GLU A 1 213 ? 34.157 40.407 12.832 1.00 85.44 213 GLU A O 1
ATOM 1722 N N . ARG A 1 214 ? 36.166 39.451 12.559 1.00 83.56 214 ARG A N 1
ATOM 1723 C CA . ARG A 1 214 ? 36.056 39.322 11.089 1.00 83.56 214 ARG A CA 1
ATOM 1724 C C . ARG A 1 214 ? 34.932 38.376 10.666 1.00 83.56 214 ARG A C 1
ATOM 1726 O O . ARG A 1 214 ? 34.329 38.556 9.605 1.00 83.56 214 ARG A O 1
ATOM 1733 N N . PHE A 1 215 ? 34.651 37.340 11.453 1.00 85.19 215 PHE A N 1
ATOM 1734 C CA . PHE A 1 215 ? 33.513 36.452 11.222 1.00 85.19 215 PHE A CA 1
ATOM 1735 C C . PHE A 1 215 ? 32.184 37.180 11.464 1.00 85.19 215 PHE A C 1
ATOM 1737 O O . PHE A 1 215 ? 31.301 37.138 10.607 1.00 85.19 215 PHE A O 1
ATOM 1744 N N . TYR A 1 216 ? 32.060 37.914 12.573 1.00 76.38 216 TYR A N 1
ATOM 1745 C CA . TYR A 1 216 ? 30.855 38.687 12.883 1.00 76.38 216 TYR A CA 1
ATOM 1746 C C . TYR A 1 216 ? 30.591 39.811 11.875 1.00 76.38 216 TYR A C 1
ATOM 1748 O O . TYR A 1 216 ? 29.440 40.019 11.488 1.00 76.38 216 TYR A O 1
ATOM 1756 N N . ALA A 1 217 ? 31.634 40.489 11.391 1.00 80.88 217 ALA A N 1
ATOM 1757 C CA . ALA A 1 217 ? 31.506 41.504 10.350 1.00 80.88 217 ALA A CA 1
ATOM 1758 C C . ALA A 1 217 ? 30.968 40.910 9.034 1.00 80.88 217 ALA A C 1
ATOM 1760 O O . ALA A 1 217 ? 30.001 41.432 8.480 1.00 80.88 217 ALA A O 1
ATOM 1761 N N . ARG A 1 218 ? 31.515 39.768 8.584 1.00 78.00 218 ARG A N 1
ATOM 1762 C CA . ARG A 1 218 ? 31.034 39.046 7.387 1.00 78.00 218 ARG A CA 1
ATOM 1763 C C . ARG A 1 218 ? 29.608 38.525 7.535 1.00 78.00 218 ARG A C 1
ATOM 1765 O O . ARG A 1 218 ? 28.826 38.561 6.589 1.00 78.00 218 ARG A O 1
ATOM 1772 N N . TRP A 1 219 ? 29.247 38.053 8.724 1.00 81.50 219 TRP A N 1
ATOM 1773 C CA . TRP A 1 219 ? 27.890 37.592 8.990 1.00 81.50 219 TRP A CA 1
ATOM 1774 C C . TRP A 1 219 ? 26.874 38.744 8.937 1.00 81.50 219 TRP A C 1
ATOM 1776 O O . TRP A 1 219 ? 25.798 38.590 8.362 1.00 81.50 219 TRP A O 1
ATOM 1786 N N . LYS A 1 220 ? 27.234 39.920 9.469 1.00 73.56 220 LYS A N 1
ATOM 1787 C CA . LYS A 1 220 ? 26.371 41.111 9.507 1.00 73.56 220 LYS A CA 1
ATOM 1788 C C . LYS A 1 220 ? 26.185 41.769 8.133 1.00 73.56 220 LYS A C 1
ATOM 1790 O O . LYS A 1 220 ? 25.138 42.361 7.886 1.00 73.56 220 LYS A O 1
ATOM 1795 N N . THR A 1 221 ? 27.166 41.664 7.234 1.00 70.25 221 THR A N 1
ATOM 1796 C CA . THR A 1 221 ? 27.004 42.107 5.838 1.00 70.25 221 THR A CA 1
ATOM 1797 C C . THR A 1 221 ? 26.183 41.112 5.018 1.00 70.25 221 THR A C 1
ATOM 1799 O O . THR A 1 221 ? 25.328 41.530 4.244 1.00 70.25 221 THR A O 1
ATOM 1802 N N . SER A 1 222 ? 26.347 39.806 5.253 1.00 57.94 222 SER A N 1
ATOM 1803 C CA . SER A 1 222 ? 25.575 38.761 4.566 1.00 57.94 222 SER A CA 1
ATOM 1804 C C . SER A 1 222 ? 24.095 38.723 4.980 1.00 57.94 222 SER A C 1
ATOM 1806 O O . SER A 1 222 ? 23.230 38.412 4.162 1.00 57.94 222 SER A O 1
ATOM 1808 N N . SER A 1 223 ? 23.764 39.090 6.224 1.00 50.12 223 SER A N 1
ATOM 1809 C CA . SER A 1 223 ? 22.372 39.132 6.693 1.00 50.12 223 SER A CA 1
ATOM 1810 C C . SER A 1 223 ? 21.573 40.332 6.172 1.00 50.12 223 SER A C 1
ATOM 1812 O O . SER A 1 223 ? 20.355 40.230 6.071 1.00 50.12 223 SER A O 1
ATOM 1814 N N . LYS A 1 224 ? 22.232 41.428 5.767 1.00 56.22 224 LYS A N 1
ATOM 1815 C CA . LYS A 1 224 ? 21.575 42.597 5.149 1.00 56.22 224 LYS A CA 1
ATOM 1816 C C . LYS A 1 224 ? 21.185 42.400 3.677 1.00 56.22 224 LYS A C 1
ATOM 1818 O O . LYS A 1 224 ? 20.381 43.173 3.176 1.00 56.22 224 LYS A O 1
ATOM 1823 N N . GLN A 1 225 ? 21.715 41.381 2.995 1.00 51.28 225 GLN A N 1
ATOM 1824 C CA . GLN A 1 225 ? 21.384 41.064 1.594 1.00 51.28 225 GLN A CA 1
ATOM 1825 C C . GLN A 1 225 ? 20.296 39.990 1.429 1.00 51.28 225 GLN A C 1
ATOM 1827 O O . GLN A 1 225 ? 19.916 39.670 0.305 1.00 51.28 225 GLN A O 1
ATOM 1832 N N . ARG A 1 226 ? 19.760 39.428 2.520 1.00 46.66 226 ARG A N 1
ATOM 1833 C CA . ARG A 1 226 ? 18.609 38.521 2.432 1.00 46.66 226 ARG A CA 1
ATOM 1834 C C . ARG A 1 226 ? 17.320 39.334 2.378 1.00 46.66 226 ARG A C 1
ATOM 1836 O O . ARG A 1 226 ? 16.823 39.776 3.409 1.00 46.66 226 ARG A O 1
ATOM 1843 N N . VAL A 1 227 ? 16.796 39.508 1.166 1.00 51.88 227 VAL A N 1
ATOM 1844 C CA . VAL A 1 227 ? 15.416 39.953 0.921 1.00 51.88 227 VAL A CA 1
ATOM 1845 C C . VAL A 1 227 ? 14.466 39.052 1.730 1.00 51.88 227 VAL A C 1
ATOM 1847 O O . VAL A 1 227 ? 14.676 37.833 1.749 1.00 51.88 227 VAL A O 1
ATOM 1850 N N . PRO A 1 228 ? 13.467 39.608 2.438 1.00 51.50 228 PRO A N 1
ATOM 1851 C CA . PRO A 1 228 ? 12.547 38.818 3.245 1.00 51.50 228 PRO A CA 1
ATOM 1852 C C . PRO A 1 228 ? 11.822 37.787 2.372 1.00 51.50 228 PRO A C 1
ATOM 1854 O O . PRO A 1 228 ? 11.215 38.116 1.354 1.00 51.50 228 PRO A O 1
ATOM 1857 N N . HIS A 1 229 ? 11.908 36.523 2.789 1.00 52.94 229 HIS A N 1
ATOM 1858 C CA . HIS A 1 229 ? 11.347 35.351 2.109 1.00 52.94 229 HIS A CA 1
ATOM 1859 C C . HIS A 1 229 ? 9.818 35.428 1.912 1.00 52.94 229 HIS A C 1
ATOM 1861 O O . HIS A 1 229 ? 9.271 34.697 1.086 1.00 52.94 229 HIS A O 1
ATOM 1867 N N . ASP A 1 230 ? 9.151 36.335 2.624 1.00 51.88 230 ASP A N 1
ATOM 1868 C CA . ASP A 1 230 ? 7.696 36.482 2.635 1.00 51.88 230 ASP A CA 1
ATOM 1869 C C . ASP A 1 230 ? 7.161 37.114 1.340 1.00 51.88 230 ASP A C 1
ATOM 1871 O O . ASP A 1 230 ? 6.116 36.701 0.840 1.00 51.88 230 ASP A O 1
ATOM 1875 N N . ALA A 1 231 ? 7.922 38.016 0.708 1.00 53.28 231 ALA A N 1
ATOM 1876 C CA . ALA A 1 231 ? 7.537 38.602 -0.581 1.00 53.28 231 ALA A CA 1
ATOM 1877 C C . ALA A 1 231 ? 7.564 37.568 -1.725 1.00 53.28 231 ALA A C 1
ATOM 1879 O O . ALA A 1 231 ? 6.756 37.627 -2.649 1.00 53.28 231 ALA A O 1
ATOM 1880 N N . SER A 1 232 ? 8.457 36.573 -1.642 1.00 66.88 232 SER A N 1
ATOM 1881 C CA . SER A 1 232 ? 8.532 35.482 -2.623 1.00 66.88 232 SER A CA 1
ATOM 1882 C C . SER A 1 232 ? 7.383 34.487 -2.470 1.00 66.88 232 SER A C 1
ATOM 1884 O O . SER A 1 232 ? 6.930 33.932 -3.468 1.00 66.88 232 SER A O 1
ATOM 1886 N N . LEU A 1 233 ? 6.908 34.254 -1.244 1.00 65.00 233 LEU A N 1
ATOM 1887 C CA . LEU A 1 233 ? 5.792 33.344 -1.000 1.00 65.00 233 LEU A CA 1
ATOM 1888 C C . LEU A 1 233 ? 4.467 33.963 -1.457 1.00 65.00 233 LEU A C 1
ATOM 1890 O O . LEU A 1 233 ? 3.700 33.295 -2.139 1.00 65.00 233 LEU A O 1
ATOM 1894 N N . ALA A 1 234 ? 4.250 35.251 -1.175 1.00 67.31 234 ALA A N 1
ATOM 1895 C CA . ALA A 1 234 ? 3.078 35.987 -1.649 1.00 67.31 234 ALA A CA 1
ATOM 1896 C C . ALA A 1 234 ? 3.009 36.034 -3.187 1.00 67.31 234 ALA A C 1
ATOM 1898 O O . ALA A 1 234 ? 1.957 35.775 -3.762 1.00 67.31 234 ALA A O 1
ATOM 1899 N N . ALA A 1 235 ? 4.143 36.260 -3.862 1.00 71.69 235 ALA A N 1
ATOM 1900 C CA . ALA A 1 235 ? 4.201 36.227 -5.324 1.00 71.69 235 ALA A CA 1
ATOM 1901 C C . ALA A 1 235 ? 3.898 34.829 -5.897 1.00 71.69 235 ALA A C 1
ATOM 1903 O O . ALA A 1 235 ? 3.222 34.712 -6.913 1.00 71.69 235 ALA A O 1
ATOM 1904 N N . LYS A 1 236 ? 4.353 33.756 -5.236 1.00 71.88 236 LYS A N 1
ATOM 1905 C CA . LYS A 1 236 ? 4.050 32.374 -5.651 1.00 71.88 236 LYS A CA 1
ATOM 1906 C C . LYS A 1 236 ? 2.585 32.000 -5.426 1.00 71.88 236 LYS A C 1
ATOM 1908 O O . LYS A 1 236 ? 2.015 31.299 -6.254 1.00 71.88 236 LYS A O 1
ATOM 1913 N N . MET A 1 237 ? 1.985 32.477 -4.337 1.00 81.62 237 MET A N 1
ATOM 1914 C CA . MET A 1 237 ? 0.559 32.286 -4.055 1.00 81.62 237 MET A CA 1
ATOM 1915 C C . MET A 1 237 ? -0.314 33.025 -5.072 1.00 81.62 237 MET A C 1
ATOM 1917 O O . MET A 1 237 ? -1.247 32.431 -5.595 1.00 81.62 237 MET A O 1
ATOM 1921 N N . ALA A 1 238 ? 0.046 34.259 -5.438 1.00 79.88 238 ALA A N 1
ATOM 1922 C CA . ALA A 1 238 ? -0.681 35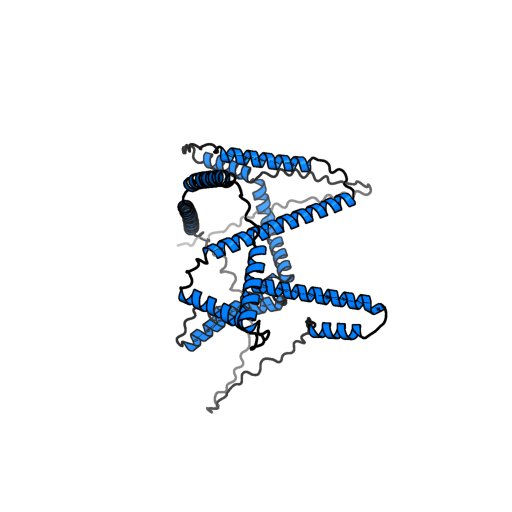.027 -6.448 1.00 79.88 238 ALA A CA 1
ATOM 1923 C C . ALA A 1 238 ? -0.667 34.352 -7.835 1.00 79.88 238 ALA A C 1
ATOM 1925 O O . ALA A 1 238 ? -1.683 34.346 -8.522 1.00 79.88 238 ALA A O 1
ATOM 1926 N N . VAL A 1 239 ? 0.455 33.731 -8.225 1.00 81.88 239 VAL A N 1
ATOM 1927 C CA . VAL A 1 239 ? 0.560 32.969 -9.487 1.00 81.88 239 VAL A CA 1
ATOM 1928 C C . VAL A 1 239 ? -0.311 31.707 -9.463 1.00 81.88 239 VAL A C 1
ATOM 1930 O O . VAL A 1 239 ? -0.941 31.367 -10.464 1.00 81.88 239 VAL A O 1
ATOM 1933 N N . LEU A 1 240 ? -0.378 31.019 -8.320 1.00 77.62 240 LEU A N 1
ATOM 1934 C CA . LEU A 1 240 ? -1.260 29.863 -8.149 1.00 77.62 240 LEU A CA 1
ATOM 1935 C C . LEU A 1 240 ? -2.737 30.270 -8.188 1.00 77.62 240 LEU A C 1
ATOM 1937 O O . LEU A 1 240 ? -3.523 29.615 -8.865 1.00 77.62 240 LEU A O 1
ATOM 1941 N N . GLU A 1 241 ? -3.115 31.362 -7.526 1.00 83.56 241 GLU A N 1
ATOM 1942 C CA . GLU A 1 241 ? -4.492 31.869 -7.546 1.00 83.56 241 GLU A CA 1
ATOM 1943 C C . GLU A 1 241 ? -4.931 32.294 -8.953 1.00 83.56 241 GLU A C 1
ATOM 1945 O O . GLU A 1 241 ? -6.035 31.943 -9.368 1.00 83.56 241 GLU A O 1
ATOM 1950 N N . SER A 1 242 ? -4.062 32.953 -9.734 1.00 81.50 242 SER A N 1
ATOM 1951 C CA . SER A 1 242 ? -4.374 33.278 -11.133 1.00 81.50 242 SER A CA 1
ATOM 1952 C C . SER A 1 242 ? -4.529 32.031 -12.005 1.00 81.50 242 SER A C 1
ATOM 1954 O O . SER A 1 242 ? -5.426 31.984 -12.842 1.00 81.50 242 SER A O 1
ATOM 1956 N N . PHE A 1 243 ? -3.714 30.997 -11.773 1.00 85.88 243 PHE A N 1
ATOM 1957 C CA . PHE A 1 243 ? -3.799 29.739 -12.517 1.00 85.88 243 PHE A CA 1
ATOM 1958 C C . PHE A 1 243 ? -5.114 28.995 -12.239 1.00 85.88 243 PHE A C 1
ATOM 1960 O O . PHE A 1 243 ? -5.755 28.495 -13.162 1.00 85.88 243 PHE A O 1
ATOM 1967 N N . TYR A 1 244 ? -5.564 28.953 -10.981 1.00 80.56 244 TYR A N 1
ATOM 1968 C CA . TYR A 1 244 ? -6.844 28.325 -10.639 1.00 80.56 244 TYR A CA 1
ATOM 1969 C C . TYR A 1 244 ? -8.053 29.133 -11.126 1.00 80.56 244 TYR A C 1
ATOM 1971 O O . TYR A 1 244 ? -9.032 28.540 -11.576 1.00 80.56 244 TYR A O 1
ATOM 1979 N N . ALA A 1 245 ? -7.982 30.467 -11.099 1.00 77.88 245 ALA A N 1
ATOM 1980 C CA . ALA A 1 245 ? -9.030 31.321 -11.656 1.00 77.88 245 ALA A CA 1
ATOM 1981 C C . ALA A 1 245 ? -9.201 31.118 -13.174 1.00 77.88 245 ALA A C 1
ATOM 1983 O O . ALA A 1 245 ? -10.324 31.123 -13.671 1.00 77.88 245 ALA A O 1
ATOM 1984 N N . GLU A 1 246 ? -8.105 30.877 -13.898 1.00 78.75 246 GLU A N 1
ATOM 1985 C CA . GLU A 1 246 ? -8.118 30.600 -15.339 1.00 78.75 246 GLU A CA 1
ATOM 1986 C C . GLU A 1 246 ? -8.661 29.203 -15.681 1.00 78.75 246 GLU A C 1
ATOM 1988 O O . GLU A 1 246 ? -9.324 29.023 -16.699 1.00 78.75 246 GLU A O 1
ATOM 1993 N N . GLN A 1 247 ? -8.450 28.199 -14.824 1.00 75.25 247 GLN A N 1
ATOM 1994 C CA . GLN A 1 247 ? -9.054 26.874 -15.027 1.00 75.25 247 GLN A CA 1
ATOM 1995 C C . GLN A 1 247 ? -10.567 26.881 -14.774 1.00 75.25 247 GLN A C 1
ATOM 1997 O O . GLN A 1 247 ? -11.298 26.146 -15.432 1.00 75.25 247 GLN A O 1
ATOM 2002 N N . LEU A 1 248 ? -11.041 27.727 -13.856 1.00 74.56 248 LEU A N 1
ATOM 2003 C CA . LEU A 1 248 ? -12.464 27.863 -13.531 1.00 74.56 248 LEU A CA 1
ATOM 2004 C C . LEU A 1 248 ? -13.235 28.758 -14.514 1.00 74.56 248 LEU A C 1
ATOM 2006 O O . LEU A 1 248 ? -14.460 28.685 -14.554 1.00 74.56 248 LEU A O 1
ATOM 2010 N N . SER A 1 249 ? -12.547 29.593 -15.301 1.00 69.44 249 SER A N 1
ATOM 2011 C CA . SER A 1 249 ? -13.174 30.477 -16.293 1.00 69.44 249 SER A CA 1
ATOM 2012 C C . SER A 1 249 ? -13.307 29.858 -17.687 1.00 69.44 249 SER A C 1
ATOM 2014 O O . SER A 1 249 ? -13.896 30.481 -18.573 1.00 69.44 249 SER A O 1
ATOM 2016 N N . LYS A 1 250 ? -12.800 28.636 -17.900 1.00 70.19 250 LYS A N 1
ATOM 2017 C CA . LYS A 1 250 ? -12.981 27.926 -19.169 1.00 70.19 250 LYS A CA 1
ATOM 2018 C C . LYS A 1 250 ? -14.462 27.566 -19.341 1.00 70.19 250 LYS A C 1
ATOM 2020 O O . LYS A 1 250 ? -14.998 26.839 -18.503 1.00 70.19 250 LYS A O 1
ATOM 2025 N N . PRO A 1 251 ? -15.134 28.054 -20.400 1.00 53.22 251 PRO A N 1
ATOM 2026 C CA . PRO A 1 251 ? -16.518 27.697 -20.664 1.00 53.22 251 PRO A CA 1
ATOM 2027 C C . PRO A 1 251 ? -16.598 26.186 -20.876 1.00 53.22 251 PRO A C 1
ATOM 2029 O O . PRO A 1 251 ? -15.839 25.618 -21.665 1.00 53.22 251 PRO A O 1
ATOM 2032 N N . THR A 1 252 ? -17.498 25.534 -20.143 1.00 44.84 252 THR A N 1
ATOM 2033 C CA . THR A 1 252 ? -17.835 24.132 -20.368 1.00 44.84 252 THR A CA 1
ATOM 2034 C C . THR A 1 252 ? -18.217 23.971 -21.834 1.00 44.84 252 THR A C 1
ATOM 2036 O O . THR A 1 252 ? -19.116 24.652 -22.330 1.00 44.84 252 THR A O 1
ATOM 2039 N N . LEU A 1 253 ? -17.484 23.115 -22.548 1.00 41.47 253 LEU A N 1
ATOM 2040 C CA . LEU A 1 253 ? -17.819 22.742 -23.915 1.00 41.47 253 LEU A CA 1
ATOM 2041 C C . LEU A 1 253 ? -19.273 22.262 -23.929 1.00 41.47 253 LEU A C 1
ATOM 2043 O O . LEU A 1 253 ? -19.604 21.251 -23.310 1.00 41.47 253 LEU A O 1
ATOM 2047 N N . ASN A 1 254 ? -20.134 23.010 -24.619 1.00 45.72 254 ASN A N 1
ATOM 2048 C CA . ASN A 1 254 ? -21.465 22.555 -24.987 1.00 45.72 254 ASN A CA 1
ATOM 2049 C C . ASN A 1 254 ? -21.290 21.322 -25.875 1.00 45.72 254 ASN A C 1
ATOM 2051 O O . ASN A 1 254 ? -20.921 21.440 -27.043 1.00 45.72 254 ASN A O 1
ATOM 2055 N N . VAL A 1 255 ? -21.521 20.146 -25.297 1.00 45.41 255 VAL A N 1
ATOM 2056 C CA . VAL A 1 255 ? -21.671 18.897 -26.040 1.00 45.41 255 VAL A CA 1
ATOM 2057 C C . VAL A 1 255 ? -22.948 19.032 -26.879 1.00 45.41 255 VAL A C 1
ATOM 2059 O O . VAL A 1 255 ? -24.011 19.281 -26.303 1.00 45.41 255 VAL A O 1
ATOM 2062 N N . PRO A 1 256 ? -22.886 18.933 -28.218 1.00 43.34 256 PRO A N 1
ATOM 2063 C CA . PRO A 1 256 ? -24.082 18.947 -29.048 1.00 43.34 256 PRO A CA 1
ATOM 2064 C C . PRO A 1 256 ? -24.941 17.724 -28.711 1.00 43.34 256 PRO A C 1
ATOM 2066 O O . PRO A 1 256 ? -24.449 16.598 -28.738 1.00 43.34 256 PRO A O 1
ATOM 2069 N N . ASN A 1 257 ? -26.215 17.942 -28.383 1.00 46.38 257 ASN A N 1
ATOM 2070 C CA . ASN A 1 257 ? -27.197 16.866 -28.268 1.00 46.38 257 ASN A CA 1
ATOM 2071 C C . ASN A 1 257 ? -27.360 16.202 -29.640 1.00 46.38 257 ASN A C 1
ATOM 2073 O O . ASN A 1 257 ? -27.951 16.798 -30.540 1.00 46.38 257 ASN A O 1
ATOM 2077 N N . ASP A 1 258 ? -26.838 14.988 -29.784 1.00 44.75 258 ASP A N 1
ATOM 2078 C CA . ASP A 1 258 ? -27.028 14.139 -30.957 1.00 44.75 258 ASP A CA 1
ATOM 2079 C C . ASP A 1 258 ? -28.351 13.348 -30.808 1.00 44.75 258 ASP A C 1
ATOM 2081 O O . ASP A 1 258 ? -28.469 12.514 -29.905 1.00 44.75 258 ASP A O 1
ATOM 2085 N N . PRO A 1 259 ? -29.387 13.607 -31.632 1.00 47.84 259 PRO A N 1
ATOM 2086 C CA . PRO A 1 259 ? -30.710 12.989 -31.498 1.00 47.84 259 PRO A CA 1
ATOM 2087 C C . PRO A 1 259 ? -30.796 11.546 -32.036 1.00 47.84 259 PRO A C 1
ATOM 2089 O O . PRO A 1 259 ? -31.890 10.999 -32.180 1.00 47.84 259 PRO A O 1
ATOM 2092 N N . THR A 1 260 ? -29.677 10.893 -32.351 1.00 45.25 260 THR A N 1
ATOM 2093 C CA . THR A 1 260 ? -29.678 9.579 -33.022 1.00 45.25 260 THR A CA 1
ATOM 2094 C C . THR A 1 260 ? -29.771 8.360 -32.092 1.00 45.25 260 THR A C 1
ATOM 2096 O O . THR A 1 260 ? -29.965 7.241 -32.573 1.00 45.25 260 THR A O 1
ATOM 2099 N N . ILE A 1 261 ? -29.735 8.532 -30.764 1.00 45.94 261 ILE A N 1
ATOM 2100 C CA . ILE A 1 261 ? -29.705 7.400 -29.811 1.00 45.94 261 ILE A CA 1
ATOM 2101 C C . ILE A 1 261 ? -31.109 6.887 -29.403 1.00 45.94 261 ILE A C 1
ATOM 2103 O O . ILE A 1 261 ? -31.239 5.761 -28.923 1.00 45.94 261 ILE A O 1
ATOM 2107 N N . GLU A 1 262 ? -32.203 7.605 -29.684 1.00 46.31 262 GLU A N 1
ATOM 2108 C CA . GLU A 1 262 ? -33.553 7.192 -29.238 1.00 46.31 262 GLU A CA 1
ATOM 2109 C C . GLU A 1 262 ? -34.254 6.115 -30.097 1.00 46.31 262 GLU A C 1
ATOM 2111 O O . GLU A 1 262 ? -35.329 5.644 -29.730 1.00 46.31 262 GLU A O 1
ATOM 2116 N N . LYS A 1 263 ? -33.672 5.648 -31.211 1.00 45.97 263 LYS A N 1
ATOM 2117 C CA . LYS A 1 263 ? -34.369 4.723 -32.138 1.00 45.97 263 LYS A CA 1
ATOM 2118 C C . LYS A 1 263 ? -34.035 3.230 -32.003 1.00 45.97 263 LYS A C 1
ATOM 2120 O O . LYS A 1 263 ? -34.484 2.445 -32.833 1.00 45.97 263 LYS A O 1
ATOM 2125 N N . ARG A 1 264 ? -33.298 2.791 -30.975 1.00 42.22 264 ARG A N 1
ATOM 2126 C CA . ARG A 1 264 ? -32.909 1.366 -30.818 1.00 42.22 264 ARG A CA 1
ATOM 2127 C C . ARG A 1 264 ? -33.630 0.576 -29.712 1.00 42.22 264 ARG A C 1
ATOM 2129 O O . ARG A 1 264 ? -33.261 -0.566 -29.468 1.00 42.22 264 ARG A O 1
ATOM 2136 N N . SER A 1 265 ? -34.674 1.113 -29.073 1.00 40.06 265 SER A N 1
ATOM 2137 C CA . SER A 1 265 ? -35.355 0.441 -27.945 1.00 40.06 265 SER A CA 1
ATOM 2138 C C . SER A 1 265 ? -36.716 -0.212 -28.254 1.00 40.06 265 SER A C 1
ATOM 2140 O O . SER A 1 265 ? -37.355 -0.718 -27.334 1.00 40.06 265 SER A O 1
ATOM 2142 N N . SER A 1 266 ? -37.175 -0.269 -29.511 1.00 41.25 266 SER A N 1
ATOM 2143 C CA . SER A 1 266 ? -38.541 -0.725 -29.846 1.00 41.25 266 SER A CA 1
ATOM 2144 C C . SER A 1 266 ? -38.659 -2.051 -30.616 1.00 41.25 266 SER A C 1
ATOM 2146 O O . SER A 1 266 ? -39.687 -2.294 -31.245 1.00 41.25 266 SER A O 1
ATOM 2148 N N . VAL A 1 267 ? -37.671 -2.951 -30.539 1.00 46.44 267 VAL A N 1
ATOM 2149 C CA . VAL A 1 267 ? -37.763 -4.282 -31.173 1.00 46.44 267 VAL A CA 1
ATOM 2150 C C . VAL A 1 267 ? -37.368 -5.384 -30.188 1.00 46.44 267 VAL A C 1
ATOM 2152 O O . VAL A 1 267 ? -36.255 -5.892 -30.221 1.00 46.44 267 VAL A O 1
ATOM 2155 N N . ILE A 1 268 ? -38.294 -5.764 -29.299 1.00 42.38 268 ILE A N 1
ATOM 2156 C CA . ILE A 1 268 ? -38.332 -7.117 -28.725 1.00 42.38 268 ILE A CA 1
ATOM 2157 C C . ILE A 1 268 ? -39.762 -7.646 -28.843 1.00 42.38 268 ILE A C 1
ATOM 2159 O O . ILE A 1 268 ? -40.739 -7.059 -28.379 1.00 42.38 268 ILE A O 1
ATOM 2163 N N . GLU A 1 269 ? -39.826 -8.758 -29.555 1.00 40.72 269 GLU A N 1
ATOM 2164 C CA . GLU A 1 269 ? -40.975 -9.452 -30.099 1.00 40.72 269 GLU A CA 1
ATOM 2165 C C . GLU A 1 269 ? -41.749 -10.241 -29.028 1.00 40.72 269 GLU A C 1
ATOM 2167 O O . GLU A 1 269 ? -41.223 -10.665 -27.998 1.00 40.72 269 GLU A O 1
ATOM 2172 N N . LYS A 1 270 ? -43.047 -10.418 -29.279 1.00 38.34 270 LYS A N 1
ATOM 2173 C CA . LYS A 1 270 ? -44.041 -11.012 -28.380 1.00 38.34 270 LYS A CA 1
ATOM 2174 C C . LYS A 1 270 ? -43.885 -12.538 -28.307 1.00 38.34 270 LYS A C 1
ATOM 2176 O O . LYS A 1 270 ? -44.108 -13.218 -29.302 1.00 38.34 270 LYS A O 1
ATOM 2181 N N . VAL A 1 271 ? -43.667 -13.088 -27.110 1.00 39.44 271 VAL A N 1
ATOM 2182 C CA . VAL A 1 271 ? -43.865 -14.523 -26.815 1.00 39.44 271 VAL A CA 1
ATOM 2183 C C . VAL A 1 271 ? -45.132 -14.697 -25.958 1.00 39.44 271 VAL A C 1
ATOM 2185 O O . VAL A 1 271 ? -45.241 -14.060 -24.908 1.00 39.44 271 VAL A O 1
ATOM 2188 N N . PRO A 1 272 ? -46.114 -15.535 -26.349 1.00 44.31 272 PRO A N 1
ATOM 2189 C CA . PRO A 1 272 ? -47.346 -15.709 -25.585 1.00 44.31 272 PRO A CA 1
ATOM 2190 C C . PRO A 1 272 ? -47.195 -16.793 -24.505 1.00 44.31 272 PRO A C 1
ATOM 2192 O O . PRO A 1 272 ? -47.094 -17.981 -24.808 1.00 44.31 272 PRO A O 1
ATOM 2195 N N . VAL A 1 273 ? -47.267 -16.408 -23.226 1.00 38.41 273 VAL A N 1
ATOM 2196 C CA . VAL A 1 273 ? -47.394 -17.358 -22.105 1.00 38.41 273 VAL A CA 1
ATOM 2197 C C . VAL A 1 273 ? -48.855 -17.435 -21.655 1.00 38.41 273 VAL A C 1
ATOM 2199 O O . VAL A 1 273 ? -49.454 -16.459 -21.199 1.00 38.41 273 VAL A O 1
ATOM 2202 N N . LYS A 1 274 ? -49.434 -18.632 -21.803 1.00 38.22 274 LYS A N 1
ATOM 2203 C CA . LYS A 1 274 ? -50.795 -19.001 -21.396 1.00 38.22 274 LYS A CA 1
ATOM 2204 C C . LYS A 1 274 ? -50.978 -18.825 -19.883 1.00 38.22 274 LYS A C 1
ATOM 2206 O O . LYS A 1 274 ? -50.315 -19.487 -19.091 1.00 38.22 274 LYS A O 1
ATOM 2211 N N . ARG A 1 275 ? -51.937 -17.985 -19.485 1.00 37.75 275 ARG A N 1
ATOM 2212 C CA . ARG A 1 275 ? -52.431 -17.880 -18.104 1.00 37.75 275 ARG A CA 1
ATOM 2213 C C . ARG A 1 275 ? -53.384 -19.043 -17.814 1.00 37.75 275 ARG A C 1
ATOM 2215 O O . ARG A 1 275 ? -54.407 -19.168 -18.480 1.00 37.75 275 ARG A O 1
ATOM 2222 N N . LYS A 1 276 ? -53.078 -19.854 -16.798 1.00 40.09 276 LYS A N 1
ATOM 2223 C CA . LYS A 1 276 ? -54.083 -20.642 -16.073 1.00 40.09 276 LYS A CA 1
ATOM 2224 C C . LYS A 1 276 ? -54.398 -19.915 -14.771 1.00 40.09 276 LYS A C 1
ATOM 2226 O O . LYS A 1 276 ? -53.529 -19.721 -13.929 1.00 40.09 276 LYS A O 1
ATOM 2231 N N . SER A 1 277 ? -55.640 -19.468 -14.666 1.00 47.97 277 SER A N 1
ATOM 2232 C CA . SER A 1 277 ? -56.271 -18.992 -13.445 1.00 47.97 277 SER A CA 1
ATOM 2233 C C . SER A 1 277 ? -56.621 -20.186 -12.567 1.00 47.97 277 SER A C 1
ATOM 2235 O O . SER A 1 277 ? -57.366 -21.055 -13.017 1.00 47.97 277 SER A O 1
ATOM 2237 N N . GLU A 1 278 ? -56.177 -20.198 -11.315 1.00 39.03 278 GLU A N 1
ATOM 2238 C CA . GLU A 1 278 ? -56.851 -20.997 -10.300 1.00 39.03 278 GLU A CA 1
ATOM 2239 C C . GLU A 1 278 ? -56.850 -20.273 -8.956 1.00 39.03 278 GLU A C 1
ATOM 2241 O O . GLU A 1 278 ? -55.849 -19.774 -8.448 1.00 39.03 278 GLU A O 1
ATOM 2246 N N . THR A 1 279 ? -58.067 -20.136 -8.459 1.00 50.59 279 THR A N 1
ATOM 2247 C CA . THR A 1 279 ? -58.508 -19.448 -7.259 1.00 50.59 279 THR A CA 1
ATOM 2248 C C . THR A 1 279 ? -58.172 -20.239 -6.001 1.00 50.59 279 THR A C 1
ATOM 2250 O O . THR A 1 279 ? -58.480 -21.428 -5.946 1.00 50.59 279 THR A O 1
ATOM 2253 N N . ARG A 1 280 ? -57.747 -19.561 -4.929 1.00 37.59 280 ARG A N 1
ATOM 2254 C CA . ARG A 1 280 ? -58.290 -19.821 -3.584 1.00 37.59 280 ARG A CA 1
ATOM 2255 C C . ARG A 1 280 ? -57.948 -18.694 -2.613 1.00 37.59 280 ARG A C 1
ATOM 2257 O O . ARG A 1 280 ? -56.814 -18.540 -2.175 1.00 37.59 280 ARG A O 1
ATOM 2264 N N . LYS A 1 281 ? -58.980 -17.909 -2.303 1.00 42.81 281 LYS A N 1
ATOM 2265 C CA . LYS A 1 281 ? -59.085 -17.126 -1.074 1.00 42.81 281 LYS A CA 1
ATOM 2266 C C . LYS A 1 281 ? -59.306 -18.073 0.114 1.00 42.81 281 LYS A C 1
ATOM 2268 O O . LYS A 1 281 ? -59.781 -19.193 -0.064 1.00 42.81 281 LYS A O 1
ATOM 2273 N N . ASP A 1 282 ? -59.010 -17.535 1.290 1.00 39.31 282 ASP A N 1
ATOM 2274 C CA . ASP A 1 282 ? -59.403 -17.988 2.625 1.00 39.31 282 ASP A CA 1
ATOM 2275 C C . ASP A 1 282 ? -58.578 -19.108 3.265 1.00 39.31 282 ASP A C 1
ATOM 2277 O O . ASP A 1 282 ? -58.874 -20.298 3.152 1.00 39.31 282 ASP A O 1
ATOM 2281 N N . LYS A 1 283 ? -57.614 -18.687 4.096 1.00 42.88 283 LYS A N 1
ATOM 2282 C CA . LYS A 1 283 ? -57.470 -19.244 5.447 1.00 42.88 283 LYS A CA 1
ATOM 2283 C C . LYS A 1 283 ? -56.698 -18.299 6.380 1.00 42.88 283 LYS A C 1
ATOM 2285 O O . LYS A 1 283 ? -55.488 -18.174 6.279 1.00 42.88 283 LYS A O 1
ATOM 2290 N N . TYR A 1 284 ? -57.473 -17.651 7.255 1.00 38.66 284 TYR A N 1
ATOM 2291 C CA . TYR A 1 284 ? -57.221 -17.335 8.670 1.00 38.66 284 TYR A CA 1
ATOM 2292 C C . TYR A 1 284 ? -55.803 -16.884 9.072 1.00 38.66 284 TYR A C 1
ATOM 2294 O O . TYR A 1 284 ? -54.854 -17.653 9.041 1.00 38.66 284 TYR A O 1
ATOM 2302 N N . LEU A 1 285 ? -55.622 -15.640 9.532 1.00 46.88 285 LEU A N 1
ATOM 2303 C CA . LEU A 1 285 ? -55.852 -15.258 10.940 1.00 46.88 285 LEU A CA 1
ATOM 2304 C C . LEU A 1 285 ? -55.401 -16.346 11.926 1.00 46.88 285 LEU A C 1
ATOM 2306 O O . LEU A 1 285 ? -56.215 -17.036 12.539 1.00 46.88 285 LEU A O 1
ATOM 2310 N N . ARG A 1 286 ? -54.087 -16.455 12.116 1.00 38.50 286 ARG A N 1
ATOM 2311 C CA . ARG A 1 286 ? -53.521 -16.910 13.381 1.00 38.50 286 ARG A CA 1
ATOM 2312 C C . ARG A 1 286 ? -52.174 -16.225 13.574 1.00 38.50 286 ARG A C 1
ATOM 2314 O O . ARG A 1 286 ? -51.261 -16.397 12.776 1.00 38.50 286 ARG A O 1
ATOM 2321 N N . GLY A 1 287 ? -52.117 -15.360 14.583 1.00 45.25 287 GLY A N 1
ATOM 2322 C CA . GLY A 1 287 ? -50.878 -14.753 15.030 1.00 45.25 287 GLY A CA 1
ATOM 2323 C C . GLY A 1 287 ? -49.972 -15.842 15.577 1.00 45.25 287 GLY A C 1
ATOM 2324 O O . GLY A 1 287 ? -50.297 -16.456 16.587 1.00 45.25 287 GLY A O 1
ATOM 2325 N N . GLU A 1 288 ? -48.853 -16.057 14.904 1.00 35.94 288 GLU A N 1
ATOM 2326 C CA . GLU A 1 288 ? -47.709 -16.769 15.444 1.00 35.94 288 GLU A CA 1
ATOM 2327 C C . GLU A 1 288 ? -46.478 -15.912 15.165 1.00 35.94 288 GLU A C 1
ATOM 2329 O O . GLU A 1 288 ? -46.151 -15.560 14.032 1.00 35.94 288 GLU A O 1
ATOM 2334 N N . SER A 1 289 ? -45.850 -15.498 16.258 1.00 47.25 289 SER A N 1
ATOM 2335 C CA . SER A 1 289 ? -44.538 -14.880 16.313 1.00 47.25 289 SER A CA 1
ATOM 2336 C C . SER A 1 289 ? -43.513 -15.808 15.663 1.00 47.25 289 SER A C 1
ATOM 2338 O O . SER A 1 289 ? -43.123 -16.806 16.266 1.00 47.25 289 SER A O 1
ATOM 2340 N N . PHE A 1 290 ? -43.067 -15.470 14.455 1.00 32.53 290 PHE A N 1
ATOM 2341 C CA . PHE A 1 290 ? -41.960 -16.155 13.797 1.00 32.53 290 PHE A CA 1
ATOM 2342 C C . PHE A 1 290 ? -40.693 -15.308 13.943 1.00 32.53 290 PHE A C 1
ATOM 2344 O O . PHE A 1 290 ? -40.436 -14.379 13.177 1.00 32.53 290 PHE A O 1
ATOM 2351 N N . SER A 1 291 ? -39.913 -15.599 14.984 1.00 43.28 291 SER A N 1
ATOM 2352 C CA . SER A 1 291 ? -38.516 -15.186 15.087 1.00 43.28 291 SER A CA 1
ATOM 2353 C C . SER A 1 291 ? -37.708 -15.981 14.059 1.00 43.28 291 SER A C 1
ATOM 2355 O O . SER A 1 291 ? -37.294 -17.108 14.329 1.00 43.28 291 SER A O 1
ATOM 2357 N N . ALA A 1 292 ? -37.526 -15.417 12.865 1.00 35.66 292 ALA A N 1
ATOM 2358 C CA . ALA A 1 292 ? -36.644 -15.982 11.855 1.00 35.66 292 ALA A CA 1
ATOM 2359 C C . ALA A 1 292 ? -35.184 -15.688 12.232 1.00 35.66 292 ALA A C 1
ATOM 2361 O O . ALA A 1 292 ? -34.696 -14.564 12.114 1.00 35.66 292 ALA A O 1
ATOM 2362 N N . SER A 1 293 ? -34.544 -16.736 12.742 1.00 35.75 293 SER A N 1
ATOM 2363 C CA . SER A 1 293 ? -33.101 -16.935 12.819 1.00 35.75 293 SER A CA 1
ATOM 2364 C C . SER A 1 293 ? -32.435 -16.634 11.470 1.00 35.75 293 SER A C 1
ATOM 2366 O O . SER A 1 293 ? -32.879 -17.121 10.433 1.00 35.75 293 SER A O 1
ATOM 2368 N N . THR A 1 294 ? -31.369 -15.837 11.486 1.00 42.78 294 THR A N 1
ATOM 2369 C CA . THR A 1 294 ? -30.500 -15.540 10.337 1.00 42.78 294 THR A CA 1
ATOM 2370 C C . THR A 1 294 ? -29.316 -16.508 10.263 1.00 42.78 294 THR A C 1
ATOM 2372 O O . THR A 1 294 ? -28.186 -16.075 10.061 1.00 42.78 294 THR A O 1
ATOM 2375 N N . ASP A 1 295 ? -29.571 -17.804 10.426 1.00 42.56 295 ASP A N 1
ATOM 2376 C CA . ASP A 1 295 ? -28.574 -18.870 10.292 1.00 42.56 295 ASP A CA 1
ATOM 2377 C C . ASP A 1 295 ? -29.022 -19.853 9.206 1.00 42.56 295 ASP A C 1
ATOM 2379 O O . ASP A 1 295 ? -29.448 -20.951 9.529 1.00 42.56 295 ASP A O 1
ATOM 2383 N N . GLU A 1 296 ? -28.997 -19.463 7.924 1.00 44.47 296 GLU A N 1
ATOM 2384 C CA . GLU A 1 296 ? -29.186 -20.421 6.813 1.00 44.47 296 GLU A CA 1
ATOM 2385 C C . GLU A 1 296 ? -28.836 -19.830 5.428 1.00 44.47 296 GLU A C 1
ATOM 2387 O O . GLU A 1 296 ? -29.623 -19.864 4.493 1.00 44.47 296 GLU A O 1
ATOM 2392 N N . LEU A 1 297 ? -27.633 -19.265 5.265 1.00 40.78 297 LEU A N 1
ATOM 2393 C CA . LEU A 1 297 ? -27.040 -19.015 3.936 1.00 40.78 297 LEU A CA 1
ATOM 2394 C C . LEU A 1 297 ? -25.512 -19.169 3.974 1.00 40.78 297 LEU A C 1
ATOM 2396 O O . LEU A 1 297 ? -24.778 -18.225 3.705 1.00 40.78 297 LEU A O 1
ATOM 2400 N N . ASN A 1 298 ? -25.020 -20.359 4.323 1.00 42.59 298 ASN A N 1
ATOM 2401 C CA . ASN A 1 298 ? -23.624 -20.742 4.086 1.00 42.59 298 ASN A CA 1
ATOM 2402 C C . ASN A 1 298 ? -23.491 -22.266 3.976 1.00 42.59 298 ASN A C 1
ATOM 2404 O O . ASN A 1 298 ? -22.823 -22.894 4.783 1.00 42.59 298 ASN A O 1
ATOM 2408 N N . GLU A 1 299 ? -24.112 -22.872 2.966 1.00 45.75 299 GLU A N 1
ATOM 2409 C CA . GLU A 1 299 ? -23.763 -24.241 2.570 1.00 45.75 299 GLU A CA 1
ATOM 2410 C C . GLU A 1 299 ? -24.087 -24.475 1.087 1.00 45.75 299 GLU A C 1
ATOM 2412 O O . GLU A 1 299 ? -25.071 -25.093 0.699 1.00 45.75 299 GLU A O 1
ATOM 2417 N N . ALA A 1 300 ? -23.227 -23.940 0.220 1.00 36.38 300 ALA A N 1
ATOM 2418 C CA . ALA A 1 300 ? -23.080 -24.417 -1.149 1.00 36.38 300 ALA A CA 1
ATOM 2419 C C . ALA A 1 300 ? -21.582 -24.566 -1.412 1.00 36.38 300 ALA A C 1
ATOM 2421 O O . ALA A 1 300 ? -20.824 -23.594 -1.409 1.00 36.38 300 ALA A O 1
ATOM 2422 N N . GLY A 1 301 ? -21.153 -25.821 -1.525 1.00 41.09 301 GLY A N 1
ATOM 2423 C CA . GLY A 1 301 ? -19.759 -26.222 -1.508 1.00 41.09 301 GLY A CA 1
ATOM 2424 C C . GLY A 1 301 ? -18.965 -25.664 -2.681 1.00 41.09 301 GLY A C 1
ATOM 2425 O O . GLY A 1 301 ? -19.106 -26.102 -3.818 1.00 41.09 301 GLY A O 1
ATOM 2426 N N . VAL A 1 302 ? -18.030 -24.777 -2.361 1.00 39.22 302 VAL A N 1
ATOM 2427 C CA . VAL A 1 302 ? -16.825 -24.572 -3.157 1.00 39.22 302 VAL A CA 1
ATOM 2428 C C . VAL A 1 302 ? -15.711 -25.255 -2.382 1.00 39.22 302 VAL A C 1
ATOM 2430 O O . VAL A 1 302 ? -15.314 -24.795 -1.311 1.00 39.22 302 VAL A O 1
ATOM 2433 N N . LYS A 1 303 ? -15.238 -26.394 -2.899 1.00 40.19 303 LYS A N 1
ATOM 2434 C CA . LYS A 1 303 ? -14.018 -27.055 -2.428 1.00 40.19 303 LYS A CA 1
ATOM 2435 C C . LYS A 1 303 ? -12.860 -26.081 -2.623 1.00 40.19 303 LYS A C 1
ATOM 2437 O O . LYS A 1 303 ? -12.279 -25.982 -3.699 1.00 40.19 303 LYS A O 1
ATOM 2442 N N . LYS A 1 304 ? -12.584 -25.318 -1.572 1.00 39.16 304 LYS A N 1
ATOM 2443 C CA . LYS A 1 304 ? -11.459 -24.406 -1.452 1.00 39.16 304 LYS A CA 1
ATOM 2444 C C . LYS A 1 304 ? -10.207 -25.276 -1.398 1.00 39.16 304 LYS A C 1
ATOM 2446 O O . LYS A 1 304 ? -9.930 -25.904 -0.381 1.00 39.16 304 LYS A O 1
ATOM 2451 N N . ALA A 1 305 ? -9.496 -25.373 -2.516 1.00 39.41 305 ALA A N 1
ATOM 2452 C CA . ALA A 1 305 ? -8.106 -25.790 -2.490 1.00 39.41 305 ALA A CA 1
ATOM 2453 C C . ALA A 1 305 ? -7.370 -24.777 -1.606 1.00 39.41 305 ALA A C 1
ATOM 2455 O O . ALA A 1 305 ? -7.158 -23.629 -1.990 1.00 39.41 305 ALA A O 1
ATOM 2456 N N . GLU A 1 306 ? -7.076 -25.181 -0.375 1.00 40.28 306 GLU A N 1
ATOM 2457 C CA . GLU A 1 306 ? -6.191 -24.459 0.521 1.00 40.28 306 GLU A CA 1
ATOM 2458 C C . GLU A 1 306 ? -4.777 -24.489 -0.072 1.00 40.28 306 GLU A C 1
ATOM 2460 O O . GLU A 1 306 ? -3.929 -25.287 0.319 1.00 40.28 306 GLU A O 1
ATOM 2465 N N . LEU A 1 307 ? -4.494 -23.571 -0.997 1.00 38.28 307 LEU A N 1
ATOM 2466 C CA . LEU A 1 307 ? -3.151 -23.025 -1.182 1.00 38.28 307 LEU A CA 1
ATOM 2467 C C . LEU A 1 307 ? -2.862 -22.125 0.025 1.00 38.28 307 LEU A C 1
ATOM 2469 O O . LEU A 1 307 ? -2.791 -20.904 -0.052 1.00 38.28 307 LEU A O 1
ATOM 2473 N N . GLY A 1 308 ? -2.780 -22.760 1.194 1.00 37.12 308 GLY A N 1
ATOM 2474 C CA . GLY A 1 308 ? -2.242 -22.142 2.383 1.00 37.12 308 GLY A CA 1
ATOM 2475 C C . GLY A 1 308 ? -0.760 -21.932 2.140 1.00 37.12 308 GLY A C 1
ATOM 2476 O O . GLY A 1 308 ? 0.022 -22.880 2.226 1.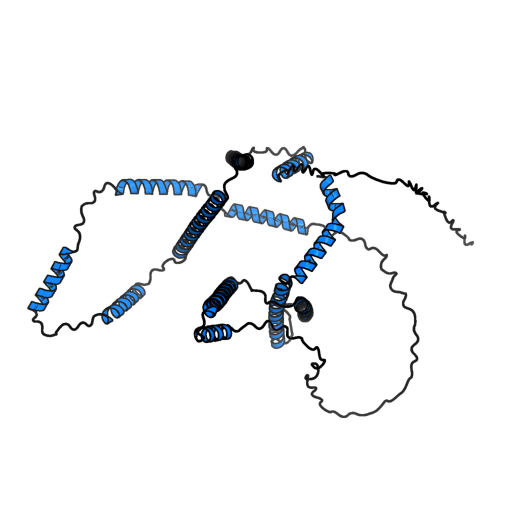00 37.12 308 GLY A O 1
ATOM 2477 N N . THR A 1 309 ? -0.362 -20.690 1.879 1.00 44.06 309 THR A N 1
ATOM 2478 C CA . THR A 1 309 ? 0.984 -20.223 2.196 1.00 44.06 309 THR A CA 1
ATOM 2479 C C . THR A 1 309 ? 1.141 -20.380 3.707 1.00 44.06 309 THR A C 1
ATOM 2481 O O . THR A 1 309 ? 0.834 -19.495 4.505 1.00 44.06 309 THR A O 1
ATOM 2484 N N . ARG A 1 310 ? 1.522 -21.591 4.139 1.00 45.66 310 ARG A N 1
ATOM 2485 C CA . ARG A 1 310 ? 1.862 -21.874 5.529 1.00 45.66 310 ARG A CA 1
ATOM 2486 C C . ARG A 1 310 ? 3.031 -20.958 5.846 1.00 45.66 310 ARG A C 1
ATOM 2488 O O . ARG A 1 310 ? 4.164 -21.272 5.499 1.00 45.66 310 ARG A O 1
ATOM 2495 N N . LYS A 1 311 ? 2.755 -19.822 6.493 1.00 52.34 311 LYS A N 1
ATOM 2496 C CA . LYS A 1 311 ? 3.760 -19.102 7.268 1.00 52.34 311 LYS A CA 1
ATOM 2497 C C . LYS A 1 311 ? 4.346 -20.144 8.205 1.00 52.34 311 LYS A C 1
ATOM 2499 O O . LYS A 1 311 ? 3.685 -20.553 9.159 1.00 52.34 311 LYS A O 1
ATOM 2504 N N . ILE A 1 312 ? 5.530 -20.643 7.866 1.00 54.69 312 ILE A N 1
ATOM 2505 C CA . ILE A 1 312 ? 6.303 -21.505 8.745 1.00 54.69 312 ILE A CA 1
ATOM 2506 C C . ILE A 1 312 ? 6.488 -20.648 9.990 1.00 54.69 312 ILE A C 1
ATOM 2508 O O . ILE A 1 312 ? 7.082 -19.572 9.931 1.00 54.69 312 ILE A O 1
ATOM 2512 N N . SER A 1 313 ? 5.830 -21.025 11.086 1.00 58.91 313 SER A N 1
ATOM 2513 C CA . SER A 1 313 ? 5.936 -20.247 12.310 1.00 58.91 313 SER A CA 1
ATOM 2514 C C . SER A 1 313 ? 7.413 -20.209 12.687 1.00 58.91 313 SER A C 1
ATOM 2516 O O . SER A 1 313 ? 8.103 -21.223 12.589 1.00 58.91 313 SER A O 1
ATOM 2518 N N . SER A 1 314 ? 7.917 -19.060 13.130 1.00 62.44 314 SER A N 1
ATOM 2519 C CA . SER A 1 314 ? 9.325 -18.916 13.529 1.00 62.44 314 SER A CA 1
ATOM 2520 C C . SER A 1 314 ? 9.751 -19.956 14.581 1.00 62.44 314 SER A C 1
ATOM 2522 O O . SER A 1 314 ? 10.924 -20.299 14.677 1.00 62.44 314 SER A O 1
ATOM 2524 N N . SER A 1 315 ? 8.792 -20.511 15.336 1.00 65.94 315 SER A N 1
ATOM 2525 C CA . SER A 1 315 ? 9.009 -21.630 16.260 1.00 65.94 315 SER A CA 1
ATOM 2526 C C . SER A 1 315 ? 9.366 -22.949 15.562 1.00 65.94 315 SER A C 1
ATOM 2528 O O . SER A 1 315 ? 10.152 -23.724 16.094 1.00 65.94 315 SER A O 1
ATOM 2530 N N . SER A 1 316 ? 8.826 -23.208 14.369 1.00 74.50 316 SER A N 1
ATOM 2531 C CA . SER A 1 316 ? 9.071 -24.438 13.614 1.00 74.50 316 SER A CA 1
ATOM 2532 C C . SER A 1 316 ? 10.499 -24.486 13.069 1.00 74.50 316 SER A C 1
ATOM 2534 O O . SER A 1 316 ? 11.130 -25.537 13.127 1.00 74.50 316 SER A O 1
ATOM 2536 N N . VAL A 1 317 ? 11.045 -23.353 12.616 1.00 71.94 317 VAL A N 1
ATOM 2537 C CA . VAL A 1 317 ? 12.438 -23.265 12.140 1.00 71.94 317 VAL A CA 1
ATOM 2538 C C . VAL A 1 317 ? 13.427 -23.483 13.290 1.00 71.94 317 VAL A C 1
ATOM 2540 O O . VAL A 1 317 ? 14.433 -24.172 13.127 1.00 71.94 317 VAL A O 1
ATOM 2543 N N . GLU A 1 318 ? 13.133 -22.952 14.480 1.00 76.75 318 GLU A N 1
ATOM 2544 C CA . GLU A 1 318 ? 13.972 -23.145 15.671 1.00 76.75 318 GLU A CA 1
ATOM 2545 C C . GLU A 1 318 ? 13.987 -24.597 16.163 1.00 76.75 318 GLU A C 1
ATOM 2547 O O . GLU A 1 318 ? 15.038 -25.096 16.570 1.00 76.75 318 GLU A O 1
ATOM 2552 N N . GLU A 1 319 ? 12.855 -25.298 16.088 1.00 80.56 319 GLU A N 1
ATOM 2553 C CA . GLU A 1 319 ? 12.777 -26.722 16.424 1.00 80.56 319 GLU A CA 1
ATOM 2554 C C . GLU A 1 319 ? 13.529 -27.604 15.422 1.00 80.56 319 GLU A C 1
ATOM 2556 O O . GLU A 1 319 ? 14.203 -28.552 15.835 1.00 80.56 319 GLU A O 1
ATOM 2561 N N . ILE A 1 320 ? 13.471 -27.276 14.127 1.00 76.69 320 ILE A N 1
ATOM 2562 C CA . ILE A 1 320 ? 14.223 -27.990 13.084 1.00 76.69 320 ILE A CA 1
ATOM 2563 C C . ILE A 1 320 ? 15.730 -27.773 13.277 1.00 76.69 320 ILE A C 1
ATOM 2565 O O . ILE A 1 320 ? 16.476 -28.748 13.341 1.00 76.69 320 ILE A O 1
ATOM 2569 N N . LEU A 1 321 ? 16.174 -26.527 13.494 1.00 70.94 321 LEU A N 1
ATOM 2570 C CA . LEU A 1 321 ? 17.574 -26.204 13.808 1.00 70.94 321 LEU A CA 1
ATOM 2571 C C . LEU A 1 321 ? 18.079 -26.965 15.042 1.00 70.94 321 LEU A C 1
ATOM 2573 O O . LEU A 1 321 ? 19.202 -27.468 15.055 1.00 70.94 321 LEU A O 1
ATOM 2577 N N . LYS A 1 322 ? 17.244 -27.078 16.080 1.00 81.38 322 LYS A N 1
ATOM 2578 C CA . LYS A 1 322 ? 17.591 -27.790 17.315 1.00 81.38 322 LYS A CA 1
ATOM 2579 C C . LYS A 1 322 ? 17.648 -29.308 17.127 1.00 81.38 322 LYS A C 1
ATOM 2581 O O . LYS A 1 322 ? 18.484 -29.950 17.756 1.00 81.38 322 LYS A O 1
ATOM 2586 N N . ARG A 1 323 ? 16.792 -29.880 16.269 1.00 76.88 323 ARG A N 1
ATOM 2587 C CA . ARG A 1 323 ? 16.852 -31.302 15.885 1.00 76.88 323 ARG A CA 1
ATOM 2588 C C . ARG A 1 323 ? 18.086 -31.610 15.044 1.00 76.88 323 ARG A C 1
ATOM 2590 O O . ARG A 1 323 ? 18.770 -32.586 15.333 1.00 76.88 323 ARG A O 1
ATOM 2597 N N . MET A 1 324 ? 18.418 -30.763 14.076 1.00 67.25 324 MET A N 1
ATOM 2598 C CA . MET A 1 324 ? 19.588 -30.972 13.218 1.00 67.25 324 MET A CA 1
ATOM 2599 C C . MET A 1 324 ? 20.908 -30.839 13.975 1.00 67.25 324 MET A C 1
ATOM 2601 O O . MET A 1 324 ? 21.821 -31.615 13.730 1.00 67.25 324 MET A O 1
ATOM 2605 N N . ALA A 1 325 ? 20.982 -29.950 14.971 1.00 71.62 325 ALA A N 1
ATOM 2606 C CA . ALA A 1 325 ? 22.136 -29.859 15.869 1.00 71.62 325 ALA A CA 1
ATOM 2607 C C . ALA A 1 325 ? 22.348 -31.113 16.750 1.00 71.62 325 ALA A C 1
ATOM 2609 O O . ALA A 1 325 ? 23.365 -31.204 17.434 1.00 71.62 325 ALA A O 1
ATOM 2610 N N . SER A 1 326 ? 21.388 -32.049 16.779 1.00 75.50 326 SER A N 1
ATOM 2611 C CA . SER A 1 326 ? 21.468 -33.293 17.561 1.00 75.50 326 SER A CA 1
ATOM 2612 C C . SER A 1 326 ? 21.796 -34.543 16.738 1.00 75.50 326 SER A C 1
ATOM 2614 O O . SER A 1 326 ? 22.190 -35.552 17.318 1.00 75.50 326 SER A O 1
ATOM 2616 N N . SER A 1 327 ? 21.677 -34.487 15.411 1.00 67.31 327 SER A N 1
ATOM 2617 C CA . SER A 1 327 ? 22.234 -35.495 14.502 1.00 67.31 327 SER A CA 1
ATOM 2618 C C . SER A 1 327 ? 23.700 -35.143 14.209 1.00 67.31 327 SER A C 1
ATOM 2620 O O . SER A 1 327 ? 24.034 -33.968 14.125 1.00 67.31 327 SER A O 1
ATOM 2622 N N . SER A 1 328 ? 24.597 -36.124 14.106 1.00 54.69 328 SER A N 1
ATOM 2623 C CA . SER A 1 328 ? 26.056 -35.922 14.042 1.00 54.69 328 SER A CA 1
ATOM 2624 C C . SER A 1 328 ? 26.673 -36.669 12.853 1.00 54.69 328 SER A C 1
ATOM 2626 O O . SER A 1 328 ? 27.421 -37.625 13.045 1.00 54.69 328 SER A O 1
ATOM 2628 N N . ASP A 1 329 ? 26.299 -36.279 11.637 1.00 62.81 329 ASP A N 1
ATOM 2629 C CA . ASP A 1 329 ? 26.796 -36.839 10.377 1.00 62.81 329 ASP A CA 1
ATOM 2630 C C . ASP A 1 329 ? 27.202 -35.682 9.445 1.00 62.81 329 ASP A C 1
ATOM 2632 O O . ASP A 1 329 ? 26.505 -34.669 9.383 1.00 62.81 329 ASP A O 1
ATOM 2636 N N . ASP A 1 330 ? 28.336 -35.778 8.753 1.00 63.91 330 ASP A N 1
ATOM 2637 C CA . ASP A 1 330 ? 29.052 -34.637 8.140 1.00 63.91 330 ASP A CA 1
ATOM 2638 C C . ASP A 1 330 ? 28.277 -33.894 7.020 1.00 63.91 330 ASP A C 1
ATOM 2640 O O . ASP A 1 330 ? 28.667 -32.813 6.578 1.00 63.91 330 ASP A O 1
ATOM 2644 N N . THR A 1 331 ? 27.123 -34.408 6.581 1.00 59.81 331 THR A N 1
ATOM 2645 C CA . THR A 1 331 ? 26.174 -33.700 5.698 1.00 59.81 331 THR A CA 1
ATOM 2646 C C . THR A 1 331 ? 25.413 -32.555 6.386 1.00 59.81 331 THR A C 1
ATOM 2648 O O . THR A 1 331 ? 24.775 -31.744 5.714 1.00 59.81 331 THR A O 1
ATOM 2651 N N . ILE A 1 332 ? 25.484 -32.460 7.715 1.00 59.50 332 ILE A N 1
ATOM 2652 C CA . ILE A 1 332 ? 24.706 -31.523 8.544 1.00 59.50 332 ILE A CA 1
ATOM 2653 C C . ILE A 1 332 ? 25.230 -30.085 8.476 1.00 59.50 332 ILE A C 1
ATOM 2655 O O . ILE A 1 332 ? 24.460 -29.143 8.684 1.00 59.50 332 ILE A O 1
ATOM 2659 N N . ASP A 1 333 ? 26.495 -29.879 8.112 1.00 72.19 333 ASP A N 1
ATOM 2660 C CA . ASP A 1 333 ? 27.079 -28.534 8.073 1.00 72.19 333 ASP A CA 1
ATOM 2661 C C . ASP A 1 333 ? 26.464 -27.653 6.970 1.00 72.19 333 ASP A C 1
ATOM 2663 O O . ASP A 1 333 ? 26.220 -26.462 7.189 1.00 72.19 333 ASP A O 1
ATOM 2667 N N . VAL A 1 334 ? 26.125 -28.229 5.809 1.00 77.12 334 VAL A N 1
ATOM 2668 C CA . VAL A 1 334 ? 25.499 -27.485 4.697 1.00 77.12 334 VAL A CA 1
ATOM 2669 C C . VAL A 1 334 ? 24.044 -27.135 5.017 1.00 77.12 334 VAL A C 1
ATOM 2671 O O . VAL A 1 334 ? 23.605 -26.005 4.785 1.00 77.12 334 VAL A O 1
ATOM 2674 N N . GLU A 1 335 ? 23.295 -28.079 5.587 1.00 80.50 335 GLU A N 1
ATOM 2675 C CA . GLU A 1 335 ? 21.893 -27.869 5.960 1.00 80.50 335 GLU A CA 1
ATOM 2676 C C . GLU A 1 335 ? 21.769 -26.872 7.125 1.00 80.50 335 GLU A C 1
ATOM 2678 O O . GLU A 1 335 ? 20.927 -25.969 7.098 1.00 80.50 335 GLU A O 1
ATOM 2683 N N . GLY A 1 336 ? 22.676 -26.951 8.104 1.00 83.44 336 GLY A N 1
ATOM 2684 C CA . GLY A 1 336 ? 22.776 -25.987 9.197 1.00 83.44 336 GLY A CA 1
ATOM 2685 C C . GLY A 1 336 ? 23.085 -24.566 8.713 1.00 83.44 336 GLY A C 1
ATOM 2686 O O . GLY A 1 336 ? 22.492 -23.601 9.208 1.00 83.44 336 GLY A O 1
ATOM 2687 N N . GLU A 1 337 ? 23.963 -24.410 7.716 1.00 86.69 337 GLU A N 1
ATOM 2688 C CA . GLU A 1 337 ? 24.265 -23.098 7.136 1.00 86.69 337 GLU A CA 1
ATOM 2689 C C . GLU A 1 337 ? 23.077 -22.520 6.347 1.00 86.69 337 GLU A C 1
ATOM 2691 O O . GLU A 1 337 ? 22.793 -21.322 6.461 1.00 86.69 337 GLU A O 1
ATOM 2696 N N . LEU A 1 338 ? 22.350 -23.350 5.589 1.00 86.88 338 LEU A N 1
ATOM 2697 C CA . LEU A 1 338 ? 21.147 -22.937 4.857 1.00 86.88 338 LEU A CA 1
ATOM 2698 C C . LEU A 1 338 ? 20.036 -22.474 5.801 1.00 86.88 338 LEU A C 1
ATOM 2700 O O . LEU A 1 338 ? 19.493 -21.385 5.608 1.00 86.88 338 LEU A O 1
ATOM 2704 N N . LEU A 1 339 ? 19.741 -23.233 6.859 1.00 86.38 339 LEU A N 1
ATOM 2705 C CA . LEU A 1 339 ? 18.735 -22.820 7.839 1.00 86.38 339 LEU A CA 1
ATOM 2706 C C . LEU A 1 339 ? 19.132 -21.540 8.576 1.00 86.38 339 LEU A C 1
ATOM 2708 O O . LEU A 1 339 ? 18.275 -20.699 8.853 1.00 86.38 339 LEU A O 1
ATOM 2712 N N . ARG A 1 340 ? 20.425 -21.346 8.864 1.00 87.25 340 ARG A N 1
ATOM 2713 C CA . ARG A 1 340 ? 20.905 -20.096 9.466 1.00 87.25 340 ARG A CA 1
ATOM 2714 C C . ARG A 1 340 ? 20.706 -18.911 8.521 1.00 87.25 340 ARG A C 1
ATOM 2716 O O . ARG A 1 340 ? 20.232 -17.872 8.969 1.00 87.25 340 ARG A O 1
ATOM 2723 N N . LYS A 1 341 ? 20.988 -19.074 7.222 1.00 91.56 341 LYS A N 1
ATOM 2724 C CA . LYS A 1 341 ? 20.739 -18.042 6.197 1.00 91.56 341 LYS A CA 1
ATOM 2725 C C . LYS A 1 341 ? 19.253 -17.720 6.048 1.00 91.56 341 LYS A C 1
ATOM 2727 O O . LYS A 1 341 ? 18.911 -16.546 5.944 1.00 91.56 341 LYS A O 1
ATOM 2732 N N . ILE A 1 342 ? 18.381 -18.729 6.081 1.00 92.88 342 ILE A N 1
ATOM 2733 C CA . ILE A 1 342 ? 16.924 -18.532 6.052 1.00 92.88 342 ILE A CA 1
ATOM 2734 C C . ILE A 1 342 ? 16.481 -17.734 7.282 1.00 92.88 342 ILE A C 1
ATOM 2736 O O . ILE A 1 342 ? 15.826 -16.707 7.134 1.00 92.88 342 ILE A O 1
ATOM 2740 N N . LYS A 1 343 ? 16.923 -18.123 8.483 1.00 91.06 343 LYS A N 1
ATOM 2741 C CA . LYS A 1 343 ? 16.601 -17.397 9.719 1.00 91.06 343 LYS A CA 1
ATOM 2742 C C . LYS A 1 343 ? 17.121 -15.954 9.707 1.00 91.06 343 LYS A C 1
ATOM 2744 O O . LYS A 1 343 ? 16.412 -15.036 10.107 1.00 91.06 343 LYS A O 1
ATOM 2749 N N . GLU A 1 344 ? 18.348 -15.735 9.236 1.00 94.69 344 GLU A N 1
ATOM 2750 C CA . GLU A 1 344 ? 18.919 -14.391 9.086 1.00 94.69 344 GLU A CA 1
ATOM 2751 C C . GLU A 1 344 ? 18.113 -13.541 8.091 1.00 94.69 344 GLU A C 1
ATOM 2753 O O . GLU A 1 344 ? 17.864 -12.363 8.359 1.00 94.69 344 GLU A O 1
ATOM 2758 N N . ALA A 1 345 ? 17.669 -14.125 6.973 1.00 94.19 345 ALA A N 1
ATOM 2759 C CA . ALA A 1 345 ? 16.824 -13.450 5.993 1.00 94.19 345 ALA A CA 1
ATOM 2760 C C . ALA A 1 345 ? 15.444 -13.093 6.572 1.00 94.19 345 ALA A C 1
ATOM 2762 O O . ALA A 1 345 ? 15.007 -11.951 6.424 1.00 94.19 345 ALA A O 1
ATOM 2763 N N . GLU A 1 346 ? 14.804 -14.011 7.300 1.00 93.25 346 GLU A N 1
ATOM 2764 C CA . GLU A 1 346 ? 13.533 -13.771 7.998 1.00 93.25 346 GLU A CA 1
ATOM 2765 C C . GLU A 1 346 ? 13.657 -12.660 9.053 1.00 93.25 346 GLU A C 1
ATOM 2767 O O . GLU A 1 346 ? 12.818 -11.758 9.124 1.00 93.25 346 GLU A O 1
ATOM 2772 N N . ASP A 1 347 ? 14.734 -12.660 9.844 1.00 93.31 347 ASP A N 1
ATOM 2773 C CA . ASP A 1 347 ? 15.007 -11.618 10.839 1.00 93.31 347 ASP A CA 1
ATOM 2774 C C . ASP A 1 347 ? 15.213 -10.242 10.188 1.00 93.31 347 ASP A C 1
ATOM 2776 O O . ASP A 1 347 ? 14.801 -9.210 10.734 1.00 93.31 347 ASP A O 1
ATOM 2780 N N . VAL A 1 348 ? 15.886 -10.200 9.034 1.00 93.88 348 VAL A N 1
ATOM 2781 C CA . VAL A 1 348 ? 16.070 -8.970 8.254 1.00 93.88 348 VAL A CA 1
ATOM 2782 C C . VAL A 1 348 ? 14.736 -8.502 7.679 1.00 93.88 348 VAL A C 1
ATOM 2784 O O . VAL A 1 348 ? 14.415 -7.319 7.816 1.00 93.88 348 VAL A O 1
ATOM 2787 N N . GLN A 1 349 ? 13.935 -9.409 7.119 1.00 91.69 349 GLN A N 1
ATOM 2788 C CA . GLN A 1 349 ? 12.603 -9.107 6.603 1.00 91.69 349 GLN A CA 1
ATOM 2789 C C . GLN A 1 349 ? 11.704 -8.520 7.699 1.00 91.69 349 GLN A C 1
ATOM 2791 O O . GLN A 1 349 ? 11.182 -7.420 7.532 1.00 91.69 349 GLN A O 1
ATOM 2796 N N . GLN A 1 350 ? 11.616 -9.153 8.873 1.00 90.00 350 GLN A N 1
ATOM 2797 C CA . GLN A 1 350 ? 10.820 -8.627 9.989 1.00 90.00 350 GLN A CA 1
ATOM 2798 C C . GLN A 1 350 ? 11.310 -7.258 10.477 1.00 90.00 350 GLN A C 1
ATOM 2800 O O . GLN A 1 350 ? 10.512 -6.402 10.869 1.00 90.00 350 GLN A O 1
ATOM 2805 N N . LYS A 1 351 ? 12.629 -7.021 10.497 1.00 94.25 351 LYS A N 1
ATOM 2806 C CA . LYS A 1 351 ? 13.179 -5.704 10.859 1.00 94.25 351 LYS A CA 1
ATOM 2807 C C . LYS A 1 351 ? 12.773 -4.639 9.845 1.00 94.25 351 LYS A C 1
ATOM 2809 O O . LYS A 1 351 ? 12.431 -3.533 10.265 1.00 94.25 351 LYS A O 1
ATOM 2814 N N . LEU A 1 352 ? 12.799 -4.959 8.552 1.00 91.50 352 LEU A N 1
ATOM 2815 C CA . LEU A 1 352 ? 12.365 -4.054 7.489 1.00 91.50 352 LEU A CA 1
ATOM 2816 C C . LEU A 1 352 ? 10.862 -3.781 7.575 1.00 91.50 352 LEU A C 1
ATOM 2818 O O . LEU A 1 352 ? 10.472 -2.617 7.576 1.00 91.50 352 LEU A O 1
ATOM 2822 N N . GLU A 1 353 ? 10.032 -4.804 7.770 1.00 88.81 353 GLU A N 1
ATOM 2823 C CA . GLU A 1 353 ? 8.584 -4.653 7.969 1.00 88.81 353 GLU A CA 1
ATOM 2824 C C . GLU A 1 353 ? 8.267 -3.738 9.162 1.00 88.81 353 GLU A C 1
ATOM 2826 O O . GLU A 1 353 ? 7.459 -2.817 9.047 1.00 88.81 353 GLU A O 1
ATOM 2831 N N . ARG A 1 354 ? 8.969 -3.898 10.295 1.00 90.25 354 ARG A N 1
ATOM 2832 C CA . ARG A 1 354 ? 8.814 -3.002 11.458 1.00 90.25 354 ARG A CA 1
ATOM 2833 C C . ARG A 1 354 ? 9.240 -1.565 11.157 1.00 90.25 354 ARG A C 1
ATOM 2835 O O . ARG A 1 354 ? 8.618 -0.633 11.662 1.00 90.25 354 ARG A O 1
ATOM 2842 N N . GLN A 1 355 ? 10.300 -1.364 10.374 1.00 92.19 355 GLN A N 1
ATOM 2843 C CA . GLN A 1 355 ? 10.759 -0.027 9.980 1.00 92.19 355 GLN A CA 1
ATOM 2844 C C . GLN A 1 355 ? 9.794 0.650 9.001 1.00 92.19 355 GLN A C 1
ATOM 2846 O O . GLN A 1 355 ? 9.541 1.850 9.135 1.00 92.19 355 GLN A O 1
ATOM 2851 N N . LEU A 1 356 ? 9.237 -0.108 8.055 1.00 88.69 356 LEU A N 1
ATOM 2852 C CA . LEU A 1 356 ? 8.215 0.361 7.121 1.00 88.69 356 LEU A CA 1
ATOM 2853 C C . LEU A 1 356 ? 6.939 0.745 7.874 1.00 88.69 356 LEU A C 1
ATOM 2855 O O . LEU A 1 356 ? 6.484 1.882 7.745 1.00 88.69 356 LEU A O 1
ATOM 2859 N N . ALA A 1 357 ? 6.465 -0.119 8.776 1.00 86.44 357 ALA A N 1
ATOM 2860 C CA . ALA A 1 357 ? 5.318 0.168 9.634 1.00 86.44 357 ALA A CA 1
ATOM 2861 C C . ALA A 1 357 ? 5.546 1.413 10.513 1.00 86.44 357 ALA A C 1
ATOM 2863 O O . ALA A 1 357 ? 4.682 2.283 10.598 1.00 86.44 357 ALA A O 1
ATOM 2864 N N . ALA A 1 358 ? 6.734 1.561 11.115 1.00 90.00 358 ALA A N 1
ATOM 2865 C CA . ALA A 1 358 ? 7.089 2.753 11.892 1.00 90.00 358 ALA A CA 1
ATOM 2866 C C . ALA A 1 358 ? 7.180 4.034 11.040 1.00 90.00 358 ALA A C 1
ATOM 2868 O O . ALA A 1 358 ? 7.032 5.135 11.570 1.00 90.00 358 ALA A O 1
ATOM 2869 N N . SER A 1 359 ? 7.417 3.895 9.734 1.00 91.62 359 SER A N 1
ATOM 2870 C CA . SER A 1 359 ? 7.418 4.999 8.767 1.00 91.62 359 SER A CA 1
ATOM 2871 C C . SER A 1 359 ? 6.019 5.311 8.220 1.00 91.62 359 SER A C 1
ATOM 2873 O O . SER A 1 359 ? 5.883 6.228 7.415 1.00 91.62 359 SER A O 1
ATOM 2875 N N . GLY A 1 360 ? 4.988 4.571 8.649 1.00 85.19 360 GLY A N 1
ATOM 2876 C CA . GLY A 1 360 ? 3.622 4.694 8.139 1.00 85.19 360 GLY A CA 1
ATOM 2877 C C . GLY A 1 360 ? 3.413 4.047 6.768 1.00 85.19 360 GLY A C 1
ATOM 2878 O O . GLY A 1 360 ? 2.371 4.259 6.157 1.00 85.19 360 GLY A O 1
ATOM 2879 N N . VAL A 1 361 ? 4.384 3.270 6.276 1.00 84.62 361 VAL A N 1
ATOM 2880 C CA . VAL A 1 3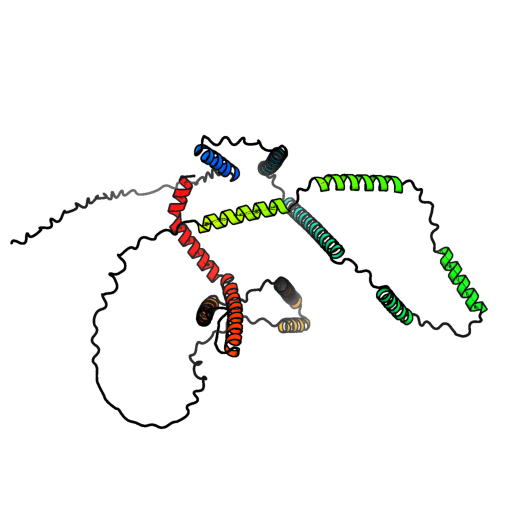61 ? 4.235 2.495 5.043 1.00 84.62 361 VAL A CA 1
ATOM 2881 C C . VAL A 1 361 ? 3.523 1.198 5.400 1.00 84.62 361 VAL A C 1
ATOM 2883 O O . VAL A 1 361 ? 4.076 0.340 6.089 1.00 84.62 361 VAL A O 1
ATOM 2886 N N . VAL A 1 362 ? 2.274 1.081 4.958 1.00 80.75 362 VAL A N 1
ATOM 2887 C CA . VAL A 1 362 ? 1.478 -0.136 5.117 1.00 80.75 362 VAL A CA 1
ATOM 2888 C C . VAL A 1 362 ? 2.000 -1.158 4.112 1.00 80.75 362 VAL A C 1
ATOM 2890 O O . VAL A 1 362 ? 1.863 -0.966 2.907 1.00 80.75 362 VAL A O 1
ATOM 2893 N N . VAL A 1 363 ? 2.641 -2.217 4.609 1.00 84.56 363 VAL A N 1
ATOM 2894 C CA . VAL A 1 363 ? 3.023 -3.365 3.780 1.00 84.56 363 VAL A CA 1
ATOM 2895 C C . VAL A 1 363 ? 1.730 -4.031 3.327 1.00 84.56 363 VAL A C 1
ATOM 2897 O O . VAL A 1 363 ? 0.931 -4.449 4.167 1.00 84.56 363 VAL A O 1
ATOM 2900 N N . ALA A 1 364 ? 1.496 -4.056 2.017 1.00 87.06 364 ALA A N 1
ATOM 2901 C CA . ALA A 1 364 ? 0.324 -4.703 1.459 1.00 87.06 364 ALA A CA 1
ATOM 2902 C C . ALA A 1 364 ? 0.366 -6.201 1.775 1.00 87.06 364 ALA A C 1
ATOM 2904 O O . ALA A 1 364 ? 1.410 -6.846 1.670 1.00 87.06 364 ALA A O 1
ATOM 2905 N N . GLU A 1 365 ? -0.767 -6.736 2.214 1.00 88.56 365 GLU A N 1
ATOM 2906 C CA . GLU A 1 365 ? -0.925 -8.178 2.349 1.00 88.56 365 GLU A CA 1
ATOM 2907 C C . GLU A 1 365 ? -1.016 -8.796 0.951 1.00 88.56 365 GLU A C 1
ATOM 2909 O O . GLU A 1 365 ? -1.621 -8.209 0.054 1.00 88.56 365 GLU A O 1
ATOM 2914 N N . ASP A 1 366 ? -0.429 -9.979 0.791 1.00 93.38 366 ASP A N 1
ATOM 2915 C CA . ASP A 1 366 ? -0.555 -10.781 -0.422 1.00 93.38 366 ASP A CA 1
ATOM 2916 C C . ASP A 1 366 ? -1.987 -11.337 -0.504 1.00 93.38 366 ASP A C 1
ATOM 2918 O O . ASP A 1 366 ? -2.351 -12.285 0.199 1.00 93.38 366 ASP A O 1
ATOM 2922 N N . ILE A 1 367 ? -2.839 -10.650 -1.268 1.00 94.56 367 ILE A N 1
ATOM 2923 C CA . ILE A 1 367 ? -4.253 -10.976 -1.460 1.00 94.56 367 ILE A CA 1
ATOM 2924 C C . ILE A 1 367 ? -4.488 -11.140 -2.959 1.00 94.56 367 ILE A C 1
ATOM 2926 O O . ILE A 1 367 ? -4.199 -10.234 -3.733 1.00 94.56 367 ILE A O 1
ATOM 2930 N N . ASP A 1 368 ? -5.080 -12.271 -3.342 1.00 96.62 368 ASP A N 1
ATOM 2931 C CA . ASP A 1 368 ? -5.451 -12.579 -4.724 1.00 96.62 368 ASP A CA 1
ATOM 2932 C C . ASP A 1 368 ? -6.262 -11.451 -5.393 1.00 96.62 368 ASP A C 1
ATOM 2934 O O . ASP A 1 368 ? -7.228 -10.927 -4.818 1.00 96.62 368 ASP A O 1
ATOM 2938 N N . TYR A 1 369 ? -5.909 -11.132 -6.641 1.00 96.25 369 TYR A N 1
ATOM 2939 C CA . TYR A 1 369 ? -6.519 -10.052 -7.421 1.00 96.25 369 TYR A CA 1
ATOM 2940 C C . TYR A 1 369 ? -8.048 -10.178 -7.511 1.00 96.25 369 TYR A C 1
ATOM 2942 O O . TYR A 1 369 ? -8.784 -9.213 -7.275 1.00 96.25 369 TYR A O 1
ATOM 2950 N N . GLY A 1 370 ? -8.556 -11.389 -7.766 1.00 96.19 370 GLY A N 1
ATOM 2951 C CA . GLY A 1 370 ? -9.991 -11.640 -7.877 1.00 96.19 370 GLY A CA 1
ATOM 2952 C C . GLY A 1 370 ? -10.735 -11.407 -6.559 1.00 96.19 370 GLY A C 1
ATOM 2953 O O . GLY A 1 370 ? -11.880 -10.942 -6.555 1.00 96.19 370 GLY A O 1
ATOM 2954 N N . VAL A 1 371 ? -10.101 -11.706 -5.422 1.00 96.94 371 VAL A N 1
ATOM 2955 C CA . VAL A 1 371 ? -10.652 -11.406 -4.091 1.00 96.94 371 VAL A CA 1
ATOM 2956 C C . VAL A 1 371 ? -10.685 -9.899 -3.843 1.00 96.94 371 VAL A C 1
ATOM 2958 O O . VAL A 1 371 ? -11.721 -9.399 -3.393 1.00 96.94 371 VAL A O 1
ATOM 2961 N N . CYS A 1 372 ? -9.603 -9.185 -4.164 1.00 97.00 372 CYS A N 1
ATOM 2962 C CA . CYS A 1 372 ? -9.518 -7.730 -4.028 1.00 97.00 372 CYS A CA 1
ATOM 2963 C C . CYS A 1 372 ? -10.627 -7.028 -4.816 1.00 97.00 372 CYS A C 1
ATOM 2965 O O . CYS A 1 372 ? -11.399 -6.272 -4.228 1.00 97.00 372 CYS A O 1
ATOM 2967 N N . MET A 1 373 ? -10.790 -7.361 -6.099 1.00 97.44 373 MET A N 1
ATOM 2968 C CA . MET A 1 373 ? -11.828 -6.790 -6.966 1.00 97.44 373 MET A CA 1
ATOM 2969 C C . MET A 1 373 ? -13.239 -6.966 -6.392 1.00 97.44 373 MET A C 1
ATOM 2971 O O . MET A 1 373 ? -14.004 -6.004 -6.279 1.00 97.44 373 MET A O 1
ATOM 2975 N N . ARG A 1 374 ? -13.585 -8.184 -5.948 1.00 98.12 374 ARG A N 1
ATOM 2976 C CA . ARG A 1 374 ? -14.899 -8.450 -5.336 1.00 98.12 374 ARG A CA 1
ATOM 2977 C C . ARG A 1 374 ? -15.099 -7.659 -4.046 1.00 98.12 374 ARG A C 1
ATOM 2979 O O . ARG A 1 374 ? -16.187 -7.139 -3.812 1.00 98.12 374 ARG A O 1
ATOM 2986 N N . LYS A 1 375 ? -14.075 -7.574 -3.193 1.00 98.06 375 LYS A N 1
ATOM 2987 C CA . LYS A 1 375 ? -14.164 -6.849 -1.919 1.00 98.06 375 LYS A CA 1
ATOM 2988 C C . LYS A 1 375 ? -14.280 -5.345 -2.126 1.00 98.06 375 LYS A C 1
ATOM 2990 O O . LYS A 1 375 ? -15.142 -4.745 -1.493 1.00 98.06 375 LYS A O 1
ATOM 2995 N N . VAL A 1 376 ? -13.501 -4.764 -3.035 1.00 98.06 376 VAL A N 1
ATOM 2996 C CA . VAL A 1 376 ? -13.594 -3.341 -3.392 1.00 98.06 376 VAL A CA 1
ATOM 2997 C C . VAL A 1 376 ? -14.994 -3.008 -3.916 1.00 98.06 376 VAL A C 1
ATOM 2999 O O . VAL A 1 376 ? -15.587 -2.037 -3.455 1.00 98.06 376 VAL A O 1
ATOM 3002 N N . ALA A 1 377 ? -15.581 -3.844 -4.780 1.00 98.25 377 ALA A N 1
ATOM 3003 C CA . ALA A 1 377 ? -16.942 -3.634 -5.283 1.00 98.25 377 ALA A CA 1
ATOM 3004 C C . ALA A 1 377 ? -18.017 -3.702 -4.177 1.00 98.25 377 ALA A C 1
ATOM 3006 O O . ALA A 1 377 ? -18.911 -2.852 -4.116 1.00 98.25 377 ALA A O 1
ATOM 3007 N N . VAL A 1 378 ? -17.923 -4.686 -3.273 1.00 98.44 378 VAL A N 1
ATOM 3008 C CA . VAL A 1 378 ? -18.853 -4.833 -2.137 1.00 98.44 378 VAL A CA 1
ATOM 3009 C C . VAL A 1 378 ? -18.728 -3.658 -1.165 1.00 98.44 378 VAL A C 1
ATOM 3011 O O . VAL A 1 378 ? -19.740 -3.101 -0.741 1.00 98.44 378 VAL A O 1
ATOM 3014 N N . ILE A 1 379 ? -17.499 -3.255 -0.834 1.00 98.12 379 ILE A N 1
ATOM 3015 C CA . ILE A 1 379 ? -17.234 -2.118 0.055 1.00 98.12 379 ILE A CA 1
ATOM 3016 C C . ILE A 1 379 ? -17.735 -0.821 -0.580 1.00 98.12 379 ILE A C 1
ATOM 3018 O O . ILE A 1 379 ? -18.434 -0.063 0.086 1.00 98.12 379 ILE A O 1
ATOM 3022 N N . GLY A 1 380 ? -17.449 -0.598 -1.866 1.00 98.06 380 GLY A N 1
ATOM 3023 C CA . GLY A 1 380 ? -17.930 0.562 -2.612 1.00 98.06 380 GLY A CA 1
ATOM 3024 C C . GLY A 1 380 ? -19.453 0.661 -2.588 1.00 98.06 380 GLY A C 1
ATOM 3025 O O . GLY A 1 380 ? -19.986 1.703 -2.220 1.00 98.06 380 GLY A O 1
ATOM 3026 N N . SER A 1 381 ? -20.151 -0.449 -2.850 1.00 98.50 381 SER A N 1
ATOM 3027 C CA . SER A 1 381 ? -21.620 -0.508 -2.785 1.00 98.50 381 SER A CA 1
ATOM 3028 C C . SER A 1 381 ? -22.138 -0.121 -1.396 1.00 98.50 381 SER A C 1
ATOM 3030 O O . SER A 1 381 ? -23.016 0.731 -1.268 1.00 98.50 381 SER A O 1
ATOM 3032 N N . ARG A 1 382 ? -21.534 -0.670 -0.334 1.00 98.00 382 ARG A N 1
ATOM 3033 C CA . ARG A 1 382 ? -21.926 -0.363 1.047 1.00 98.00 382 ARG A CA 1
ATOM 3034 C C . ARG A 1 382 ? -21.611 1.080 1.454 1.00 98.00 382 ARG A C 1
ATOM 3036 O O . ARG A 1 382 ? -22.394 1.708 2.164 1.00 98.00 382 ARG A O 1
ATOM 3043 N N . MET A 1 383 ? -20.488 1.632 0.999 1.00 97.69 383 MET A N 1
ATOM 3044 C CA . MET A 1 383 ? -20.147 3.039 1.219 1.00 97.69 383 MET A CA 1
ATOM 3045 C C . MET A 1 383 ? -21.133 3.968 0.506 1.00 97.69 383 MET A C 1
ATOM 3047 O O . MET A 1 383 ? -21.529 4.975 1.090 1.00 97.69 383 MET A O 1
ATOM 3051 N N . THR A 1 384 ? -21.584 3.613 -0.702 1.00 98.06 384 THR A N 1
ATOM 3052 C CA . THR A 1 384 ? -22.638 4.343 -1.421 1.00 98.06 384 THR A CA 1
ATOM 3053 C C . THR A 1 384 ? -23.977 4.290 -0.681 1.00 98.06 384 THR A C 1
ATOM 3055 O O . THR A 1 384 ? -24.648 5.315 -0.598 1.00 98.06 384 THR A O 1
ATOM 3058 N N . GLU A 1 385 ? -24.345 3.153 -0.078 1.00 97.81 385 GLU A N 1
ATOM 3059 C CA . GLU A 1 385 ? -25.557 3.039 0.755 1.00 97.81 385 GLU A CA 1
ATOM 3060 C C . GLU A 1 385 ? -25.517 3.943 1.997 1.00 97.81 385 GLU A C 1
ATOM 3062 O O . GLU A 1 385 ? -26.529 4.542 2.361 1.00 97.81 385 GLU A O 1
ATOM 3067 N N . ILE A 1 386 ? -24.358 4.059 2.658 1.00 97.19 386 ILE A N 1
ATOM 3068 C CA . ILE A 1 386 ? -24.172 4.986 3.789 1.00 97.19 386 ILE A CA 1
ATOM 3069 C C . ILE A 1 386 ? -24.131 6.446 3.296 1.00 97.19 386 ILE A C 1
ATOM 3071 O O . ILE A 1 386 ? -24.553 7.369 3.999 1.00 97.19 386 ILE A O 1
ATOM 3075 N N . GLY A 1 387 ? -23.617 6.662 2.084 1.00 96.88 387 GLY A N 1
ATOM 3076 C CA . GLY A 1 387 ? -23.555 7.936 1.377 1.00 96.88 387 GLY A CA 1
ATOM 3077 C C . GLY A 1 387 ? -22.298 8.749 1.682 1.00 96.88 387 GLY A C 1
ATOM 3078 O O . GLY A 1 387 ? -21.564 9.114 0.769 1.00 96.88 387 GLY A O 1
ATOM 3079 N N . SER A 1 388 ? -22.026 9.062 2.954 1.00 96.00 388 SER A N 1
ATOM 3080 C CA . SER A 1 388 ? -20.826 9.831 3.326 1.00 96.00 388 SER A CA 1
ATOM 3081 C C . SER A 1 388 ? -20.359 9.581 4.760 1.00 96.00 388 SER A C 1
ATOM 3083 O O . SER A 1 388 ? -21.140 9.172 5.622 1.00 96.00 388 SER A O 1
ATOM 3085 N N . ALA A 1 389 ? -19.111 9.965 5.051 1.00 95.31 389 ALA A N 1
ATOM 3086 C CA . ALA A 1 389 ? -18.545 9.980 6.405 1.00 95.31 389 ALA A CA 1
ATOM 3087 C C . ALA A 1 389 ? -19.362 10.822 7.409 1.00 95.31 389 ALA A C 1
ATOM 3089 O O . ALA A 1 389 ? -19.241 10.650 8.622 1.00 95.31 389 ALA A O 1
ATOM 3090 N N . TYR A 1 390 ? -20.208 11.734 6.919 1.00 95.38 390 TYR A N 1
ATOM 3091 C CA . TYR A 1 390 ? -21.031 12.625 7.733 1.00 95.38 390 TYR A CA 1
ATOM 3092 C C . TYR A 1 390 ? -22.514 12.251 7.740 1.00 95.38 390 TYR A C 1
ATOM 3094 O O . TYR A 1 390 ? -23.325 13.101 8.106 1.00 95.38 390 TYR A O 1
ATOM 3102 N N . ALA A 1 391 ? -22.869 11.005 7.397 1.00 93.94 391 ALA A N 1
ATOM 3103 C CA . ALA A 1 391 ? -24.247 10.513 7.392 1.00 93.94 391 ALA A CA 1
ATOM 3104 C C . ALA A 1 391 ? -25.061 11.037 8.594 1.00 93.94 391 ALA A C 1
ATOM 3106 O O . ALA A 1 391 ? -24.628 10.980 9.755 1.00 93.94 391 ALA A O 1
ATOM 3107 N N . VAL A 1 392 ? -26.229 11.615 8.306 1.00 96.31 392 VAL A N 1
ATOM 3108 C CA . VAL A 1 392 ? -27.131 12.195 9.306 1.00 96.31 392 VAL A CA 1
ATOM 3109 C C . VAL A 1 392 ? -28.310 11.254 9.488 1.00 96.31 392 VAL A C 1
ATOM 3111 O O . VAL A 1 392 ? -29.028 10.966 8.538 1.00 96.31 392 VAL A O 1
ATOM 3114 N N . HIS A 1 393 ? -28.511 10.782 10.717 1.00 97.19 393 HIS A N 1
ATOM 3115 C CA . HIS A 1 393 ? -29.666 9.971 11.091 1.00 97.19 393 HIS A CA 1
ATOM 3116 C C . HIS A 1 393 ? -30.371 10.631 12.276 1.00 97.19 393 HIS A C 1
ATOM 3118 O O . HIS A 1 393 ? -29.727 11.217 13.143 1.00 97.19 393 HIS A O 1
ATOM 3124 N N . SER A 1 394 ? -31.697 10.504 12.334 1.00 98.00 394 SER A N 1
ATOM 3125 C CA . SER A 1 394 ? -32.521 10.963 13.462 1.00 98.00 394 SER A CA 1
ATOM 3126 C C . SER A 1 394 ? -32.129 10.360 14.819 1.00 98.00 394 SER A C 1
ATOM 3128 O O . SER A 1 394 ? -32.336 10.992 15.851 1.00 98.00 394 SER A O 1
ATOM 3130 N N . ASP A 1 395 ? -31.555 9.153 14.832 1.00 98.12 395 ASP A N 1
ATOM 3131 C CA . ASP A 1 395 ? -31.082 8.482 16.036 1.00 98.12 395 ASP A CA 1
ATOM 3132 C C . ASP A 1 395 ? -29.561 8.613 16.113 1.00 98.12 395 ASP A C 1
ATOM 3134 O O . ASP A 1 395 ? -28.829 8.080 15.273 1.00 98.12 395 ASP A O 1
ATOM 3138 N N . LYS A 1 396 ? -29.089 9.297 17.158 1.00 97.69 396 LYS A N 1
ATOM 3139 C CA . LYS A 1 396 ? -27.666 9.538 17.401 1.00 97.69 396 LYS A CA 1
ATOM 3140 C C . LYS A 1 396 ? -26.865 8.238 17.514 1.00 97.69 396 LYS A C 1
ATOM 3142 O O . LYS A 1 396 ? -25.744 8.175 17.022 1.00 97.69 396 LYS A O 1
ATOM 3147 N N . LYS A 1 397 ? -27.433 7.179 18.107 1.00 97.75 397 LYS A N 1
ATOM 3148 C CA . LYS A 1 397 ? -26.724 5.893 18.238 1.00 97.75 397 LYS A CA 1
ATOM 3149 C C . LYS A 1 397 ? -26.498 5.242 16.876 1.00 97.75 397 LYS A C 1
ATOM 3151 O O . LYS A 1 397 ? -25.406 4.748 16.610 1.00 97.75 397 LYS A O 1
ATOM 3156 N N . LYS A 1 398 ? -27.513 5.271 16.006 1.00 97.56 398 LYS A N 1
ATOM 3157 C CA . LYS A 1 398 ? -27.398 4.774 14.627 1.00 97.56 398 LYS A CA 1
ATOM 3158 C C . LYS A 1 398 ? -26.444 5.629 13.804 1.00 97.56 398 LYS A C 1
ATOM 3160 O O . LYS A 1 398 ? -25.651 5.083 13.050 1.00 97.56 398 LYS A O 1
ATOM 3165 N N . GLN A 1 399 ? -26.476 6.947 13.984 1.00 97.75 399 GLN A N 1
ATOM 3166 C CA . GLN A 1 399 ? -25.541 7.857 13.331 1.00 97.75 399 GLN A CA 1
ATOM 3167 C C . GLN A 1 399 ? -24.083 7.530 13.682 1.00 97.75 399 GLN A C 1
ATOM 3169 O O . GLN A 1 399 ? -23.254 7.391 12.785 1.00 97.75 399 GLN A O 1
ATOM 3174 N N . ASP A 1 400 ? -23.768 7.383 14.970 1.00 97.25 400 ASP A N 1
ATOM 3175 C CA . ASP A 1 400 ? -22.409 7.066 15.415 1.00 97.25 400 ASP A CA 1
ATOM 3176 C C . ASP A 1 400 ? -21.965 5.674 14.923 1.00 97.25 400 ASP A C 1
ATOM 3178 O O . ASP A 1 400 ? -20.814 5.501 14.518 1.00 97.25 400 ASP A O 1
ATOM 3182 N N . ALA A 1 401 ? -22.885 4.701 14.872 1.00 98.00 401 ALA A N 1
ATOM 3183 C CA . ALA A 1 401 ? -22.620 3.378 14.307 1.00 98.00 401 ALA A CA 1
ATOM 3184 C C . ALA A 1 401 ? -22.305 3.430 12.800 1.00 98.00 401 ALA A C 1
ATOM 3186 O O . ALA A 1 401 ? -21.308 2.847 12.379 1.00 98.00 401 ALA A O 1
ATOM 3187 N N . LEU A 1 402 ? -23.089 4.171 12.008 1.00 97.88 402 LEU A N 1
ATOM 3188 C CA . LEU A 1 402 ? -22.860 4.345 10.566 1.00 97.88 402 LEU A CA 1
ATOM 3189 C C . LEU A 1 402 ? -21.530 5.049 10.278 1.00 97.88 402 LEU A C 1
ATOM 3191 O O . LEU A 1 402 ? -20.820 4.672 9.352 1.00 97.88 402 LEU A O 1
ATOM 3195 N N . ARG A 1 403 ? -21.154 6.040 11.095 1.00 97.56 403 ARG A N 1
ATOM 3196 C CA . ARG A 1 403 ? -19.855 6.724 10.978 1.00 97.56 403 ARG A CA 1
ATOM 3197 C C . ARG A 1 403 ? -18.687 5.789 11.267 1.00 97.56 403 ARG A C 1
ATOM 3199 O O . ARG A 1 403 ? -17.688 5.815 10.553 1.00 97.56 403 ARG A O 1
ATOM 3206 N N . LEU A 1 404 ? -18.811 4.958 12.302 1.00 97.31 404 LEU A N 1
ATOM 3207 C CA . LEU A 1 404 ? -17.794 3.964 12.634 1.00 97.31 404 LEU A CA 1
ATOM 3208 C C . LEU A 1 404 ? -17.685 2.890 11.543 1.00 97.31 404 LEU A C 1
ATOM 3210 O O . LEU A 1 404 ? -16.577 2.474 11.210 1.00 97.31 404 LEU A O 1
ATOM 3214 N N . GLU A 1 405 ? -18.818 2.446 10.996 1.00 97.88 405 GLU A N 1
ATOM 3215 C CA . GLU A 1 405 ? -18.870 1.504 9.877 1.00 97.88 405 GLU A CA 1
ATOM 3216 C C . GLU A 1 405 ? -18.195 2.094 8.635 1.00 97.88 405 GLU A C 1
ATOM 3218 O O . GLU A 1 405 ? -17.293 1.467 8.088 1.00 97.88 405 GLU A O 1
ATOM 3223 N N . TYR A 1 406 ? -18.542 3.326 8.253 1.00 98.00 406 TYR A N 1
ATOM 3224 C CA . TYR A 1 406 ? -17.925 4.026 7.125 1.00 98.00 406 TYR A CA 1
ATOM 3225 C C . TYR A 1 406 ? -16.402 4.130 7.276 1.00 98.00 406 TYR A C 1
ATOM 3227 O O . TYR A 1 406 ? -15.667 3.818 6.346 1.00 98.00 406 TYR A O 1
ATOM 3235 N N . PHE A 1 407 ? -15.914 4.509 8.462 1.00 97.94 407 PHE A N 1
ATOM 3236 C CA . PHE A 1 407 ? -14.476 4.611 8.722 1.00 97.94 407 PHE A CA 1
ATOM 3237 C C . PHE A 1 407 ? -13.753 3.261 8.599 1.00 97.94 407 PHE A C 1
ATOM 3239 O O . PHE A 1 407 ? -12.633 3.199 8.095 1.00 97.94 407 PHE A O 1
ATOM 3246 N N . LYS A 1 408 ? -14.385 2.162 9.030 1.00 97.75 408 LYS A N 1
ATOM 3247 C CA . LYS A 1 408 ? -13.833 0.813 8.832 1.00 97.75 408 LYS A CA 1
ATOM 3248 C C . LYS A 1 408 ? -13.823 0.419 7.358 1.00 97.75 408 LYS A C 1
ATOM 3250 O O . LYS A 1 408 ? -12.818 -0.095 6.886 1.00 97.75 408 LYS A O 1
ATOM 3255 N N . LEU A 1 409 ? -14.907 0.699 6.634 1.00 97.94 409 LEU A N 1
ATOM 3256 C CA . LEU A 1 409 ? -14.999 0.438 5.198 1.00 97.94 409 LEU A CA 1
ATOM 3257 C C . LEU A 1 409 ? -13.938 1.213 4.413 1.00 97.94 409 LEU A C 1
ATOM 3259 O O . LEU A 1 409 ? -13.347 0.658 3.499 1.00 97.94 409 LEU A O 1
ATOM 3263 N N . GLU A 1 410 ? -13.634 2.450 4.800 1.00 97.25 410 GLU A N 1
ATOM 3264 C CA . GLU A 1 410 ? -12.557 3.240 4.196 1.00 97.25 410 GLU A CA 1
ATOM 3265 C C . GLU A 1 410 ? -11.175 2.598 4.416 1.00 97.25 410 GLU A C 1
ATOM 3267 O O . GLU A 1 410 ? -10.384 2.495 3.477 1.00 97.25 410 GLU A O 1
ATOM 3272 N N . GLN A 1 411 ? -10.895 2.105 5.629 1.00 96.31 411 GLN A N 1
ATOM 3273 C CA . GLN A 1 411 ? -9.655 1.371 5.915 1.00 96.31 411 GLN A CA 1
ATOM 3274 C C . GLN A 1 411 ? -9.561 0.067 5.120 1.00 96.31 411 GLN A C 1
ATOM 3276 O O . GLN A 1 411 ? -8.512 -0.225 4.544 1.00 96.31 411 GLN A O 1
ATOM 3281 N N . ASP A 1 412 ? -10.651 -0.698 5.065 1.00 96.81 412 ASP A N 1
ATOM 3282 C CA . ASP A 1 412 ? -10.709 -1.946 4.308 1.00 96.81 412 ASP A CA 1
ATOM 3283 C C . ASP A 1 412 ? -10.571 -1.678 2.803 1.00 96.81 412 ASP A C 1
ATOM 3285 O O . ASP A 1 412 ? -9.823 -2.380 2.123 1.00 96.81 412 ASP A O 1
ATOM 3289 N N . MET A 1 413 ? -11.210 -0.628 2.277 1.00 97.25 413 MET A N 1
ATOM 3290 C CA . MET A 1 413 ? -11.066 -0.210 0.882 1.00 97.25 413 MET A CA 1
ATOM 3291 C C . MET A 1 413 ? -9.613 0.141 0.570 1.00 97.25 413 MET A C 1
ATOM 3293 O O . MET A 1 413 ? -9.064 -0.360 -0.405 1.00 97.25 413 MET A O 1
ATOM 3297 N N . ALA A 1 414 ? -8.957 0.935 1.421 1.00 95.62 414 ALA A N 1
ATOM 3298 C CA . ALA A 1 414 ? -7.541 1.252 1.261 1.00 95.62 414 ALA A CA 1
ATOM 3299 C C . ALA A 1 414 ? -6.662 -0.009 1.310 1.00 95.62 414 ALA A C 1
ATOM 3301 O O . ALA A 1 414 ? -5.732 -0.140 0.515 1.00 95.62 414 ALA A O 1
ATOM 3302 N N . LYS A 1 415 ? -6.969 -0.963 2.198 1.00 95.12 415 LYS A N 1
ATOM 3303 C CA . LYS A 1 415 ? -6.255 -2.242 2.303 1.00 95.12 415 LYS A CA 1
ATOM 3304 C C . LYS A 1 415 ? -6.351 -3.059 1.011 1.00 95.12 415 LYS A C 1
ATOM 3306 O O . LYS A 1 415 ? -5.313 -3.446 0.477 1.00 95.12 415 LYS A O 1
ATOM 3311 N N . TYR A 1 416 ? -7.561 -3.315 0.510 1.00 97.12 416 TYR A N 1
ATOM 3312 C CA . TYR A 1 416 ? -7.753 -4.134 -0.693 1.00 97.12 416 TYR A CA 1
ATOM 3313 C C . TYR A 1 416 ? -7.292 -3.421 -1.966 1.00 97.12 416 TYR A C 1
ATOM 3315 O O . TYR A 1 416 ? -6.687 -4.064 -2.816 1.00 97.12 416 TYR A O 1
ATOM 3323 N N . SER A 1 417 ? -7.503 -2.108 -2.090 1.00 96.00 417 SER A N 1
ATOM 3324 C CA . SER A 1 417 ? -7.008 -1.342 -3.240 1.00 96.00 417 SER A CA 1
ATOM 3325 C C . SER A 1 417 ? -5.482 -1.317 -3.288 1.00 96.00 417 SER A C 1
ATOM 3327 O O . SER A 1 417 ? -4.906 -1.524 -4.350 1.00 96.00 417 SER A O 1
ATOM 3329 N N . ASN A 1 418 ? -4.809 -1.132 -2.146 1.00 94.75 418 ASN A N 1
ATOM 3330 C CA . ASN A 1 418 ? -3.349 -1.203 -2.103 1.00 94.75 418 ASN A CA 1
ATOM 3331 C C . ASN A 1 418 ? -2.850 -2.600 -2.474 1.00 94.75 418 ASN A C 1
ATOM 3333 O O . ASN A 1 418 ? -1.952 -2.699 -3.298 1.00 94.75 418 ASN A O 1
ATOM 3337 N N . ALA A 1 419 ? -3.443 -3.664 -1.919 1.00 94.94 419 ALA A N 1
ATOM 3338 C CA . ALA A 1 419 ? -3.090 -5.035 -2.295 1.00 94.94 419 ALA A CA 1
ATOM 3339 C C . ALA A 1 419 ? -3.259 -5.268 -3.805 1.00 94.94 419 ALA A C 1
ATOM 3341 O O . ALA A 1 419 ? -2.328 -5.727 -4.454 1.00 94.94 419 ALA A O 1
ATOM 3342 N N . MET A 1 420 ? -4.387 -4.832 -4.374 1.00 95.94 420 MET A N 1
ATOM 3343 C CA . MET A 1 420 ? -4.682 -4.920 -5.805 1.00 95.94 420 MET A CA 1
ATOM 3344 C C . MET A 1 420 ? -3.620 -4.243 -6.680 1.00 95.94 420 MET A C 1
ATOM 3346 O O . MET A 1 420 ? -3.216 -4.815 -7.686 1.00 95.94 420 MET A O 1
ATOM 3350 N N . PHE A 1 421 ? -3.138 -3.053 -6.302 1.00 94.12 421 PHE A N 1
ATOM 3351 C CA . PHE A 1 421 ? -2.102 -2.340 -7.063 1.00 94.12 421 PHE A CA 1
ATOM 3352 C C . PHE A 1 421 ? -0.753 -3.068 -7.093 1.00 94.12 421 PHE A C 1
ATOM 3354 O O . PHE A 1 421 ? 0.035 -2.851 -8.015 1.00 94.12 421 PHE A O 1
ATOM 3361 N N . TYR A 1 422 ? -0.475 -3.907 -6.094 1.00 92.44 422 TYR A N 1
ATOM 3362 C CA . TYR A 1 422 ? 0.760 -4.684 -6.019 1.00 92.44 422 TYR A CA 1
ATOM 3363 C C . TYR A 1 422 ? 0.642 -6.086 -6.628 1.00 92.44 422 TYR A C 1
ATOM 3365 O O . TYR A 1 422 ? 1.669 -6.743 -6.758 1.00 92.44 422 TYR A O 1
ATOM 3373 N N . CYS A 1 423 ? -0.554 -6.528 -7.031 1.00 94.88 423 CYS A N 1
ATOM 3374 C CA . CYS A 1 423 ? -0.734 -7.786 -7.755 1.00 94.88 423 CYS A CA 1
ATOM 3375 C C . CYS A 1 423 ? -0.145 -7.700 -9.172 1.00 94.88 423 CYS A C 1
ATOM 3377 O O . CYS A 1 423 ? -0.344 -6.706 -9.881 1.00 94.88 423 CYS A O 1
ATOM 3379 N N . ASP A 1 424 ? 0.518 -8.769 -9.611 1.00 95.56 424 ASP A N 1
ATOM 3380 C CA . ASP A 1 424 ? 1.113 -8.862 -10.948 1.00 95.56 424 ASP A CA 1
ATOM 3381 C C . ASP A 1 424 ? 0.034 -8.833 -12.047 1.00 95.56 424 ASP A C 1
ATOM 3383 O O . ASP A 1 424 ? 0.226 -8.227 -13.102 1.00 95.56 424 ASP A O 1
ATOM 3387 N N . GLU A 1 425 ? -1.140 -9.416 -11.786 1.00 95.56 425 GLU A N 1
ATOM 3388 C CA . GLU A 1 425 ? -2.271 -9.447 -12.719 1.00 95.56 425 GLU A CA 1
ATOM 3389 C C . GLU A 1 425 ? -2.787 -8.043 -13.034 1.00 95.56 425 GLU A C 1
ATOM 3391 O O . GLU A 1 425 ? -3.053 -7.718 -14.192 1.00 95.56 425 GLU A O 1
ATOM 3396 N N . TYR A 1 426 ? -2.886 -7.184 -12.016 1.00 95.62 426 TYR A N 1
ATOM 3397 C CA . TYR A 1 426 ? -3.301 -5.798 -12.208 1.00 95.62 426 TYR A CA 1
ATOM 3398 C C . TYR A 1 426 ? -2.266 -5.027 -13.035 1.00 95.62 426 TYR A C 1
ATOM 3400 O O . TYR A 1 426 ? -2.629 -4.265 -13.930 1.00 95.62 426 TYR A O 1
ATOM 3408 N N . GLN A 1 427 ? -0.972 -5.238 -12.779 1.00 94.44 427 GLN A N 1
ATOM 3409 C CA . GLN A 1 427 ? 0.096 -4.604 -13.558 1.00 94.44 427 GLN A CA 1
ATOM 3410 C C . GLN A 1 427 ? 0.069 -5.046 -15.026 1.00 94.44 427 GLN A C 1
ATOM 3412 O O . GLN A 1 427 ? 0.241 -4.211 -15.916 1.00 94.44 427 GLN A O 1
ATOM 3417 N N . ALA A 1 428 ? -0.202 -6.328 -15.286 1.00 96.06 428 ALA A N 1
ATOM 3418 C CA . ALA A 1 428 ? -0.382 -6.854 -16.634 1.00 96.06 428 ALA A CA 1
ATOM 3419 C C . ALA A 1 428 ? -1.600 -6.230 -17.340 1.00 96.06 428 ALA A C 1
ATOM 3421 O O . ALA A 1 428 ? -1.475 -5.797 -18.486 1.00 96.06 428 ALA A O 1
ATOM 3422 N N . GLU A 1 429 ? -2.743 -6.105 -16.653 1.00 95.69 429 GLU A N 1
ATOM 3423 C CA . GLU A 1 429 ? -3.940 -5.448 -17.200 1.00 95.69 429 GLU A CA 1
ATOM 3424 C C . GLU A 1 429 ? -3.672 -3.971 -17.538 1.00 95.69 429 GLU A C 1
ATOM 3426 O O . GLU A 1 429 ? -4.034 -3.501 -18.617 1.00 95.69 429 GLU A O 1
ATOM 3431 N N . GLN A 1 430 ? -2.992 -3.228 -16.657 1.00 96.38 430 GLN A N 1
ATOM 3432 C CA . GLN A 1 430 ? -2.632 -1.829 -16.923 1.00 96.38 430 GLN A CA 1
ATOM 3433 C C . GLN A 1 430 ? -1.639 -1.696 -18.080 1.00 96.38 430 GLN A C 1
ATOM 3435 O O . GLN A 1 430 ? -1.766 -0.787 -18.897 1.00 96.38 430 GLN A O 1
ATOM 3440 N N . ALA A 1 431 ? -0.670 -2.607 -18.186 1.00 96.94 431 ALA A N 1
ATOM 3441 C CA . ALA A 1 431 ? 0.258 -2.630 -19.310 1.00 96.94 431 ALA A CA 1
ATOM 3442 C C . ALA A 1 431 ? -0.467 -2.897 -20.637 1.00 96.94 431 ALA A C 1
ATOM 3444 O O . ALA A 1 431 ? -0.154 -2.258 -21.639 1.00 96.94 431 ALA A O 1
ATOM 3445 N N . GLN A 1 432 ? -1.450 -3.800 -20.647 1.00 97.62 432 GLN A N 1
ATOM 3446 C CA . GLN A 1 432 ? -2.279 -4.047 -21.823 1.00 97.62 432 GLN A CA 1
ATOM 3447 C C . GLN A 1 432 ? -3.115 -2.815 -22.188 1.00 97.62 432 GLN A C 1
ATOM 3449 O O . GLN A 1 432 ? -3.049 -2.365 -23.329 1.00 97.62 432 GLN A O 1
ATOM 3454 N N . ARG A 1 433 ? -3.818 -2.218 -21.218 1.00 97.56 433 ARG A N 1
ATOM 3455 C CA . ARG A 1 433 ? -4.626 -1.008 -21.438 1.00 97.56 433 ARG A CA 1
ATOM 3456 C C . ARG A 1 433 ? -3.780 0.156 -21.963 1.00 97.56 433 ARG A C 1
ATOM 3458 O O . ARG A 1 433 ? -4.222 0.885 -22.844 1.00 97.56 433 ARG A O 1
ATOM 3465 N N . ASN A 1 434 ? -2.549 0.308 -21.472 1.00 97.38 434 ASN A N 1
ATOM 3466 C CA . ASN A 1 434 ? -1.620 1.316 -21.982 1.00 97.38 434 ASN A CA 1
ATOM 3467 C C . ASN A 1 434 ? -1.186 1.029 -23.423 1.00 97.38 434 ASN A C 1
ATOM 3469 O O . ASN A 1 434 ? -1.150 1.956 -24.221 1.00 97.38 434 ASN A O 1
ATOM 3473 N N . ARG A 1 435 ? -0.899 -0.229 -23.782 1.00 98.00 435 ARG A N 1
ATOM 3474 C CA . ARG A 1 435 ? -0.562 -0.597 -25.170 1.00 98.00 435 ARG A CA 1
ATOM 3475 C C . ARG A 1 435 ? -1.722 -0.348 -26.128 1.00 98.00 435 ARG A C 1
ATOM 3477 O O . ARG A 1 435 ? -1.503 0.142 -27.229 1.00 98.00 435 ARG A O 1
ATOM 3484 N N . GLU A 1 436 ? -2.941 -0.682 -25.713 1.00 98.25 436 GLU A N 1
ATOM 3485 C CA . GLU A 1 436 ? -4.158 -0.414 -26.487 1.00 98.25 436 GLU A CA 1
ATOM 3486 C C . GLU A 1 436 ? -4.338 1.095 -26.686 1.00 98.25 436 GLU A C 1
ATOM 3488 O O . GLU A 1 436 ? -4.484 1.557 -27.816 1.00 98.25 436 GLU A O 1
ATOM 3493 N N . TRP A 1 437 ? -4.192 1.878 -25.615 1.00 97.94 437 TRP A N 1
ATOM 3494 C CA . TRP A 1 437 ? -4.240 3.336 -25.687 1.00 97.94 437 TRP A CA 1
ATOM 3495 C C . TRP A 1 437 ? -3.143 3.922 -26.591 1.00 97.94 437 TRP A C 1
ATOM 3497 O O . TRP A 1 437 ? -3.415 4.814 -27.395 1.00 97.94 437 TRP A O 1
ATOM 3507 N N . GLU A 1 438 ? -1.907 3.425 -26.501 1.00 97.62 438 GLU A N 1
ATOM 3508 C CA . GLU A 1 438 ? -0.796 3.836 -27.367 1.00 97.62 438 GLU A CA 1
ATOM 3509 C C . GLU A 1 438 ? -1.086 3.521 -28.836 1.00 97.62 438 GLU A C 1
ATOM 3511 O O . GLU A 1 438 ? -0.848 4.368 -29.695 1.00 97.62 438 GLU A O 1
ATOM 3516 N N . ALA A 1 439 ? -1.638 2.342 -29.128 1.00 98.00 439 ALA A N 1
ATOM 3517 C CA . ALA A 1 439 ? -2.011 1.943 -30.480 1.00 98.00 439 ALA A CA 1
ATOM 3518 C C . ALA A 1 439 ? -3.128 2.834 -31.051 1.00 98.00 439 ALA A C 1
ATOM 3520 O O . ALA A 1 439 ? -3.021 3.300 -32.187 1.00 98.00 439 ALA A O 1
ATOM 3521 N N . GLU A 1 440 ? -4.158 3.134 -30.255 1.00 98.38 440 GLU A N 1
ATOM 3522 C CA . GLU A 1 440 ? -5.253 4.034 -30.638 1.00 98.38 440 GLU A CA 1
ATOM 3523 C C . GLU A 1 440 ? -4.757 5.460 -30.915 1.00 98.38 440 GLU A C 1
ATOM 3525 O O . GLU A 1 440 ? -5.174 6.100 -31.883 1.00 98.38 440 GLU A O 1
ATOM 3530 N N . ASN A 1 441 ? -3.820 5.953 -30.102 1.00 98.12 441 ASN A N 1
ATOM 3531 C CA . ASN A 1 441 ? -3.295 7.316 -30.208 1.00 98.12 441 ASN A CA 1
ATOM 3532 C C . ASN A 1 441 ? -2.064 7.427 -31.115 1.00 98.12 441 ASN A C 1
ATOM 3534 O O . ASN A 1 441 ? -1.583 8.534 -31.370 1.00 98.12 441 ASN A O 1
ATOM 3538 N N . HIS A 1 442 ? -1.565 6.313 -31.653 1.00 97.94 442 HIS A N 1
ATOM 3539 C CA . HIS A 1 442 ? -0.343 6.280 -32.449 1.00 97.94 442 HIS A CA 1
ATOM 3540 C C . HIS A 1 442 ? -0.406 7.256 -33.629 1.00 97.94 442 HIS A C 1
ATOM 3542 O O . HIS A 1 442 ? 0.539 8.008 -33.869 1.00 97.94 442 HIS A O 1
ATOM 3548 N N . LYS A 1 443 ? -1.510 7.266 -34.389 1.00 97.81 443 LYS A N 1
ATOM 3549 C CA . LYS A 1 443 ? -1.641 8.125 -35.581 1.00 97.81 443 LYS A CA 1
ATOM 3550 C C . LYS A 1 443 ? -1.605 9.609 -35.216 1.00 97.81 443 LYS A C 1
ATOM 3552 O O . LYS A 1 443 ? -0.849 10.363 -35.825 1.00 97.81 443 LYS A O 1
ATOM 3557 N N . ALA A 1 444 ? -2.365 10.001 -34.193 1.00 97.94 444 ALA A N 1
ATOM 3558 C CA . ALA A 1 444 ? -2.408 11.377 -33.707 1.00 97.94 444 ALA A CA 1
ATOM 3559 C C . ALA A 1 444 ? -1.044 11.830 -33.161 1.00 97.94 444 ALA A C 1
ATOM 3561 O O . ALA A 1 444 ? -0.598 12.938 -33.452 1.00 97.94 444 ALA A O 1
ATOM 3562 N N . ASN A 1 445 ? -0.343 10.955 -32.435 1.00 96.25 445 ASN A N 1
ATOM 3563 C CA . ASN A 1 445 ? 0.986 11.243 -31.901 1.00 96.25 445 ASN A CA 1
ATOM 3564 C C . ASN A 1 445 ? 2.027 11.419 -33.015 1.00 96.25 445 ASN A C 1
ATOM 3566 O O . ASN A 1 445 ? 2.819 12.357 -32.963 1.00 96.25 445 ASN A O 1
ATOM 3570 N N . VAL A 1 446 ? 2.005 10.576 -34.053 1.00 97.69 446 VAL A N 1
ATOM 3571 C CA . VAL A 1 446 ? 2.891 10.731 -35.220 1.00 97.69 446 VAL A CA 1
ATOM 3572 C C . VAL A 1 446 ? 2.592 12.024 -35.974 1.00 97.69 446 VAL A C 1
ATOM 3574 O O . VAL A 1 446 ? 3.518 12.724 -36.377 1.00 97.69 446 VAL A O 1
ATOM 3577 N N . GLU A 1 447 ? 1.318 12.372 -36.157 1.00 97.94 447 GLU A N 1
ATOM 3578 C CA . GLU A 1 447 ? 0.949 13.634 -36.798 1.00 97.94 447 GLU A CA 1
ATOM 3579 C C . GLU A 1 447 ? 1.410 14.845 -35.975 1.00 97.94 447 GLU A C 1
ATOM 3581 O O . GLU A 1 447 ? 1.954 15.796 -36.534 1.00 97.94 447 GLU A O 1
ATOM 3586 N N . ALA A 1 448 ? 1.255 14.796 -34.650 1.00 96.62 448 ALA A N 1
ATOM 3587 C CA . ALA A 1 448 ? 1.740 15.837 -33.752 1.00 96.62 448 ALA A CA 1
ATOM 3588 C C . ALA A 1 448 ? 3.269 15.979 -33.814 1.00 96.62 448 ALA A C 1
ATOM 3590 O O . ALA A 1 448 ? 3.765 17.098 -33.920 1.00 96.62 448 ALA A O 1
ATOM 3591 N N . LEU A 1 449 ? 4.007 14.863 -33.825 1.00 95.06 449 LEU A N 1
ATOM 3592 C CA . LEU A 1 449 ? 5.469 14.860 -33.945 1.00 95.06 449 LEU A CA 1
ATOM 3593 C C . LEU A 1 449 ? 5.954 15.413 -35.288 1.00 95.06 449 LEU A C 1
ATOM 3595 O O . LEU A 1 449 ? 6.988 16.063 -35.322 1.00 95.06 449 LEU A O 1
ATOM 3599 N N . ARG A 1 450 ? 5.209 15.211 -36.382 1.00 96.00 450 ARG A N 1
ATOM 3600 C CA . ARG A 1 450 ? 5.545 15.792 -37.696 1.00 96.00 450 ARG A CA 1
ATOM 3601 C C . ARG A 1 450 ? 5.379 17.313 -37.760 1.00 96.00 450 ARG A C 1
ATOM 3603 O O . ARG A 1 450 ? 5.903 17.930 -38.681 1.00 96.00 450 ARG A O 1
ATOM 3610 N N . ARG A 1 451 ? 4.593 17.909 -36.857 1.00 93.88 451 ARG A N 1
ATOM 3611 C CA . ARG A 1 451 ? 4.323 19.358 -36.831 1.00 93.88 451 ARG A CA 1
ATOM 3612 C C . ARG A 1 451 ? 5.343 20.150 -36.005 1.00 93.88 451 ARG A C 1
ATOM 3614 O O . ARG A 1 451 ? 5.363 21.374 -36.131 1.00 93.88 451 ARG A O 1
ATOM 3621 N N . VAL A 1 452 ? 6.117 19.475 -35.151 1.00 88.75 452 VAL A N 1
ATOM 3622 C CA . VAL A 1 452 ? 7.217 20.043 -34.348 1.00 88.75 452 VAL A CA 1
ATOM 3623 C C . VAL A 1 452 ? 8.490 20.039 -35.180 1.00 88.75 452 VAL A C 1
ATOM 3625 O O . VAL A 1 452 ? 9.202 21.068 -35.137 1.00 88.75 452 VAL A O 1
#

pLDDT: mean 72.17, std 20.72, range [32.53, 98.5]

Radius of gyration: 43.65 Å; chains: 1; bounding box: 112×84×130 Å

Organism: NCBI:txid2856

Foldseek 3Di:
DDDDDDDDDDDDDDDPDDDDDDDDDDDDDDDDDDDDPDPPPPDPPDDPVNVVVVVVVVVCVVPVPPPDPPPPDDPVRVVVVVVVVVVVVVVVVVVPPPDPPQPPVRVVVVVVVVVVVVVVVVVVVVVVVVVVVVVVCVVVCPPPPQPPVSVVVVVVVVVVVVVVPDPPDDPPPDDPVNVVVVVVVVVVVVVVPDDDPPDPDPPVVVVVVVVVVVVVVVVVVVVVPDDPCVVVVVVVVVVVVVVVVVVVPPPDPPDDPDPPPPPPPPDDDDDDDDDDDDDDDDDDDDDDDDPDDPPPDPDDDDPPPPPPPPPCPPVNLVVVLVVLVVDDDPVSVVVNVVSVVVNVVVVVVVVVCVVCVVVVNDDADQDDLVVLVVLLVVLVVLLVVQPDLQRDDPDPVVRVVSNVVNVVSVVVNVRSVVNNVPDPVNVVVVVVVVVVVCVVCVVVVVVVVVVD

Secondary structure (DSSP, 8-state):
-----------------------------------------------HHHHHHHHHHHHHHT-TT------PPPHHHHHHHHHHHHHHHHHHHHHSS------HHHHHHHHHHHHHHHHHHHHHHHHHHHHHHHHHHHHHS---PPPHHHHHHHHHHHHHHHHTS------TT--HHHHHHHHHHHHHHHHTTS-------TTHHHHHHHHHHHHHHHHHHHHTT---HHHHHHHHHHHHHHHHHHHHSSPP------TTGGGSSS------PPP------------------S-------------------HHHHHHHHHHHTT---TTHHHHHHHHHHHHHHHHHHHHHHHHHHHTT--PPP---HHHHHHHHHHHHHHHHHH--TT---SSHHHHHHHHHHHHHHHHHHHHHHHHHHHSHHHHHHHHHHHHHHHHHHHHHHHHHHHH-